Protein AF-A0A1F7FHC2-F1 (afdb_monomer_lite)

pLDDT: mean 83.27, std 11.7, range [35.44, 98.12]

Radius of gyration: 33.48 Å; chains: 1; bounding box: 94×42×98 Å

Structure (mmCIF, N/CA/C/O backbone):
data_AF-A0A1F7FHC2-F1
#
_entry.id   AF-A0A1F7FHC2-F1
#
loop_
_atom_site.group_PDB
_atom_site.id
_atom_site.type_symbol
_atom_site.label_atom_id
_atom_site.label_alt_id
_atom_site.label_comp_id
_atom_site.label_asym_id
_atom_site.label_entity_id
_atom_site.label_seq_id
_atom_site.pdbx_PDB_ins_code
_atom_site.Cartn_x
_atom_site.Cartn_y
_atom_site.Cartn_z
_atom_site.occupancy
_atom_site.B_iso_or_equiv
_atom_site.auth_seq_id
_atom_site.auth_comp_id
_atom_site.auth_asym_id
_atom_site.auth_atom_id
_atom_site.pdbx_PDB_model_num
ATOM 1 N N . MET A 1 1 ? -55.179 -23.093 53.928 1.00 61.97 1 MET A N 1
ATOM 2 C CA . MET A 1 1 ? -54.625 -23.044 52.553 1.00 61.97 1 MET A CA 1
ATOM 3 C C . MET A 1 1 ? -54.627 -21.635 51.959 1.00 61.97 1 MET A C 1
ATOM 5 O O . MET A 1 1 ? -53.609 -21.246 51.411 1.00 61.97 1 MET A O 1
ATOM 9 N N . THR A 1 2 ? -55.689 -20.838 52.112 1.00 72.19 2 THR A N 1
ATOM 10 C CA . THR A 1 2 ? -55.777 -19.454 51.590 1.00 72.19 2 THR A CA 1
ATOM 11 C C . THR A 1 2 ? -54.721 -18.488 52.144 1.00 72.19 2 THR A C 1
ATOM 13 O O . THR A 1 2 ? -54.108 -17.763 51.371 1.00 72.19 2 THR A O 1
ATOM 16 N N . ALA A 1 3 ? -54.436 -18.517 53.451 1.00 72.62 3 ALA A N 1
ATOM 17 C CA . ALA A 1 3 ? -53.400 -17.662 54.050 1.00 72.62 3 ALA A CA 1
ATOM 18 C C . ALA A 1 3 ? -51.980 -17.984 53.539 1.00 72.62 3 ALA A C 1
ATOM 20 O O . ALA A 1 3 ? -51.199 -17.079 53.272 1.00 72.62 3 ALA A O 1
ATOM 21 N N . PHE A 1 4 ? -51.668 -19.269 53.337 1.00 76.50 4 PHE A N 1
ATOM 22 C CA . PHE A 1 4 ? -50.384 -19.707 52.782 1.00 76.50 4 PHE A CA 1
ATOM 23 C C . PHE A 1 4 ? -50.202 -19.230 51.334 1.00 76.50 4 PHE A C 1
ATOM 25 O O . PHE A 1 4 ? -49.156 -18.693 50.989 1.00 76.50 4 PHE A O 1
ATOM 32 N N . PHE A 1 5 ? -51.247 -19.339 50.509 1.00 80.00 5 PHE A N 1
ATOM 33 C CA . PHE A 1 5 ? -51.228 -18.836 49.133 1.00 80.00 5 PHE A CA 1
ATOM 34 C C . PHE A 1 5 ? -51.028 -17.316 49.053 1.00 80.00 5 PHE A C 1
ATOM 36 O O . PHE A 1 5 ? -50.287 -16.851 48.193 1.00 80.00 5 PHE A O 1
ATOM 43 N N . GLY A 1 6 ? -51.638 -16.547 49.962 1.00 78.19 6 GLY A N 1
ATOM 44 C CA . GLY A 1 6 ? -51.433 -15.096 50.034 1.00 78.19 6 GLY A CA 1
ATOM 45 C C . GLY A 1 6 ? -49.984 -14.713 50.353 1.00 78.19 6 GLY A C 1
ATOM 46 O O . GLY A 1 6 ? -49.439 -13.811 49.726 1.00 78.19 6 GLY A O 1
ATOM 47 N N . VAL A 1 7 ? -49.335 -15.441 51.269 1.00 80.56 7 VAL A N 1
ATOM 48 C CA . VAL A 1 7 ? -47.917 -15.230 51.614 1.00 80.56 7 VAL A CA 1
ATOM 49 C C . VAL A 1 7 ? -46.999 -15.578 50.442 1.00 80.56 7 VAL A C 1
ATOM 51 O O . VAL A 1 7 ? -46.079 -14.822 50.145 1.00 80.56 7 VAL A O 1
ATOM 54 N N . VAL A 1 8 ? -47.271 -16.681 49.737 1.00 82.38 8 VAL A N 1
ATOM 55 C CA . VAL A 1 8 ? -46.500 -17.067 48.543 1.00 82.38 8 VAL A CA 1
ATOM 56 C C . VAL A 1 8 ? -46.648 -16.024 47.434 1.00 82.38 8 VAL A C 1
ATOM 58 O O . VAL A 1 8 ? -45.647 -15.621 46.848 1.00 82.38 8 VAL A O 1
ATOM 61 N N . LEU A 1 9 ? -47.866 -15.537 47.176 1.00 83.31 9 LEU A N 1
ATOM 62 C CA . LEU A 1 9 ? -48.108 -14.513 46.158 1.00 83.31 9 LEU A CA 1
ATOM 63 C C . LEU A 1 9 ? -47.365 -13.208 46.485 1.00 83.31 9 LEU A C 1
ATOM 65 O O . LEU A 1 9 ? -46.704 -12.654 45.612 1.00 83.31 9 LEU A O 1
ATOM 69 N N . LEU A 1 10 ? -47.415 -12.764 47.748 1.00 81.38 10 LEU A N 1
ATOM 70 C CA . LEU A 1 10 ? -46.686 -11.582 48.215 1.00 81.38 10 LEU A CA 1
ATOM 71 C C . LEU A 1 10 ? -45.166 -11.752 48.081 1.00 81.38 10 LEU A C 1
ATOM 73 O O . LEU A 1 10 ? -44.489 -10.832 47.623 1.00 81.38 10 LEU A O 1
ATOM 77 N N . GLY A 1 11 ? -44.638 -12.935 48.410 1.00 81.44 11 GLY A N 1
ATOM 78 C CA . GLY A 1 11 ? -43.221 -13.263 48.235 1.00 81.44 11 GLY A CA 1
ATOM 79 C C . GLY A 1 11 ? -42.772 -13.219 46.771 1.00 81.44 11 GLY A C 1
ATOM 80 O O . GLY A 1 11 ? -41.716 -12.669 46.467 1.00 81.44 11 GLY A O 1
ATOM 81 N N . VAL A 1 12 ? -43.596 -13.720 45.844 1.00 84.31 12 VAL A N 1
ATOM 82 C CA . VAL A 1 12 ? -43.305 -13.644 44.403 1.00 84.31 12 VAL A CA 1
ATOM 83 C C . VAL A 1 12 ? -43.370 -12.200 43.904 1.00 84.31 12 VAL A C 1
ATOM 85 O O . VAL A 1 12 ? -42.477 -11.777 43.178 1.00 84.31 12 VAL A O 1
ATOM 88 N N . THR A 1 13 ? -44.367 -11.407 44.314 1.00 85.06 13 THR A N 1
ATOM 89 C CA . THR A 1 13 ? -44.448 -9.989 43.912 1.00 85.06 13 THR A CA 1
ATOM 90 C C . THR A 1 13 ? -43.282 -9.161 44.441 1.00 85.06 13 THR A C 1
ATOM 92 O O . THR A 1 13 ? -42.767 -8.304 43.728 1.00 85.06 13 THR A O 1
ATOM 95 N N . ALA A 1 14 ? -42.832 -9.450 45.662 1.00 83.19 14 ALA A N 1
ATOM 96 C CA . ALA A 1 14 ? -41.652 -8.848 46.267 1.00 83.19 14 ALA A CA 1
ATOM 97 C C . ALA A 1 14 ? -40.389 -9.140 45.443 1.00 83.19 14 ALA A C 1
ATOM 99 O O . ALA A 1 14 ? -39.682 -8.214 45.053 1.00 83.19 14 ALA A O 1
ATOM 100 N N . LEU A 1 15 ? -40.165 -10.412 45.094 1.00 82.44 15 LEU A N 1
ATOM 101 C CA . LEU A 1 15 ? -39.036 -10.832 44.263 1.00 82.44 15 LEU A CA 1
ATOM 102 C C . LEU A 1 15 ? -39.071 -10.180 42.873 1.00 82.44 15 LEU A C 1
ATOM 104 O O . LEU A 1 15 ? -38.061 -9.669 42.399 1.00 82.44 15 LEU A O 1
ATOM 108 N N . VAL A 1 16 ? -40.240 -10.169 42.226 1.00 89.12 16 VAL A N 1
ATOM 109 C CA . VAL A 1 16 ? -40.423 -9.535 40.911 1.00 89.12 16 VAL A CA 1
ATOM 110 C C . VAL A 1 16 ? -40.150 -8.032 40.982 1.00 89.12 16 VAL A C 1
ATOM 112 O O . VAL A 1 16 ? -39.562 -7.483 40.055 1.00 89.12 16 VAL A O 1
ATOM 115 N N . THR A 1 17 ? -40.529 -7.372 42.079 1.00 88.19 17 THR A N 1
ATOM 116 C CA . THR A 1 17 ? -40.272 -5.938 42.277 1.00 88.19 17 THR A CA 1
ATOM 117 C C . THR A 1 17 ? -38.780 -5.658 42.427 1.00 88.19 17 THR A C 1
ATOM 119 O O . THR A 1 17 ? -38.264 -4.777 41.747 1.00 88.19 17 THR A O 1
ATOM 122 N N . ASP A 1 18 ? -38.074 -6.435 43.251 1.00 87.56 18 ASP A N 1
ATOM 123 C CA . ASP A 1 18 ? -36.632 -6.274 43.463 1.00 87.56 18 ASP A CA 1
ATOM 124 C C . ASP A 1 18 ? -35.823 -6.567 42.190 1.00 87.56 18 ASP A C 1
ATOM 126 O O . ASP A 1 18 ? -34.968 -5.771 41.805 1.00 87.56 18 ASP A O 1
ATOM 130 N N . ILE A 1 19 ? -36.129 -7.662 41.482 1.00 85.56 19 ILE A N 1
ATOM 131 C CA . ILE A 1 19 ? -35.471 -7.998 40.206 1.00 85.56 19 ILE A CA 1
ATOM 132 C C . ILE A 1 19 ? -35.803 -6.955 39.134 1.00 85.56 19 ILE A C 1
ATOM 134 O O . ILE A 1 19 ? -34.920 -6.531 38.390 1.00 85.56 19 ILE A O 1
ATOM 138 N N . GLY A 1 20 ? -37.062 -6.517 39.054 1.00 85.69 20 GLY A N 1
ATOM 139 C CA . GLY A 1 20 ? -37.485 -5.483 38.114 1.00 85.69 20 GLY A CA 1
ATOM 140 C C . GLY A 1 20 ? -36.784 -4.149 38.368 1.00 85.69 20 GLY A C 1
ATOM 141 O O . GLY A 1 20 ? -36.360 -3.489 37.421 1.00 85.69 20 GLY A O 1
ATOM 142 N N . TYR A 1 21 ? -36.601 -3.779 39.636 1.00 89.06 21 TYR A N 1
ATOM 143 C CA . TYR A 1 21 ? -35.860 -2.583 40.021 1.00 89.06 21 TYR A CA 1
ATOM 144 C C . TYR A 1 21 ? -34.366 -2.695 39.696 1.00 89.06 21 TYR A C 1
ATOM 146 O O . TYR A 1 21 ? -33.813 -1.767 39.110 1.00 89.06 21 TYR A O 1
ATOM 154 N N . LEU A 1 22 ? -33.729 -3.841 39.974 1.00 86.50 22 LEU A N 1
ATOM 155 C CA . LEU A 1 22 ? -32.344 -4.094 39.556 1.00 86.50 22 LEU A CA 1
ATOM 156 C C . LEU A 1 22 ? -32.176 -3.975 38.040 1.00 86.50 22 LEU A C 1
ATOM 158 O O . LEU A 1 22 ? -31.230 -3.346 37.577 1.00 86.50 22 LEU A O 1
ATOM 162 N N . TYR A 1 23 ? -33.101 -4.539 37.260 1.00 86.75 23 TYR A N 1
ATOM 163 C CA . TYR A 1 23 ? -33.053 -4.455 35.801 1.00 86.75 23 TYR A CA 1
ATOM 164 C C . TYR A 1 23 ? -33.224 -3.014 35.299 1.00 86.75 23 TYR A C 1
ATOM 166 O O . TYR A 1 23 ? -32.537 -2.590 34.369 1.00 86.75 23 TYR A O 1
ATOM 174 N N . LEU A 1 24 ? -34.106 -2.235 35.934 1.00 88.88 24 LEU A N 1
ATOM 175 C CA . LEU A 1 24 ? -34.278 -0.817 35.628 1.00 88.88 24 LEU A CA 1
ATOM 176 C C . LEU A 1 24 ? -33.002 -0.015 35.925 1.00 88.88 24 LEU A C 1
ATOM 178 O O . LEU A 1 24 ? -32.575 0.772 35.080 1.00 88.88 24 LEU A O 1
ATOM 182 N N . GLU A 1 25 ? -32.381 -0.221 37.088 1.00 88.81 25 GLU A N 1
ATOM 183 C CA . GLU A 1 25 ? -31.130 0.453 37.459 1.00 88.81 25 GLU A CA 1
ATOM 184 C C . GLU A 1 25 ? -29.961 0.020 36.564 1.00 88.81 25 GLU A C 1
ATOM 186 O O . GLU A 1 25 ? -29.187 0.869 36.128 1.00 88.81 25 GLU A O 1
ATOM 191 N N . GLN A 1 26 ? -29.886 -1.258 36.183 1.00 86.94 26 GLN A N 1
ATOM 192 C CA . GLN A 1 26 ? -28.936 -1.755 35.183 1.00 86.94 26 GLN A CA 1
ATOM 193 C C . GLN A 1 26 ? -29.124 -1.044 33.835 1.00 86.94 26 GLN A C 1
ATOM 195 O O . GLN A 1 26 ? -28.153 -0.589 33.232 1.00 86.94 26 GLN A O 1
ATOM 200 N N . SER A 1 27 ? -30.368 -0.915 33.357 1.00 88.12 27 SER A N 1
ATOM 201 C CA . SER A 1 27 ? -30.659 -0.220 32.100 1.00 88.12 27 SER A CA 1
ATOM 202 C C . SER A 1 27 ? -30.284 1.260 32.169 1.00 88.12 27 SER A C 1
ATOM 204 O O . SER A 1 27 ? -29.708 1.778 31.215 1.00 88.12 27 SER A O 1
ATOM 206 N N . ARG A 1 28 ? -30.590 1.943 33.279 1.00 90.06 28 ARG A N 1
ATOM 207 C CA . ARG A 1 28 ? -30.226 3.354 33.489 1.00 90.06 28 ARG A CA 1
ATOM 208 C C . ARG A 1 28 ? -28.715 3.549 33.516 1.00 90.06 28 ARG A C 1
ATOM 210 O O . ARG A 1 28 ? -28.213 4.431 32.822 1.00 90.06 28 ARG A O 1
ATOM 217 N N . LEU A 1 29 ? -28.001 2.683 34.237 1.00 89.56 29 LEU A N 1
ATOM 218 C CA . LEU A 1 29 ? -26.543 2.715 34.318 1.00 89.56 29 LEU A CA 1
ATOM 219 C C . LEU A 1 29 ? -25.905 2.481 32.952 1.00 89.56 29 LEU A C 1
ATOM 221 O O . LEU A 1 29 ? -25.013 3.229 32.558 1.00 89.56 29 LEU A O 1
ATOM 225 N N . GLN A 1 30 ? -26.413 1.516 32.184 1.00 88.31 30 GLN A N 1
ATOM 226 C CA . GLN A 1 30 ? -25.943 1.279 30.823 1.00 88.31 30 GLN A CA 1
ATOM 227 C C . GLN A 1 30 ? -26.181 2.494 29.918 1.00 88.31 30 GLN A C 1
ATOM 229 O O . GLN A 1 30 ? -25.293 2.861 29.150 1.00 88.31 30 GLN A O 1
ATOM 234 N N . THR A 1 31 ? -27.347 3.143 29.999 1.00 89.44 31 THR A N 1
ATOM 235 C CA . THR A 1 31 ? -27.636 4.361 29.225 1.00 89.44 31 THR A CA 1
ATOM 236 C C . THR A 1 31 ? -26.693 5.505 29.598 1.00 89.44 31 THR A C 1
ATOM 238 O O . THR A 1 31 ? -26.145 6.141 28.698 1.00 89.44 31 THR A O 1
ATOM 241 N N . ALA A 1 32 ? -26.447 5.730 30.890 1.00 91.75 32 ALA A N 1
ATOM 242 C CA . ALA A 1 32 ? -25.545 6.777 31.360 1.00 91.75 32 ALA A CA 1
ATOM 243 C C . ALA A 1 32 ? -24.088 6.519 30.948 1.00 91.75 32 ALA A C 1
ATOM 245 O O . ALA A 1 32 ? -23.445 7.416 30.406 1.00 91.75 32 ALA A O 1
ATOM 246 N N . VAL A 1 33 ? -23.591 5.286 31.109 1.00 90.50 33 VAL A N 1
ATOM 247 C CA . VAL A 1 33 ? -22.249 4.887 30.652 1.00 90.50 33 VAL A CA 1
ATOM 248 C C . VAL A 1 33 ? -22.124 5.021 29.135 1.00 90.50 33 VAL A C 1
ATOM 250 O O . VAL A 1 33 ? -21.132 5.553 28.652 1.00 90.50 33 VAL A O 1
ATOM 253 N N . ASN A 1 34 ? -23.143 4.619 28.370 1.00 85.00 34 ASN A N 1
ATOM 254 C CA . ASN A 1 34 ? -23.164 4.771 26.915 1.00 85.00 34 ASN A CA 1
ATOM 255 C C . ASN A 1 34 ? -23.094 6.239 26.472 1.00 85.00 34 ASN A C 1
ATOM 257 O O . ASN A 1 34 ? -22.371 6.557 25.528 1.00 85.00 34 ASN A O 1
ATOM 261 N N . ALA A 1 35 ? -23.853 7.116 27.131 1.00 88.62 35 ALA A N 1
ATOM 262 C CA . ALA A 1 35 ? -23.870 8.544 26.840 1.00 88.62 35 ALA A CA 1
ATOM 263 C C . ALA A 1 35 ? -22.547 9.215 27.235 1.00 88.62 35 ALA A C 1
ATOM 265 O O . ALA A 1 35 ? -21.970 9.938 26.425 1.00 88.62 35 ALA A O 1
ATOM 266 N N . GLY A 1 36 ? -22.045 8.930 28.441 1.00 92.19 36 GLY A N 1
ATOM 267 C CA . GLY A 1 36 ? -20.770 9.446 28.933 1.00 92.19 36 GLY A CA 1
ATOM 268 C C . GLY A 1 36 ? -19.608 9.010 28.050 1.00 92.19 36 GLY A C 1
ATOM 269 O O . GLY A 1 36 ? -18.839 9.849 27.592 1.00 92.19 36 GLY A O 1
ATOM 270 N N . TRP A 1 37 ? -19.534 7.718 27.725 1.00 92.75 37 TRP A N 1
ATOM 271 C CA . TRP A 1 37 ? -18.543 7.186 26.795 1.00 92.75 37 TRP A CA 1
ATOM 272 C C . TRP A 1 37 ? -18.621 7.864 25.428 1.00 92.75 37 TRP A C 1
ATOM 274 O O . TRP A 1 37 ? -17.592 8.279 24.914 1.00 92.75 37 TRP A O 1
ATOM 284 N N . LYS A 1 38 ? -19.822 8.045 24.856 1.00 84.38 38 LYS A N 1
ATOM 285 C CA . LYS A 1 38 ? -19.966 8.694 23.543 1.00 84.38 38 LYS A CA 1
ATOM 286 C C . LYS A 1 38 ? -19.453 10.132 23.575 1.00 84.38 38 LYS A C 1
ATOM 288 O O . LYS A 1 38 ? -18.706 10.527 22.693 1.00 84.38 38 LYS A O 1
ATOM 293 N N . ALA A 1 39 ? -19.811 10.892 24.604 1.00 90.25 39 ALA A N 1
ATOM 294 C CA . ALA A 1 39 ? -19.345 12.264 24.753 1.00 90.25 39 ALA A CA 1
ATOM 295 C C . ALA A 1 39 ? -17.819 12.340 24.918 1.00 90.25 39 ALA A C 1
ATOM 297 O O . ALA A 1 39 ? -17.156 13.148 24.267 1.00 90.25 39 ALA A O 1
ATOM 298 N N . GLY A 1 40 ? -17.245 11.466 25.751 1.00 90.62 40 GLY A N 1
ATOM 299 C CA . GLY A 1 40 ? -15.796 11.363 25.907 1.00 90.62 40 GLY A CA 1
ATOM 300 C C . GLY A 1 40 ? -15.091 10.965 24.610 1.00 90.62 40 GLY A C 1
ATOM 301 O O . GLY A 1 40 ? -14.061 11.544 24.270 1.00 90.62 40 GLY A O 1
ATOM 302 N N . PHE A 1 41 ? -15.668 10.024 23.863 1.00 86.75 41 PHE A N 1
ATOM 303 C CA . PHE A 1 41 ? -15.168 9.571 22.570 1.00 86.75 41 PHE A CA 1
ATOM 304 C C . PHE A 1 41 ? -15.187 10.693 21.529 1.00 86.75 41 PHE A C 1
ATOM 306 O O . PHE A 1 41 ? -14.172 10.946 20.885 1.00 86.75 41 PHE A O 1
ATOM 313 N N . ASP A 1 42 ? -16.298 11.422 21.412 1.00 84.75 42 ASP A N 1
ATOM 314 C CA . ASP A 1 42 ? -16.430 12.550 20.486 1.00 84.75 42 ASP A CA 1
ATOM 315 C C . ASP A 1 42 ? -15.360 13.619 20.780 1.00 84.75 42 ASP A C 1
ATOM 317 O O . ASP A 1 42 ? -14.714 14.141 19.868 1.00 84.75 42 ASP A O 1
ATOM 321 N N . ARG A 1 43 ? -15.106 13.903 22.066 1.00 87.94 43 ARG A N 1
ATOM 322 C CA . ARG A 1 43 ? -14.047 14.827 22.495 1.00 87.94 43 ARG A CA 1
ATOM 323 C C . ARG A 1 43 ? -12.649 14.297 22.172 1.00 87.94 43 ARG A C 1
ATOM 325 O O . ARG A 1 43 ? -11.814 15.050 21.680 1.00 87.94 43 ARG A O 1
ATOM 332 N N . MET A 1 44 ? -12.405 13.014 22.422 1.00 87.75 44 MET A N 1
ATOM 333 C CA . MET A 1 44 ? -11.150 12.345 22.083 1.00 87.75 44 MET A CA 1
ATOM 334 C C . MET A 1 44 ? -10.861 12.426 20.580 1.00 87.75 44 MET A C 1
ATOM 336 O O . MET A 1 44 ? -9.746 12.765 20.187 1.00 87.75 44 MET A O 1
ATOM 340 N N . MET A 1 45 ? -11.862 12.166 19.737 1.00 82.06 45 MET A N 1
ATOM 341 C CA . MET A 1 45 ? -11.727 12.248 18.283 1.00 82.06 45 MET A CA 1
ATOM 342 C C . MET A 1 45 ? -11.449 13.674 17.808 1.00 82.06 45 MET A C 1
ATOM 344 O O . MET A 1 45 ? -10.627 13.861 16.917 1.00 82.06 45 MET A O 1
ATOM 348 N N . GLN A 1 46 ? -12.054 14.693 18.428 1.00 84.25 46 GLN A N 1
ATOM 349 C CA . GLN A 1 46 ? -11.721 16.093 18.131 1.00 84.25 46 GLN A CA 1
ATOM 350 C C . GLN A 1 46 ? -10.240 16.399 18.386 1.00 84.25 46 GLN A C 1
ATOM 352 O O . GLN A 1 46 ? -9.600 17.023 17.543 1.00 84.25 46 GLN A O 1
ATOM 357 N N . THR A 1 47 ? -9.692 15.947 19.517 1.00 85.44 47 THR A N 1
ATOM 358 C CA . THR A 1 47 ? -8.271 16.133 19.849 1.00 85.44 47 THR A CA 1
ATOM 359 C C . THR A 1 47 ? -7.362 15.412 18.854 1.00 85.44 47 THR A C 1
ATOM 361 O O . THR A 1 47 ? -6.417 16.009 18.338 1.00 85.44 47 THR A O 1
ATOM 364 N N . LYS A 1 48 ? -7.674 14.153 18.524 1.00 82.75 48 LYS A N 1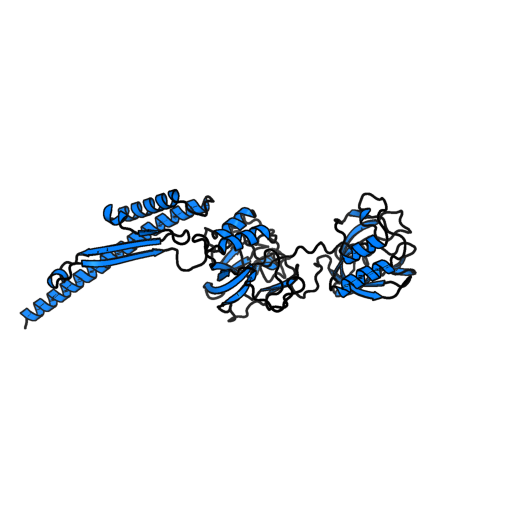
ATOM 365 C CA . LYS A 1 48 ? -6.877 13.363 17.575 1.00 82.75 48 LYS A CA 1
ATOM 366 C C . LYS A 1 48 ? -6.901 13.949 16.166 1.00 82.75 48 LYS A C 1
ATOM 368 O O . LYS A 1 48 ? -5.853 14.083 15.543 1.00 82.75 48 LYS A O 1
ATOM 373 N N . ASN A 1 49 ? -8.067 14.394 15.703 1.00 74.69 49 ASN A N 1
ATOM 374 C CA . ASN A 1 49 ? -8.219 15.035 14.396 1.00 74.69 49 ASN A CA 1
ATOM 375 C C . ASN A 1 49 ? -7.530 16.408 14.314 1.00 74.69 49 ASN A C 1
ATOM 377 O O . ASN A 1 49 ? -7.275 16.892 13.216 1.00 74.69 49 ASN A O 1
ATOM 381 N N . ALA A 1 50 ? -7.193 17.029 15.450 1.00 79.62 50 ALA A N 1
ATOM 382 C CA . ALA A 1 50 ? -6.381 18.245 15.501 1.00 79.62 50 ALA A CA 1
ATOM 383 C C . ALA A 1 50 ? -4.862 17.975 15.392 1.00 79.62 50 ALA A C 1
ATOM 385 O O . ALA A 1 50 ? -4.069 18.896 15.578 1.00 79.62 50 ALA A O 1
ATOM 386 N N . GLY A 1 51 ? -4.453 16.731 15.104 1.00 72.62 51 GLY A N 1
ATOM 387 C CA . GLY A 1 51 ? -3.053 16.320 14.933 1.00 72.62 51 GLY A CA 1
ATOM 388 C C . GLY A 1 51 ? -2.388 15.803 16.209 1.00 72.62 51 GLY A C 1
ATOM 389 O O . GLY A 1 51 ? -1.203 15.478 16.205 1.00 72.62 51 GLY A O 1
ATOM 390 N N . LYS A 1 52 ? -3.126 15.710 17.322 1.00 81.62 52 LYS A N 1
ATOM 391 C CA . LYS A 1 52 ? -2.596 15.179 18.581 1.00 81.62 52 LYS A CA 1
ATOM 392 C C . LYS A 1 52 ? -2.982 13.717 18.752 1.00 81.62 52 LYS A C 1
ATOM 394 O O . LYS A 1 52 ? -3.965 13.369 19.403 1.00 81.62 52 LYS A O 1
ATOM 399 N N . HIS A 1 53 ? -2.198 12.862 18.105 1.00 78.38 53 HIS A N 1
ATOM 400 C CA . HIS A 1 53 ? -2.480 11.434 17.983 1.00 78.38 53 HIS A CA 1
ATOM 401 C C . HIS A 1 53 ? -2.388 10.675 19.314 1.00 78.38 53 HIS A C 1
ATOM 403 O O . HIS A 1 53 ? -3.184 9.763 19.543 1.00 78.38 53 HIS A O 1
ATOM 409 N N . VAL A 1 54 ? -1.482 11.077 20.211 1.00 83.56 54 VAL A N 1
ATOM 410 C CA . VAL A 1 54 ? -1.322 10.517 21.564 1.00 83.56 54 VAL A CA 1
ATOM 411 C C . VAL A 1 54 ? -1.868 11.503 22.593 1.00 83.56 54 VAL A C 1
ATOM 413 O O . VAL A 1 54 ? -1.447 12.659 22.619 1.00 83.56 54 VAL A O 1
ATOM 416 N N . LEU A 1 55 ? -2.793 11.042 23.441 1.00 84.25 55 LEU A N 1
ATOM 417 C CA . LEU A 1 55 ? -3.380 11.862 24.500 1.00 84.25 55 LEU A CA 1
ATOM 418 C C . LEU A 1 55 ? -2.414 11.994 25.681 1.00 84.25 55 LEU A C 1
ATOM 420 O O . LEU A 1 55 ? -2.026 10.989 26.296 1.00 84.25 55 LEU A O 1
ATOM 424 N N . ASP A 1 56 ? -2.087 13.227 26.051 1.00 88.12 56 ASP A N 1
ATOM 425 C CA . ASP A 1 56 ? -1.393 13.493 27.305 1.00 88.12 56 ASP A CA 1
ATOM 426 C C . ASP A 1 56 ? -2.358 13.458 28.505 1.00 88.12 56 ASP A C 1
ATOM 428 O O . ASP A 1 56 ? -3.566 13.236 28.374 1.00 88.12 56 ASP A O 1
ATOM 432 N N . GLU A 1 57 ? -1.823 13.608 29.720 1.00 88.94 57 GLU A N 1
ATOM 433 C CA . GLU A 1 57 ? -2.659 13.578 30.925 1.00 88.94 57 GLU A CA 1
ATOM 434 C C . GLU A 1 57 ? -3.604 14.781 31.048 1.00 88.94 57 GLU A C 1
ATOM 436 O O . GLU A 1 57 ? -4.643 14.647 31.694 1.00 88.94 57 GLU A O 1
ATOM 441 N N . GLU A 1 58 ? -3.305 15.920 30.416 1.00 90.06 58 GLU A N 1
ATOM 442 C CA . GLU A 1 58 ? -4.200 17.080 30.411 1.00 90.06 58 GLU A CA 1
ATOM 443 C C . GLU A 1 58 ? -5.451 16.777 29.576 1.00 90.06 58 GLU A C 1
ATOM 445 O O . GLU A 1 58 ? -6.579 16.970 30.036 1.00 90.06 58 GLU A O 1
ATOM 450 N N . GLU A 1 59 ? -5.283 16.202 28.385 1.00 89.75 59 GLU A N 1
ATOM 451 C CA . GLU A 1 59 ? -6.410 15.806 27.538 1.00 89.75 59 GLU A CA 1
ATOM 452 C C . GLU A 1 59 ? -7.212 14.656 28.108 1.00 89.75 59 GLU A C 1
ATOM 454 O O . GLU A 1 59 ? -8.446 14.687 28.064 1.00 89.75 59 GLU A O 1
ATOM 459 N N . LYS A 1 60 ? -6.529 13.650 28.661 1.00 91.44 60 LYS A N 1
ATOM 460 C CA . LYS A 1 60 ? -7.204 12.562 29.366 1.00 91.44 60 LYS A CA 1
ATOM 461 C C . LYS A 1 60 ? -8.069 13.125 30.482 1.00 91.44 60 LYS A C 1
ATOM 463 O O . LYS A 1 60 ? -9.210 12.695 30.617 1.00 91.44 60 LYS A O 1
ATOM 468 N N . GLU A 1 61 ? -7.585 14.111 31.236 1.00 93.06 61 GLU A N 1
ATOM 469 C CA . GLU A 1 61 ? -8.375 14.733 32.295 1.00 93.06 61 GLU A CA 1
ATOM 470 C C . GLU A 1 61 ? -9.572 15.524 31.754 1.00 93.06 61 GLU A C 1
ATOM 472 O O . GLU A 1 61 ? -10.677 15.375 32.275 1.00 93.06 61 GLU A O 1
ATOM 477 N N . LEU A 1 62 ? -9.412 16.275 30.662 1.00 92.19 62 LEU A N 1
ATOM 478 C CA . LEU A 1 62 ? -10.535 16.950 29.999 1.00 92.19 62 LEU A CA 1
ATOM 479 C C . LEU A 1 62 ? -11.602 15.958 29.509 1.00 92.19 62 LEU A C 1
ATOM 481 O O . LEU A 1 62 ? -12.799 16.219 29.635 1.00 92.19 62 LEU A O 1
ATOM 485 N N . ILE A 1 63 ? -11.188 14.806 28.974 1.00 92.62 63 ILE A N 1
ATOM 486 C CA . ILE A 1 63 ? -12.106 13.742 28.554 1.00 92.62 63 ILE A CA 1
ATOM 487 C C . ILE A 1 63 ? -12.787 13.113 29.778 1.00 92.62 63 ILE A C 1
ATOM 489 O O . ILE A 1 63 ? -14.007 12.955 29.766 1.00 92.62 63 ILE A O 1
ATOM 493 N N . ARG A 1 64 ? -12.046 12.810 30.858 1.00 94.75 64 ARG A N 1
ATOM 494 C CA . ARG A 1 64 ? -12.619 12.293 32.118 1.00 94.75 64 ARG A CA 1
ATOM 495 C C . ARG A 1 64 ? -13.676 13.243 32.675 1.00 94.75 64 ARG A C 1
ATOM 497 O O . ARG A 1 64 ? -14.761 12.794 33.038 1.00 94.75 64 ARG A O 1
ATOM 504 N N . GLN A 1 65 ? -13.385 14.542 32.705 1.00 93.44 65 GLN A N 1
ATOM 505 C CA . GLN A 1 65 ? -14.329 15.567 33.151 1.00 93.44 65 GLN A CA 1
ATOM 506 C C . GLN A 1 65 ? -15.586 15.580 32.283 1.00 93.44 65 GLN A C 1
ATOM 508 O O . GLN A 1 65 ? -16.692 15.495 32.811 1.00 93.44 65 GLN A O 1
ATOM 513 N N . HIS A 1 66 ? -15.434 15.568 30.957 1.00 93.88 66 HIS A N 1
ATOM 514 C CA . HIS A 1 66 ? -16.582 15.586 30.054 1.00 93.88 66 HIS A CA 1
ATOM 515 C C . HIS A 1 66 ? -17.470 14.334 30.182 1.00 93.88 66 HIS A C 1
ATOM 517 O O . HIS A 1 66 ? -18.697 14.439 30.189 1.00 93.88 66 HIS A O 1
ATOM 523 N N . VAL A 1 67 ? -16.867 13.150 30.355 1.00 94.38 67 VAL A N 1
ATOM 524 C CA . VAL A 1 67 ? -17.597 11.902 30.645 1.00 94.38 67 VAL A CA 1
ATOM 525 C C . VAL A 1 67 ? -18.386 12.037 31.953 1.00 94.38 67 VAL A C 1
ATOM 527 O O . VAL A 1 67 ? -19.576 11.713 31.983 1.00 94.38 67 VAL A O 1
ATOM 530 N N . ARG A 1 68 ? -17.756 12.544 33.024 1.00 94.31 68 ARG A N 1
ATOM 531 C CA . ARG A 1 68 ? -18.406 12.741 34.331 1.00 94.31 68 ARG A CA 1
ATOM 532 C C . ARG A 1 68 ? -19.575 13.722 34.247 1.00 94.31 68 ARG A C 1
ATOM 534 O O . ARG A 1 68 ? -20.640 13.422 34.780 1.00 94.31 68 ARG A O 1
ATOM 541 N N . ASP A 1 69 ? -19.427 14.838 33.540 1.00 93.44 69 ASP A N 1
ATOM 542 C CA . ASP A 1 69 ? -20.489 15.842 33.377 1.00 93.44 69 ASP A CA 1
ATOM 543 C C . ASP A 1 69 ? -21.732 15.271 32.680 1.00 93.44 69 ASP A C 1
ATOM 545 O O . ASP A 1 69 ? -22.876 15.541 33.069 1.00 93.44 69 ASP A O 1
ATOM 549 N N . VAL A 1 70 ? -21.526 14.426 31.667 1.00 93.38 70 VAL A N 1
ATOM 550 C CA . VAL A 1 70 ? -22.628 13.753 30.971 1.00 93.38 70 VAL A CA 1
ATOM 551 C C . VAL A 1 70 ? -23.276 12.688 31.852 1.00 93.38 70 VAL A C 1
ATOM 553 O O . VAL A 1 70 ? -24.502 12.575 31.857 1.00 93.38 70 VAL A O 1
ATOM 556 N N . ILE A 1 71 ? -22.503 11.948 32.649 1.00 92.00 71 ILE A N 1
ATOM 557 C CA . ILE A 1 71 ? -23.056 10.989 33.619 1.00 92.00 71 ILE A CA 1
ATOM 558 C C . ILE A 1 71 ? -23.912 11.712 34.672 1.00 92.00 71 ILE A C 1
ATOM 560 O O . ILE A 1 71 ? -25.043 11.291 34.920 1.00 92.00 71 ILE A O 1
ATOM 564 N N . LYS A 1 72 ? -23.458 12.857 35.200 1.00 93.25 72 LYS A N 1
ATOM 565 C CA . LYS A 1 72 ? -24.251 13.709 36.111 1.00 93.25 72 LYS A CA 1
ATOM 566 C C . LYS A 1 72 ? -25.543 14.198 35.460 1.00 93.25 72 LYS A C 1
ATOM 568 O O . LYS A 1 72 ? -26.615 14.137 36.059 1.00 93.25 72 LYS A O 1
ATOM 573 N N . SER A 1 73 ? -25.473 14.596 34.190 1.00 91.81 73 SER A N 1
ATOM 574 C CA . SER A 1 73 ? -26.646 15.011 33.405 1.00 91.81 73 SER A CA 1
ATOM 575 C C . SER A 1 73 ? -27.667 13.881 33.193 1.00 91.81 73 SER A C 1
ATOM 577 O O . SER A 1 73 ? -28.836 14.155 32.927 1.00 91.81 73 SER A O 1
ATOM 579 N N . ASN A 1 74 ? -27.258 12.617 33.355 1.00 89.56 74 ASN A N 1
ATOM 580 C CA . ASN A 1 74 ? -28.137 11.443 33.346 1.00 89.56 74 ASN A CA 1
ATOM 581 C C . ASN A 1 74 ? -28.724 11.104 34.735 1.00 89.56 74 ASN A C 1
ATOM 583 O O . ASN A 1 74 ? -29.356 10.060 34.890 1.00 89.56 74 ASN A O 1
ATOM 587 N N . GLY A 1 75 ? -28.572 11.989 35.728 1.00 88.50 75 GLY A N 1
ATOM 588 C CA . GLY A 1 75 ? -29.228 11.883 37.036 1.00 88.50 75 GLY A CA 1
ATOM 589 C C . GLY A 1 75 ? -28.403 11.211 38.136 1.00 88.50 75 GLY A C 1
ATOM 590 O O . GLY A 1 75 ? -28.983 10.809 39.142 1.00 88.50 75 GLY A O 1
ATOM 591 N N . TYR A 1 76 ? -27.086 11.090 37.953 1.00 90.62 76 TYR A N 1
ATOM 592 C CA . TYR A 1 76 ? -26.151 10.556 38.951 1.00 90.62 76 TYR A CA 1
ATOM 593 C C . TYR A 1 76 ? -25.573 11.675 39.827 1.00 90.62 76 TYR A C 1
ATOM 595 O O . TYR A 1 76 ? -25.399 12.803 39.356 1.00 90.62 76 TYR A O 1
ATOM 603 N N . SER A 1 77 ? -25.279 11.376 41.097 1.00 89.38 77 SER A N 1
ATOM 604 C CA . SER A 1 77 ? -24.641 12.336 42.011 1.00 89.38 77 SER A CA 1
ATOM 605 C C . SER A 1 77 ? -23.167 12.581 41.663 1.00 89.38 77 SER A C 1
ATOM 607 O O . SER A 1 77 ? -22.567 11.853 40.871 1.00 89.38 77 SER A O 1
ATOM 609 N N . ASP A 1 78 ? -22.560 13.599 42.283 1.00 87.44 78 ASP A N 1
ATOM 610 C CA . ASP A 1 78 ? -21.121 13.853 42.147 1.00 87.44 78 ASP A CA 1
ATOM 611 C C . ASP A 1 78 ? -20.285 12.646 42.604 1.00 87.44 78 ASP A C 1
ATOM 613 O O . ASP A 1 78 ? -19.377 12.223 41.897 1.00 87.44 78 ASP A O 1
ATOM 617 N N . GLU A 1 79 ? -20.654 12.032 43.731 1.00 87.69 79 GLU A N 1
ATOM 618 C CA . GLU A 1 79 ? -19.963 10.861 44.287 1.00 87.69 79 GLU A CA 1
ATOM 619 C C . GLU A 1 79 ? -20.079 9.637 43.368 1.00 87.69 79 GLU A C 1
ATOM 621 O O . GLU A 1 79 ? -19.118 8.889 43.194 1.00 87.69 79 GLU A O 1
ATOM 626 N N . GLU A 1 80 ? -21.253 9.431 42.761 1.00 87.44 80 GLU A N 1
ATOM 627 C CA . GLU A 1 80 ? -21.478 8.334 41.819 1.00 87.44 80 GLU A CA 1
ATOM 628 C C . GLU A 1 80 ? -20.709 8.543 40.509 1.00 87.44 80 GLU A C 1
ATOM 630 O O . GLU A 1 80 ? -20.187 7.579 39.953 1.00 87.44 80 GLU A O 1
ATOM 635 N N . ALA A 1 81 ? -20.615 9.785 40.023 1.00 87.38 81 ALA A N 1
ATOM 636 C CA . ALA A 1 81 ? -19.841 10.121 38.831 1.00 87.38 81 ALA A CA 1
ATOM 637 C C . ALA A 1 81 ? -18.325 9.992 39.069 1.00 87.38 81 ALA A C 1
ATOM 639 O O . ALA A 1 81 ? -17.596 9.545 38.181 1.00 87.38 81 ALA A O 1
ATOM 640 N N . ASP A 1 82 ? -17.846 10.337 40.265 1.00 88.12 82 ASP A N 1
ATOM 641 C CA . ASP A 1 82 ? -16.435 10.203 40.645 1.00 88.12 82 ASP A CA 1
ATOM 642 C C . ASP A 1 82 ? -16.010 8.738 40.825 1.00 88.12 82 ASP A C 1
ATOM 644 O O . ASP A 1 82 ? -14.851 8.402 40.578 1.00 88.12 82 ASP A O 1
ATOM 648 N N . ALA A 1 83 ? -16.949 7.855 41.182 1.00 88.12 83 ALA A N 1
ATOM 649 C CA . ALA A 1 83 ? -16.734 6.411 41.283 1.00 88.12 83 ALA A CA 1
ATOM 650 C C . ALA A 1 83 ? -16.643 5.691 39.921 1.00 88.12 83 ALA A C 1
ATOM 652 O O . ALA A 1 83 ? -16.349 4.495 39.877 1.00 88.12 83 ALA A O 1
ATOM 653 N N . VAL A 1 84 ? -16.905 6.382 38.806 1.00 91.12 84 VAL A N 1
ATOM 654 C CA . VAL A 1 84 ? -16.782 5.814 37.456 1.00 91.12 84 VAL A CA 1
ATOM 655 C C . VAL A 1 84 ? -15.302 5.630 37.107 1.00 91.12 84 VAL A C 1
ATOM 657 O O . VAL A 1 84 ? -14.517 6.579 37.107 1.00 91.12 84 VAL A O 1
ATOM 660 N N . GLU A 1 85 ? -14.926 4.404 36.751 1.00 92.81 85 GLU A N 1
ATOM 661 C CA . GLU A 1 85 ? -13.602 4.054 36.242 1.00 92.81 85 GLU A CA 1
ATOM 662 C C . GLU A 1 85 ? -13.490 4.515 34.779 1.00 92.81 85 GLU A C 1
ATOM 664 O O . GLU A 1 85 ? -14.135 3.957 33.888 1.00 92.81 85 GLU A O 1
ATOM 669 N N . ILE A 1 86 ? -12.673 5.543 34.525 1.00 92.31 86 ILE A N 1
ATOM 670 C CA . ILE A 1 86 ? -12.421 6.086 33.183 1.00 92.31 86 ILE A CA 1
ATOM 671 C C . ILE A 1 86 ? -10.935 5.936 32.865 1.00 92.31 86 ILE A C 1
ATOM 673 O O . ILE A 1 86 ? -10.090 6.649 33.412 1.00 92.31 86 ILE A O 1
ATOM 677 N N . ASN A 1 87 ? -10.632 5.013 31.958 1.00 89.00 87 ASN A N 1
ATOM 678 C CA . ASN A 1 87 ? -9.276 4.626 31.595 1.00 89.00 87 ASN A CA 1
ATOM 679 C C . ASN A 1 87 ? -9.041 4.796 30.093 1.00 89.00 87 ASN A C 1
ATOM 681 O O . ASN A 1 87 ? -9.987 4.848 29.307 1.00 89.00 87 ASN A O 1
ATOM 685 N N . PHE A 1 88 ? -7.763 4.838 29.711 1.00 85.88 88 PHE A N 1
ATOM 686 C CA . PHE A 1 88 ? -7.341 5.022 28.323 1.00 85.88 88 PHE A CA 1
ATOM 687 C C . PHE A 1 88 ? -6.433 3.886 27.816 1.00 85.88 88 PHE A C 1
ATOM 689 O O . PHE A 1 88 ? -5.301 4.163 27.406 1.00 85.88 88 PHE A O 1
ATOM 696 N N . PRO A 1 89 ? -6.846 2.604 27.908 1.00 75.50 89 PRO A N 1
ATOM 697 C CA . PRO A 1 89 ? -6.039 1.506 27.383 1.00 75.50 89 PRO A CA 1
ATOM 698 C C . PRO A 1 89 ? -5.840 1.689 25.879 1.00 75.50 89 PRO A C 1
ATOM 700 O O . PRO A 1 89 ? -6.767 2.065 25.170 1.00 75.50 89 PRO A O 1
ATOM 703 N N . ASN A 1 90 ? -4.624 1.465 25.399 1.00 70.94 90 ASN A N 1
ATOM 704 C CA . ASN A 1 90 ? -4.242 1.635 24.000 1.00 70.94 90 ASN A CA 1
ATOM 705 C C . ASN A 1 90 ? -4.649 2.966 23.364 1.00 70.94 90 ASN A C 1
ATOM 707 O O . ASN A 1 90 ? -5.033 3.024 22.196 1.00 70.94 90 ASN A O 1
ATOM 711 N N . ASN A 1 91 ? -4.594 4.049 24.151 1.00 77.62 91 ASN A N 1
ATOM 712 C CA . ASN A 1 91 ? -5.000 5.382 23.708 1.00 77.62 91 ASN A CA 1
ATOM 713 C C . ASN A 1 91 ? -6.468 5.415 23.208 1.00 77.62 91 ASN A C 1
ATOM 715 O O . ASN A 1 91 ? -6.828 6.214 22.341 1.00 77.62 91 ASN A O 1
ATOM 719 N N . GLN A 1 92 ? -7.317 4.540 23.755 1.00 78.44 92 GLN A N 1
ATOM 720 C CA . GLN A 1 92 ? -8.750 4.405 23.485 1.00 78.44 92 GLN A CA 1
ATOM 721 C C . GLN A 1 92 ? -9.564 4.549 24.769 1.00 78.44 92 GLN A C 1
ATOM 723 O O . GLN A 1 92 ? -9.073 4.244 25.848 1.00 78.44 92 GLN A O 1
ATOM 728 N N . LEU A 1 93 ? -10.822 4.983 24.674 1.00 85.94 93 LEU A N 1
ATOM 729 C CA . LEU A 1 93 ? -11.635 5.272 25.853 1.00 85.94 93 LEU A CA 1
ATOM 730 C C . LEU A 1 93 ? -12.329 4.010 26.394 1.00 85.94 93 LEU A C 1
ATOM 732 O O . LEU A 1 93 ? -13.106 3.351 25.696 1.00 85.94 93 LEU A O 1
ATOM 736 N N . LEU A 1 94 ? -12.108 3.725 27.678 1.00 87.31 94 LEU A N 1
ATOM 737 C CA . LEU A 1 94 ? -12.825 2.722 28.466 1.00 87.31 94 LEU A CA 1
ATOM 738 C C . LEU A 1 94 ? -13.562 3.416 29.615 1.00 87.31 94 LEU A C 1
ATOM 740 O O . LEU A 1 94 ? -12.941 4.068 30.453 1.00 87.31 94 LEU A O 1
ATOM 744 N N . VAL A 1 95 ? -14.880 3.228 29.679 1.00 89.75 95 VAL A N 1
ATOM 745 C CA . VAL A 1 95 ? -15.729 3.712 30.773 1.00 89.75 95 VAL A CA 1
ATOM 746 C C . VAL A 1 95 ? -16.409 2.522 31.432 1.00 89.75 95 VAL A C 1
ATOM 748 O O . VAL A 1 95 ? -17.115 1.749 30.778 1.00 89.75 95 VAL A O 1
ATOM 751 N N . LYS A 1 96 ? -16.214 2.381 32.740 1.00 91.00 96 LYS A N 1
ATOM 752 C CA . LYS A 1 96 ? -16.792 1.315 33.551 1.00 91.00 96 LYS A CA 1
ATOM 753 C C . LYS A 1 96 ? -17.366 1.882 34.841 1.00 91.00 96 LYS A C 1
ATOM 755 O O . LYS A 1 96 ? -16.785 2.757 35.470 1.00 91.00 96 LYS A O 1
ATOM 760 N N . SER A 1 97 ? -18.523 1.379 35.245 1.00 91.44 97 SER A N 1
ATOM 761 C CA . SER A 1 97 ? -19.157 1.763 36.502 1.00 91.44 97 SER A CA 1
ATOM 762 C C . SER A 1 97 ? -19.839 0.559 37.128 1.00 91.44 97 SER A C 1
ATOM 764 O O . SER A 1 97 ? -20.537 -0.185 36.436 1.00 91.44 97 SER A O 1
ATOM 766 N N . ASN A 1 98 ? -19.645 0.399 38.435 1.00 88.94 98 ASN A N 1
ATOM 767 C CA . ASN A 1 98 ? -20.314 -0.597 39.261 1.00 88.94 98 ASN A CA 1
ATOM 768 C C . ASN A 1 98 ? -21.065 0.128 40.381 1.00 88.94 98 ASN A C 1
ATOM 770 O O . ASN A 1 98 ? -20.509 1.009 41.038 1.00 88.94 98 ASN A O 1
ATOM 774 N N . LYS A 1 99 ? -22.322 -0.250 40.615 1.00 85.88 99 LYS A N 1
ATOM 775 C CA . LYS A 1 99 ? -23.191 0.362 41.625 1.00 85.88 99 LYS A CA 1
ATOM 776 C C . LYS A 1 99 ? -23.865 -0.712 42.472 1.00 85.88 99 LYS A C 1
ATOM 778 O O . LYS A 1 99 ? -24.425 -1.674 41.952 1.00 85.88 99 LYS A O 1
ATOM 783 N N . GLN A 1 100 ? -23.857 -0.516 43.789 1.00 86.19 100 GLN A N 1
ATOM 784 C CA . GLN A 1 100 ? -24.657 -1.307 44.724 1.00 86.19 100 GLN A CA 1
ATOM 785 C C . GLN A 1 100 ? -26.055 -0.698 44.841 1.00 86.19 100 GLN A C 1
ATOM 787 O O . GLN A 1 100 ? -26.220 0.442 45.274 1.00 86.19 100 GLN A O 1
ATOM 792 N N . VAL A 1 101 ? -27.071 -1.461 44.455 1.00 86.38 101 VAL A N 1
ATOM 793 C CA . VAL A 1 101 ? -28.475 -1.053 44.472 1.00 86.38 101 VAL A CA 1
ATOM 794 C C . VAL A 1 101 ? -29.163 -1.733 45.644 1.00 86.38 101 VAL A C 1
ATOM 796 O O . VAL A 1 101 ? -29.227 -2.959 45.709 1.00 86.38 101 VAL A O 1
ATOM 799 N N . GLY A 1 102 ? -29.678 -0.941 46.582 1.00 86.38 102 GLY A N 1
ATOM 800 C CA . GLY A 1 102 ? -30.457 -1.459 47.704 1.00 86.38 102 GLY A CA 1
ATOM 801 C C . GLY A 1 102 ? -31.722 -2.174 47.223 1.00 86.38 102 GLY A C 1
ATOM 802 O O . GLY A 1 102 ? -32.453 -1.645 46.387 1.00 86.38 102 GLY A O 1
ATOM 803 N N . LEU A 1 103 ? -31.979 -3.366 47.760 1.00 85.44 103 LEU A N 1
ATOM 804 C CA . LEU A 1 103 ? -33.193 -4.141 47.487 1.00 85.44 103 LEU A CA 1
ATOM 805 C C . LEU A 1 103 ? -34.251 -3.834 48.540 1.00 85.44 103 LEU A C 1
ATOM 807 O O . LEU A 1 103 ? -33.906 -3.541 49.681 1.00 85.44 103 LEU A O 1
ATOM 811 N N . PHE A 1 104 ? -35.532 -3.903 48.191 1.00 85.88 104 PHE A N 1
ATOM 812 C CA . PHE A 1 104 ? -36.612 -3.552 49.110 1.00 85.88 104 PHE A CA 1
ATOM 813 C C . PHE A 1 104 ? -37.019 -4.745 49.970 1.00 85.88 104 PHE A C 1
ATOM 815 O O . PHE A 1 104 ? -37.025 -4.658 51.197 1.00 85.88 104 PHE A O 1
ATOM 822 N N . PHE A 1 105 ? -37.354 -5.871 49.339 1.00 83.38 105 PHE A N 1
ATOM 823 C CA . PHE A 1 105 ? -37.964 -7.010 50.025 1.00 83.38 105 PHE A CA 1
ATOM 824 C C . PHE A 1 105 ? -36.978 -8.142 50.306 1.00 83.38 105 PHE A C 1
ATOM 826 O O . PHE A 1 105 ? -37.119 -8.841 51.309 1.00 83.38 105 PHE A O 1
ATOM 833 N N . ALA A 1 106 ? -35.943 -8.295 49.482 1.00 78.62 106 ALA A N 1
ATOM 834 C CA . ALA A 1 106 ? -34.871 -9.267 49.668 1.00 78.62 106 ALA A CA 1
ATOM 835 C C . ALA A 1 106 ? -34.101 -9.046 50.988 1.00 78.62 106 ALA A C 1
ATOM 837 O O . ALA A 1 106 ? -33.519 -9.984 51.534 1.00 78.62 106 ALA A O 1
ATOM 838 N N . GLN A 1 107 ? -34.201 -7.850 51.582 1.00 78.75 107 GLN A N 1
ATOM 839 C CA . GLN A 1 107 ? -33.697 -7.554 52.927 1.00 78.75 107 GLN A CA 1
ATOM 840 C C . GLN A 1 107 ? -34.293 -8.468 54.006 1.00 78.75 107 GLN A C 1
ATOM 842 O O . GLN A 1 107 ? -33.627 -8.763 54.996 1.00 78.75 107 GLN A O 1
ATOM 847 N N . VAL A 1 108 ? -35.525 -8.953 53.818 1.00 79.69 108 VAL A N 1
ATOM 848 C CA . VAL A 1 108 ? -36.209 -9.861 54.758 1.00 79.69 108 VAL A CA 1
ATOM 849 C C . VAL A 1 108 ? -35.507 -11.223 54.844 1.00 79.69 108 VAL A C 1
ATOM 851 O O . VAL A 1 108 ? -35.606 -11.901 55.865 1.00 79.69 108 VAL A O 1
ATOM 854 N N . ILE A 1 109 ? -34.762 -11.601 53.802 1.00 76.19 109 ILE A N 1
ATOM 855 C CA . ILE A 1 109 ? -33.905 -12.795 53.759 1.00 76.19 109 ILE A CA 1
ATOM 856 C C . ILE A 1 109 ? -32.407 -12.435 53.823 1.00 76.19 109 ILE A C 1
ATOM 858 O O . ILE A 1 109 ? -31.569 -13.204 53.365 1.00 76.19 109 ILE A O 1
ATOM 862 N N . ASP A 1 110 ? -32.085 -11.272 54.403 1.00 79.19 110 ASP A N 1
ATOM 863 C CA . ASP A 1 110 ? -30.733 -10.724 54.615 1.00 79.19 110 ASP A CA 1
ATOM 864 C C . ASP A 1 110 ? -29.930 -10.416 53.333 1.00 79.19 110 ASP A C 1
ATOM 866 O O . ASP A 1 110 ? -28.708 -10.281 53.362 1.00 79.19 110 ASP A O 1
ATOM 870 N N . ILE A 1 111 ? -30.610 -10.218 52.198 1.00 82.69 111 ILE A N 1
ATOM 871 C CA . ILE A 1 111 ? -29.993 -9.721 50.960 1.00 82.69 111 ILE A CA 1
ATOM 872 C C . ILE A 1 111 ? -30.287 -8.224 50.839 1.00 82.69 111 ILE A C 1
ATOM 874 O O . ILE A 1 111 ? -31.383 -7.810 50.464 1.00 82.69 111 ILE A O 1
ATOM 878 N N . LYS A 1 112 ? -29.306 -7.393 51.194 1.00 84.56 112 LYS A N 1
ATOM 879 C CA . LYS A 1 112 ? -29.509 -5.940 51.338 1.00 84.56 112 LYS A CA 1
ATOM 880 C C . LYS A 1 112 ? -29.352 -5.151 50.046 1.00 84.56 112 LYS A C 1
ATOM 882 O O . LYS A 1 112 ? -29.997 -4.114 49.890 1.00 84.56 112 LYS A O 1
ATOM 887 N N . SER A 1 113 ? -28.536 -5.641 49.124 1.00 86.56 113 SER A N 1
ATOM 888 C CA . SER A 1 113 ? -28.266 -4.989 47.849 1.00 86.56 113 SER A CA 1
ATOM 889 C C . SER A 1 113 ? -27.936 -6.004 46.760 1.00 86.56 113 SER A C 1
ATOM 891 O O . SER A 1 113 ? -27.567 -7.144 47.047 1.00 86.56 113 SER A O 1
ATOM 893 N N . GLY A 1 114 ? -28.091 -5.580 45.510 1.00 83.44 114 GLY A N 1
ATOM 894 C CA . GLY A 1 114 ? -27.553 -6.250 44.332 1.00 83.44 114 GLY A CA 1
ATOM 895 C C . GLY A 1 114 ? -26.558 -5.339 43.622 1.00 83.44 114 GLY A C 1
ATOM 896 O O . GLY A 1 114 ? -26.705 -4.118 43.643 1.00 83.44 114 GLY A O 1
ATOM 897 N N . GLU A 1 115 ? -25.546 -5.926 42.997 1.00 86.75 115 GLU A N 1
ATOM 898 C CA . GLU A 1 115 ? -24.587 -5.186 42.179 1.00 86.75 115 GLU A CA 1
ATOM 899 C C . GLU A 1 115 ? -25.088 -5.104 40.735 1.00 86.75 115 GLU A C 1
ATOM 901 O O . GLU A 1 115 ? -25.487 -6.111 40.149 1.00 86.75 115 GLU A O 1
ATOM 906 N N . VAL A 1 116 ? -25.064 -3.899 40.172 1.00 88.44 116 VAL A N 1
ATOM 907 C CA . VAL A 1 116 ? -25.287 -3.638 38.746 1.00 88.44 116 VAL A CA 1
ATOM 908 C C . VAL A 1 116 ? -24.020 -3.018 38.172 1.00 88.44 116 VAL A C 1
ATOM 910 O O . VAL A 1 116 ? -23.359 -2.218 38.836 1.00 88.44 116 VAL A O 1
ATOM 913 N N . GLY A 1 117 ? -23.664 -3.398 36.950 1.00 86.81 117 GLY A N 1
ATOM 914 C CA . GLY A 1 117 ? -22.401 -3.005 36.334 1.00 86.81 117 GLY A CA 1
ATOM 915 C C . GLY A 1 117 ? -22.580 -2.716 34.857 1.00 86.81 117 GLY A C 1
ATOM 916 O O . GLY A 1 117 ? -23.232 -3.477 34.145 1.00 86.81 117 GLY A O 1
ATOM 917 N N . ALA A 1 118 ? -21.998 -1.621 34.388 1.00 87.88 118 ALA A N 1
ATOM 918 C CA . ALA A 1 118 ? -21.975 -1.269 32.978 1.00 87.88 118 ALA A CA 1
ATOM 919 C C . ALA A 1 118 ? -20.540 -0.991 32.541 1.00 87.88 118 ALA A C 1
ATOM 921 O O . ALA A 1 118 ? -19.734 -0.412 33.269 1.00 87.88 118 ALA A O 1
ATOM 922 N N . THR A 1 119 ? -20.204 -1.423 31.333 1.00 85.75 119 THR A N 1
ATOM 923 C CA . THR A 1 119 ? -18.897 -1.187 30.722 1.00 85.75 119 THR A CA 1
ATOM 924 C C . THR A 1 119 ? -19.100 -0.848 29.259 1.00 85.75 119 THR A C 1
ATOM 926 O O . THR A 1 119 ? -19.961 -1.427 28.593 1.00 85.75 119 THR A O 1
ATOM 929 N N . ARG A 1 120 ? -18.308 0.099 28.764 1.00 82.06 120 ARG A N 1
ATOM 930 C CA . ARG A 1 120 ? -18.194 0.400 27.345 1.00 82.06 120 ARG A CA 1
ATOM 931 C C . ARG A 1 120 ? -16.758 0.771 27.006 1.00 82.06 120 ARG A C 1
ATOM 933 O O . ARG A 1 120 ? -16.152 1.589 27.695 1.00 82.06 120 ARG A O 1
ATOM 940 N N . SER A 1 121 ? -16.236 0.168 25.949 1.00 77.56 121 SER A N 1
ATOM 941 C CA . SER A 1 121 ? -14.904 0.426 25.413 1.00 77.56 121 SER A CA 1
ATOM 942 C C . SER A 1 121 ? -14.951 0.531 23.895 1.00 77.56 121 SER A C 1
ATOM 944 O O . SER A 1 121 ? -15.812 -0.079 23.261 1.00 77.56 121 SER A O 1
ATOM 946 N N . ASP A 1 122 ? -14.003 1.277 23.326 1.00 66.00 122 ASP A N 1
ATOM 947 C CA . ASP A 1 122 ? -13.562 1.055 21.937 1.00 66.00 122 ASP A CA 1
ATOM 948 C C . ASP A 1 122 ? -12.631 -0.160 21.839 1.00 66.00 122 ASP A C 1
ATOM 950 O O . ASP A 1 122 ? -12.529 -0.800 20.794 1.00 66.00 122 ASP A O 1
ATOM 954 N N . ALA A 1 123 ? -11.975 -0.488 22.956 1.00 50.44 123 ALA A N 1
ATOM 955 C CA . ALA A 1 123 ? -11.071 -1.612 23.095 1.00 50.44 123 ALA A CA 1
ATOM 956 C C . ALA A 1 123 ? -11.863 -2.925 23.111 1.00 50.44 123 ALA A C 1
ATOM 958 O O . ALA A 1 123 ? -12.225 -3.444 24.170 1.00 50.44 123 ALA A O 1
ATOM 959 N N . GLY A 1 124 ? -12.163 -3.458 21.930 1.00 50.72 124 GLY A N 1
ATOM 960 C CA . GLY A 1 124 ? -11.866 -4.873 21.720 1.00 50.72 124 GLY A CA 1
ATOM 961 C C . GLY A 1 124 ? -10.348 -5.034 21.606 1.00 50.72 124 GLY A C 1
ATOM 962 O O . GLY A 1 124 ? -9.657 -4.047 21.368 1.00 50.72 124 GLY A O 1
ATOM 963 N N . ASP A 1 125 ? -9.816 -6.250 21.729 1.00 53.84 125 ASP A N 1
ATOM 964 C CA . ASP A 1 125 ? -8.454 -6.601 21.271 1.00 53.84 125 ASP A CA 1
ATOM 965 C C . ASP A 1 125 ? -8.344 -6.444 19.737 1.00 53.84 125 ASP A C 1
ATOM 967 O O . ASP A 1 125 ? -8.080 -7.399 19.014 1.00 53.84 125 ASP A O 1
ATOM 971 N N . LEU A 1 126 ? -8.708 -5.282 19.210 1.00 57.44 126 LEU A N 1
ATOM 972 C CA . LEU A 1 126 ? -8.770 -4.947 17.803 1.00 57.44 126 LEU A CA 1
ATOM 973 C C . LEU A 1 126 ? -7.593 -4.025 17.524 1.00 57.44 126 LEU A C 1
ATOM 975 O O . LEU A 1 126 ? -7.418 -3.009 18.202 1.00 57.44 126 LEU A O 1
ATOM 979 N N . GLY A 1 127 ? -6.795 -4.374 16.519 1.00 65.50 127 GLY A N 1
ATOM 980 C CA . GLY A 1 127 ? -5.809 -3.458 15.962 1.00 65.50 127 GLY A CA 1
ATOM 981 C C . GLY A 1 127 ? -6.416 -2.121 15.518 1.00 65.50 127 GLY A C 1
ATOM 982 O O . GLY A 1 127 ? -7.631 -1.963 15.400 1.00 65.50 127 GLY A O 1
ATOM 983 N N . THR A 1 128 ? -5.571 -1.134 15.237 1.00 83.06 128 THR A N 1
ATOM 984 C CA . THR A 1 128 ? -6.018 0.142 14.651 1.00 83.06 128 THR A CA 1
ATOM 985 C C . THR A 1 128 ? -5.855 0.131 13.134 1.00 83.06 128 THR A C 1
ATOM 987 O O . THR A 1 128 ? -4.970 -0.550 12.616 1.00 83.06 128 THR A O 1
ATOM 990 N N . ILE A 1 129 ? -6.715 0.859 12.411 1.00 88.31 129 ILE A N 1
ATOM 991 C CA . ILE A 1 129 ? -6.619 0.958 10.948 1.00 88.31 129 ILE A CA 1
ATOM 992 C C . ILE A 1 129 ? -5.326 1.685 10.584 1.00 88.31 129 ILE A C 1
ATOM 994 O O . ILE A 1 129 ? -5.083 2.778 11.087 1.00 88.31 129 ILE A O 1
ATOM 998 N N . ILE A 1 130 ? -4.515 1.097 9.712 1.00 94.38 130 ILE A N 1
ATOM 999 C CA . ILE A 1 130 ? -3.306 1.729 9.166 1.00 94.38 130 ILE A CA 1
ATOM 1000 C C . ILE A 1 130 ? -3.529 2.144 7.703 1.00 94.38 130 ILE A C 1
ATOM 1002 O O . ILE A 1 130 ? -4.404 1.575 7.045 1.00 94.38 130 ILE A O 1
ATOM 1006 N N . PRO A 1 131 ? -2.758 3.109 7.162 1.00 95.19 131 PRO A N 1
ATOM 1007 C CA . PRO A 1 131 ? -2.909 3.597 5.789 1.00 95.19 131 PRO A CA 1
ATOM 1008 C C . PRO A 1 131 ? -2.292 2.631 4.758 1.00 95.19 131 PRO A C 1
ATOM 1010 O O . PRO A 1 131 ? -1.478 3.016 3.919 1.00 95.19 131 PRO A O 1
ATOM 1013 N N . ILE A 1 132 ? -2.673 1.352 4.826 1.00 97.44 132 ILE A N 1
ATOM 1014 C CA . ILE A 1 132 ? -2.289 0.306 3.872 1.00 97.44 132 ILE A CA 1
ATOM 1015 C C . ILE A 1 132 ? -3.544 -0.413 3.374 1.00 97.44 132 ILE A C 1
ATOM 1017 O O . ILE A 1 132 ? -4.320 -0.916 4.176 1.00 97.44 132 ILE A O 1
ATOM 1021 N N . GLY A 1 133 ? -3.716 -0.509 2.059 1.00 96.81 133 GLY A N 1
ATOM 1022 C CA . GLY A 1 133 ? -4.707 -1.355 1.403 1.00 96.81 133 GLY A CA 1
ATOM 1023 C C . GLY A 1 133 ? -4.064 -2.601 0.795 1.00 96.81 133 GLY A C 1
ATOM 1024 O O . GLY A 1 133 ? -2.989 -2.520 0.198 1.00 96.81 133 GLY A O 1
ATOM 1025 N N . ILE A 1 134 ? -4.737 -3.748 0.911 1.00 98.12 134 ILE A N 1
ATOM 1026 C CA . ILE A 1 134 ? -4.292 -5.019 0.318 1.00 98.12 134 ILE A CA 1
ATOM 1027 C C . ILE A 1 134 ? -5.360 -5.623 -0.595 1.00 98.12 134 ILE A C 1
ATOM 1029 O O . ILE A 1 134 ? -6.547 -5.509 -0.295 1.00 98.12 134 ILE A O 1
ATOM 1033 N N . PRO A 1 135 ? -4.977 -6.339 -1.662 1.00 97.31 135 PRO A N 1
ATOM 1034 C CA . PRO A 1 135 ? -5.919 -7.177 -2.392 1.00 97.31 135 PRO A CA 1
ATOM 1035 C C . PRO A 1 135 ? -6.385 -8.373 -1.545 1.00 97.31 135 PRO A C 1
ATOM 1037 O O . PRO A 1 135 ? -5.726 -8.791 -0.588 1.00 97.31 135 PRO A O 1
ATOM 1040 N N . HIS A 1 136 ? -7.513 -8.980 -1.923 1.00 96.12 136 HIS A N 1
ATOM 1041 C CA . HIS A 1 136 ? -7.995 -10.220 -1.303 1.00 96.12 136 HIS A CA 1
ATOM 1042 C C . HIS A 1 136 ? -7.282 -11.446 -1.895 1.00 96.12 136 HIS A C 1
ATOM 1044 O O . HIS A 1 136 ? -7.868 -12.229 -2.633 1.00 96.12 136 HIS A O 1
ATOM 1050 N N . GLY A 1 137 ? -5.994 -11.599 -1.592 1.00 92.31 137 GLY A N 1
ATOM 1051 C CA . GLY A 1 137 ? -5.178 -12.725 -2.050 1.00 92.31 137 GLY A CA 1
ATOM 1052 C C . GLY A 1 137 ? -3.740 -12.651 -1.533 1.00 92.31 137 GLY A C 1
ATOM 1053 O O . GLY A 1 137 ? -3.300 -11.582 -1.102 1.00 92.31 137 GLY A O 1
ATOM 1054 N N . PRO A 1 138 ? -2.987 -13.765 -1.516 1.00 90.38 138 PRO A N 1
ATOM 1055 C CA . PRO A 1 138 ? -1.559 -13.743 -1.231 1.00 90.38 138 PRO A CA 1
ATOM 1056 C C . PRO A 1 138 ? -0.796 -12.900 -2.256 1.00 90.38 138 PRO A C 1
ATOM 1058 O O . PRO A 1 138 ? -0.877 -13.117 -3.465 1.00 90.38 138 PRO A O 1
ATOM 1061 N N . THR A 1 139 ? 0.003 -11.977 -1.731 1.00 92.75 139 THR A N 1
ATOM 1062 C CA . THR A 1 139 ? 0.889 -11.106 -2.502 1.00 92.75 139 THR A CA 1
ATOM 1063 C C . THR A 1 139 ? 2.343 -11.490 -2.256 1.00 92.75 139 THR A C 1
ATOM 1065 O O . THR A 1 139 ? 2.740 -11.769 -1.123 1.00 92.75 139 THR A O 1
ATOM 1068 N N . LYS A 1 140 ? 3.140 -11.484 -3.324 1.00 87.25 140 LYS A N 1
ATOM 1069 C CA . LYS A 1 140 ? 4.555 -11.846 -3.340 1.00 87.25 140 LYS A CA 1
ATOM 1070 C C . LYS A 1 140 ? 5.392 -10.738 -3.969 1.00 87.25 140 LYS A C 1
ATOM 1072 O O . LYS A 1 140 ? 5.099 -10.311 -5.085 1.00 87.25 140 LYS A O 1
ATOM 1077 N N . ASP A 1 141 ? 6.487 -10.365 -3.314 1.00 83.88 141 ASP A N 1
ATOM 1078 C CA . ASP A 1 141 ? 7.536 -9.546 -3.919 1.00 83.88 141 ASP A CA 1
ATOM 1079 C C . ASP A 1 141 ? 8.457 -10.457 -4.730 1.00 83.88 141 ASP A C 1
ATOM 1081 O O . ASP A 1 141 ? 9.195 -11.252 -4.167 1.00 83.88 141 ASP A O 1
ATOM 1085 N N . VAL A 1 142 ? 8.409 -10.411 -6.062 1.00 75.25 142 VAL A N 1
ATOM 1086 C CA . VAL A 1 142 ? 9.218 -11.333 -6.886 1.00 75.25 142 VAL A CA 1
ATOM 1087 C C . VAL A 1 142 ? 10.560 -10.738 -7.303 1.00 75.25 142 VAL A C 1
ATOM 1089 O O . VAL A 1 142 ? 11.500 -11.481 -7.583 1.00 75.25 142 VAL A O 1
ATOM 1092 N N . SER A 1 143 ? 10.657 -9.411 -7.331 1.00 71.19 143 SER A N 1
ATOM 1093 C CA . SER A 1 143 ? 11.858 -8.654 -7.685 1.00 71.19 143 SER A CA 1
ATOM 1094 C C . SER A 1 143 ? 11.710 -7.188 -7.270 1.00 71.19 143 SER A C 1
ATOM 1096 O O . SER A 1 143 ? 10.619 -6.767 -6.870 1.00 71.19 143 SER A O 1
ATOM 1098 N N . PRO A 1 144 ? 12.784 -6.380 -7.351 1.00 74.50 144 PRO A N 1
ATOM 1099 C CA . PRO A 1 144 ? 12.717 -4.984 -6.942 1.00 74.50 144 PRO A CA 1
ATOM 1100 C C . PRO A 1 144 ? 11.582 -4.192 -7.600 1.00 74.50 144 PRO A C 1
ATOM 1102 O O . PRO A 1 144 ? 10.943 -3.408 -6.907 1.00 74.50 144 PRO A O 1
ATOM 1105 N N . THR A 1 145 ? 11.258 -4.459 -8.874 1.00 68.31 145 THR A N 1
ATOM 1106 C CA . THR A 1 145 ? 10.206 -3.726 -9.603 1.00 68.31 145 THR A CA 1
ATOM 1107 C C . THR A 1 145 ? 8.949 -4.536 -9.891 1.00 68.31 145 THR A C 1
ATOM 1109 O O . THR A 1 145 ? 7.996 -3.968 -10.414 1.00 68.31 145 THR A O 1
ATOM 1112 N N . LYS A 1 146 ? 8.879 -5.830 -9.542 1.00 75.00 146 LYS A N 1
ATOM 1113 C CA . LYS A 1 146 ? 7.684 -6.644 -9.815 1.00 75.00 146 LYS A CA 1
ATOM 1114 C C . LYS A 1 146 ? 7.156 -7.407 -8.620 1.00 75.00 146 LYS A C 1
ATOM 1116 O O . LYS A 1 146 ? 7.893 -7.840 -7.732 1.00 75.00 146 LYS A O 1
ATOM 1121 N N . TYR A 1 147 ? 5.852 -7.628 -8.658 1.00 87.19 147 TYR A N 1
ATOM 1122 C CA . TYR A 1 147 ? 5.110 -8.401 -7.680 1.00 87.19 147 TYR A CA 1
ATOM 1123 C C . TYR A 1 147 ? 4.258 -9.477 -8.372 1.00 87.19 147 TYR A C 1
ATOM 1125 O O . TYR A 1 147 ? 4.119 -9.508 -9.597 1.00 87.19 147 TYR A O 1
ATOM 1133 N N . ARG A 1 148 ? 3.697 -10.395 -7.590 1.00 85.56 148 ARG A N 1
ATOM 1134 C CA . ARG A 1 148 ? 2.582 -11.252 -8.009 1.00 85.56 148 ARG A CA 1
ATOM 1135 C C . ARG A 1 148 ? 1.505 -11.214 -6.948 1.00 85.56 148 ARG A C 1
ATOM 1137 O O . ARG A 1 148 ? 1.822 -11.145 -5.764 1.00 85.56 148 ARG A O 1
ATOM 1144 N N . CYS A 1 149 ? 0.258 -11.311 -7.371 1.00 91.12 149 CYS A N 1
ATOM 1145 C CA . CYS A 1 149 ? -0.859 -11.520 -6.474 1.00 91.12 149 CYS A CA 1
ATOM 1146 C C . CYS A 1 149 ? -1.746 -12.611 -7.063 1.00 91.12 149 CYS A C 1
ATOM 1148 O O . CYS A 1 149 ? -2.207 -12.480 -8.197 1.00 91.12 149 CYS A O 1
ATOM 1150 N N . ASP A 1 150 ? -1.961 -13.676 -6.298 1.00 89.12 150 ASP A N 1
ATOM 1151 C CA . ASP A 1 150 ? -2.928 -14.710 -6.651 1.00 89.12 150 ASP A CA 1
ATOM 1152 C C . ASP A 1 150 ? -4.228 -14.373 -5.914 1.00 89.12 150 ASP A C 1
ATOM 1154 O O . ASP A 1 150 ? -4.395 -14.717 -4.745 1.00 89.12 150 ASP A O 1
ATOM 1158 N N . LEU A 1 151 ? -5.123 -13.622 -6.565 1.00 92.81 151 LEU A N 1
ATOM 1159 C CA . LEU A 1 151 ? -6.416 -13.257 -5.978 1.00 92.81 151 LEU A CA 1
ATOM 1160 C C . LEU A 1 151 ? -7.211 -14.511 -5.603 1.00 92.81 151 LEU A C 1
ATOM 1162 O O . LEU A 1 151 ? -7.227 -15.496 -6.343 1.00 92.81 151 LEU A O 1
ATOM 1166 N N . PHE A 1 152 ? -7.878 -14.465 -4.454 1.00 93.00 152 PHE A N 1
ATOM 1167 C CA . PHE A 1 152 ? -8.683 -15.577 -3.979 1.00 93.00 152 PHE A CA 1
ATOM 1168 C C . PHE A 1 152 ? -9.923 -15.788 -4.848 1.00 93.00 152 PHE A C 1
ATOM 1170 O O . PHE A 1 152 ? -10.710 -14.871 -5.085 1.00 93.00 152 PHE A O 1
ATOM 1177 N N . ASP A 1 153 ? -10.141 -17.039 -5.248 1.00 90.31 153 ASP A N 1
ATOM 1178 C CA . ASP A 1 153 ? -11.418 -17.475 -5.806 1.00 90.31 153 ASP A CA 1
ATOM 1179 C C . ASP A 1 153 ? -12.530 -17.429 -4.737 1.00 90.31 153 ASP A C 1
ATOM 1181 O O . ASP A 1 153 ? -12.248 -17.494 -3.532 1.00 90.31 153 ASP A O 1
ATOM 1185 N N . PRO A 1 154 ? -13.820 -17.403 -5.131 1.00 85.94 154 PRO A N 1
ATOM 1186 C CA . PRO A 1 154 ? -14.928 -17.480 -4.186 1.00 85.94 154 PRO A CA 1
ATOM 1187 C C . PRO A 1 154 ? -14.783 -18.652 -3.200 1.00 85.94 154 PRO A C 1
ATOM 1189 O O . PRO A 1 154 ? -14.753 -19.820 -3.587 1.00 85.94 154 PRO A O 1
ATOM 1192 N N . GLY A 1 155 ? -14.718 -18.334 -1.905 1.00 82.69 155 GLY A N 1
ATOM 1193 C CA . GLY A 1 155 ? -14.567 -19.311 -0.822 1.00 82.69 155 GLY A CA 1
ATOM 1194 C C . GLY A 1 155 ? -13.126 -19.559 -0.362 1.00 82.69 155 GLY A C 1
ATOM 1195 O O . GLY A 1 155 ? -12.949 -20.174 0.688 1.00 82.69 155 GLY A O 1
ATOM 1196 N N . GLN A 1 156 ? -12.116 -19.057 -1.075 1.00 89.25 156 GLN A N 1
ATOM 1197 C CA . GLN A 1 156 ? -10.746 -18.988 -0.566 1.00 89.25 156 GLN A CA 1
ATOM 1198 C C . GLN A 1 156 ? -10.581 -17.793 0.383 1.00 89.25 156 GLN A C 1
ATOM 1200 O O . GLN A 1 156 ? -11.316 -16.804 0.321 1.00 89.25 156 GLN A O 1
ATOM 1205 N N . GLU A 1 157 ? -9.648 -17.914 1.324 1.00 93.44 157 GLU A N 1
ATOM 1206 C CA . GLU A 1 157 ? -9.474 -16.931 2.386 1.00 93.44 157 GLU A CA 1
ATOM 1207 C C . GLU A 1 157 ? -8.066 -16.944 2.983 1.00 93.44 157 GLU A C 1
ATOM 1209 O O . GLU A 1 157 ? -7.308 -17.910 2.850 1.00 93.44 157 GLU A O 1
ATOM 1214 N N . PHE A 1 158 ? -7.728 -15.862 3.686 1.00 92.81 158 PHE A N 1
ATOM 1215 C CA . PHE A 1 158 ? -6.510 -15.798 4.474 1.00 92.81 158 PHE A CA 1
ATOM 1216 C C . PHE A 1 158 ? -6.552 -16.859 5.579 1.00 92.81 158 PHE A C 1
ATOM 1218 O O . PHE A 1 158 ? -7.521 -17.001 6.321 1.00 92.81 158 PHE A O 1
ATOM 1225 N N . THR A 1 159 ? -5.465 -17.611 5.697 1.00 93.38 159 THR A N 1
ATOM 1226 C CA . THR A 1 159 ? -5.272 -18.620 6.744 1.00 93.38 159 THR A CA 1
ATOM 1227 C C . THR A 1 159 ? -4.749 -17.991 8.036 1.00 93.38 159 THR A C 1
ATOM 1229 O O . THR A 1 159 ? -3.727 -17.306 8.013 1.00 93.38 159 THR A O 1
ATOM 1232 N N . VAL A 1 160 ? -5.418 -18.250 9.165 1.00 92.00 160 VAL A N 1
ATOM 1233 C CA . VAL A 1 160 ? -5.012 -17.759 10.498 1.00 92.00 160 VAL A CA 1
ATOM 1234 C C . VAL A 1 160 ? -3.591 -18.212 10.839 1.00 92.00 160 VAL A C 1
ATOM 1236 O O . VAL A 1 160 ? -3.237 -19.376 10.660 1.00 92.00 160 VAL A O 1
ATOM 1239 N N . GLY A 1 161 ? -2.773 -17.279 11.322 1.00 88.81 161 GLY A N 1
ATOM 1240 C CA . GLY A 1 161 ? -1.372 -17.483 11.681 1.00 88.81 161 GLY A CA 1
ATOM 1241 C C . GLY A 1 161 ? -0.403 -17.539 10.495 1.00 88.81 161 GLY A C 1
ATOM 1242 O O . GLY A 1 161 ? 0.806 -17.542 10.728 1.00 88.81 161 GLY A O 1
ATOM 1243 N N . LYS A 1 162 ? -0.891 -17.564 9.243 1.00 91.50 162 LYS A N 1
ATOM 1244 C CA . LYS A 1 162 ? -0.032 -17.498 8.052 1.00 91.50 162 LYS A CA 1
ATOM 1245 C C . LYS A 1 162 ? 0.476 -16.065 7.850 1.00 91.50 162 LYS A C 1
ATOM 1247 O O . LYS A 1 162 ? -0.257 -15.100 8.064 1.00 91.50 162 LYS A O 1
ATOM 1252 N N . GLU A 1 163 ? 1.741 -15.955 7.459 1.00 93.50 163 GLU A N 1
ATOM 1253 C CA . GLU A 1 163 ? 2.409 -14.704 7.092 1.00 93.50 163 GLU A CA 1
ATOM 1254 C C . GLU A 1 163 ? 1.977 -14.244 5.693 1.00 93.50 163 GLU A C 1
ATOM 1256 O O . GLU A 1 163 ? 1.868 -15.060 4.775 1.00 93.50 163 GLU A O 1
ATOM 1261 N N . TYR A 1 164 ? 1.761 -12.938 5.537 1.00 94.62 164 TYR A N 1
ATOM 1262 C CA . TYR A 1 164 ? 1.463 -12.285 4.264 1.00 94.62 164 TYR A CA 1
ATOM 1263 C C . TYR A 1 164 ? 2.232 -10.972 4.146 1.00 94.62 164 TYR A C 1
ATOM 1265 O O . TYR A 1 164 ? 2.495 -10.307 5.151 1.00 94.62 164 TYR A O 1
ATOM 1273 N N 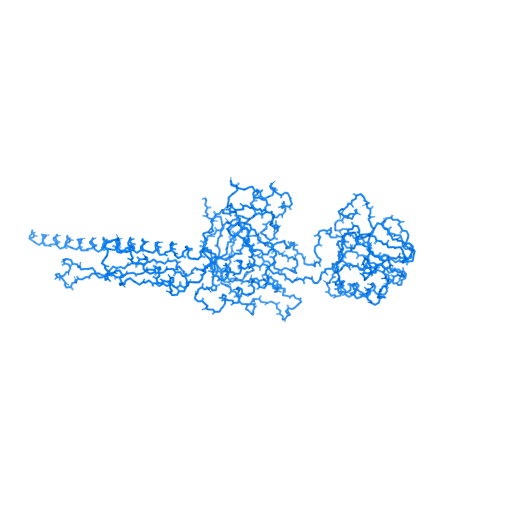. ILE A 1 165 ? 2.540 -10.573 2.911 1.00 94.88 165 ILE A N 1
ATOM 1274 C CA . ILE A 1 165 ? 2.946 -9.199 2.615 1.00 94.88 165 ILE A CA 1
ATOM 1275 C C . ILE A 1 165 ? 1.694 -8.327 2.641 1.00 94.88 165 ILE A C 1
ATOM 1277 O O . ILE A 1 165 ? 0.756 -8.575 1.884 1.00 94.88 165 ILE A O 1
ATOM 1281 N N . ILE A 1 166 ? 1.696 -7.310 3.502 1.00 96.69 166 ILE A N 1
ATOM 1282 C CA . ILE A 1 166 ? 0.635 -6.297 3.546 1.00 96.69 166 ILE A CA 1
ATOM 1283 C C . ILE A 1 166 ? 1.055 -5.003 2.844 1.00 96.69 166 ILE A C 1
ATOM 1285 O O . ILE A 1 166 ? 0.206 -4.271 2.358 1.00 96.69 166 ILE A O 1
ATOM 1289 N N . LYS A 1 167 ? 2.359 -4.748 2.698 1.00 97.31 167 LYS A N 1
ATOM 1290 C CA . LYS A 1 167 ? 2.886 -3.644 1.889 1.00 97.31 167 LYS A CA 1
ATOM 1291 C C . LYS A 1 167 ? 4.090 -4.120 1.091 1.00 97.31 167 LYS A C 1
ATOM 1293 O O . LYS A 1 167 ? 5.019 -4.675 1.681 1.00 97.31 167 LYS A O 1
ATOM 1298 N N . LEU A 1 168 ? 4.078 -3.892 -0.221 1.00 94.19 168 LEU A N 1
ATOM 1299 C CA . LEU A 1 168 ? 5.228 -4.195 -1.073 1.00 94.19 168 LEU A CA 1
ATOM 1300 C C . LEU A 1 168 ? 6.406 -3.296 -0.685 1.00 94.19 168 LEU A C 1
ATOM 1302 O O . LEU A 1 168 ? 6.214 -2.149 -0.262 1.00 94.19 168 LEU A O 1
ATOM 1306 N N . GLY A 1 169 ? 7.617 -3.818 -0.842 1.00 90.62 169 GLY A N 1
ATOM 1307 C CA . GLY A 1 169 ? 8.830 -3.012 -0.768 1.00 90.62 169 GLY A CA 1
ATOM 1308 C C . GLY A 1 169 ? 9.423 -2.739 -2.143 1.00 90.62 169 GLY A C 1
ATOM 1309 O O . GLY A 1 169 ? 8.963 -3.246 -3.169 1.00 90.62 169 GLY A O 1
ATOM 1310 N N . GLU A 1 170 ? 10.498 -1.966 -2.154 1.00 79.69 170 GLU A N 1
ATOM 1311 C CA . GLU A 1 170 ? 11.326 -1.766 -3.334 1.00 79.69 170 GLU A CA 1
ATOM 1312 C C . GLU A 1 170 ? 12.782 -1.695 -2.898 1.00 79.69 170 GLU A C 1
ATOM 1314 O O . GLU A 1 170 ? 13.125 -1.012 -1.935 1.00 79.69 170 GLU A O 1
ATOM 1319 N N . ASN A 1 171 ? 13.647 -2.401 -3.617 1.00 68.19 171 ASN A N 1
ATOM 1320 C CA . ASN A 1 171 ? 15.035 -1.984 -3.681 1.00 68.19 171 ASN A CA 1
ATOM 1321 C C . ASN A 1 171 ? 15.099 -0.990 -4.832 1.00 68.19 171 ASN A C 1
ATOM 1323 O O . ASN A 1 171 ? 14.748 -1.380 -5.949 1.00 68.19 171 ASN A O 1
ATOM 1327 N N . PRO A 1 172 ? 15.535 0.259 -4.614 1.00 53.75 172 PRO A N 1
ATOM 1328 C CA . PRO A 1 172 ? 15.906 1.107 -5.728 1.00 53.75 172 PRO A CA 1
ATOM 1329 C C . PRO A 1 172 ? 16.924 0.315 -6.544 1.00 53.75 172 PRO A C 1
ATOM 1331 O O . PRO A 1 172 ? 18.027 0.040 -6.068 1.00 53.75 172 PRO A O 1
ATOM 1334 N N . ILE A 1 173 ? 16.537 -0.144 -7.735 1.00 49.00 173 ILE A N 1
ATOM 1335 C CA . ILE A 1 173 ? 17.525 -0.707 -8.644 1.00 49.00 173 ILE A CA 1
ATOM 1336 C C . ILE A 1 173 ? 18.434 0.491 -8.936 1.00 49.00 173 ILE A C 1
ATOM 1338 O O . ILE A 1 173 ? 17.897 1.523 -9.361 1.00 49.00 173 ILE A O 1
ATOM 1342 N N . PRO A 1 174 ? 19.759 0.431 -8.678 1.00 43.28 174 PRO A N 1
ATOM 1343 C CA . PRO A 1 174 ? 20.654 1.414 -9.277 1.00 43.28 174 PRO A CA 1
ATOM 1344 C C . PRO A 1 174 ? 20.286 1.394 -10.750 1.00 43.28 174 PRO A C 1
ATOM 1346 O O . PRO A 1 174 ? 20.269 0.298 -11.310 1.00 43.28 174 PRO A O 1
ATOM 1349 N N . GLN A 1 175 ? 19.797 2.532 -11.265 1.00 48.72 175 GLN A N 1
ATOM 1350 C CA . GLN A 1 175 ? 18.968 2.595 -12.473 1.00 48.72 175 GLN A CA 1
ATOM 1351 C C . GLN A 1 175 ? 19.435 1.582 -13.500 1.00 48.72 175 GLN A C 1
ATOM 1353 O O . GLN A 1 175 ? 20.650 1.422 -13.606 1.00 48.72 175 GLN A O 1
ATOM 1358 N N . PRO A 1 176 ? 18.545 0.914 -14.254 1.00 49.34 176 PRO A N 1
ATOM 1359 C CA . PRO A 1 176 ? 18.993 0.072 -15.347 1.00 49.34 176 PRO A CA 1
ATOM 1360 C C . PRO A 1 176 ? 19.891 0.897 -16.241 1.00 49.34 176 PRO A C 1
ATOM 1362 O O . PRO A 1 176 ? 19.393 1.711 -17.012 1.00 49.34 176 PRO A O 1
ATOM 1365 N N . GLY A 1 177 ? 21.200 0.789 -16.016 1.00 61.66 177 GLY A N 1
ATOM 1366 C CA . GLY A 1 177 ? 22.014 1.931 -16.371 1.00 61.66 177 GLY A CA 1
ATOM 1367 C C . GLY A 1 177 ? 21.989 2.022 -17.866 1.00 61.66 177 GLY A C 1
ATOM 1368 O O . GLY A 1 177 ? 22.008 0.982 -18.539 1.00 61.66 177 GLY A O 1
ATOM 1369 N N . ASP A 1 178 ? 21.845 3.250 -18.341 1.00 73.62 178 ASP A N 1
ATOM 1370 C CA . ASP A 1 178 ? 21.747 3.500 -19.758 1.00 73.62 178 ASP A CA 1
ATOM 1371 C C . ASP A 1 178 ? 22.897 2.779 -20.439 1.00 73.62 178 ASP A C 1
ATOM 1373 O O . ASP A 1 178 ? 24.065 2.924 -20.060 1.00 73.62 178 ASP A O 1
ATOM 1377 N N . ALA A 1 179 ? 22.548 1.912 -21.387 1.00 85.50 179 ALA A N 1
ATOM 1378 C CA . ALA A 1 179 ? 23.550 1.228 -22.162 1.00 85.50 179 ALA A CA 1
ATOM 1379 C C . ALA A 1 179 ? 24.453 2.304 -22.771 1.00 85.50 179 ALA A C 1
ATOM 1381 O O . ALA A 1 179 ? 23.942 3.265 -23.356 1.00 85.50 179 ALA A O 1
ATOM 1382 N N . PRO A 1 180 ? 25.782 2.144 -22.721 1.00 88.81 180 PRO A N 1
ATOM 1383 C CA . PRO A 1 180 ? 26.695 3.067 -23.379 1.00 88.81 180 PRO A CA 1
ATOM 1384 C C . PRO A 1 180 ? 26.680 2.861 -24.899 1.00 88.81 180 PRO A C 1
ATOM 1386 O O . PRO A 1 180 ? 27.679 3.030 -25.581 1.00 88.81 180 PRO A O 1
ATOM 1389 N N . TRP A 1 181 ? 25.565 2.417 -25.471 1.00 90.06 181 TRP A N 1
ATOM 1390 C CA . TRP A 1 181 ? 25.378 2.279 -26.901 1.00 90.06 181 TRP A CA 1
ATOM 1391 C C . TRP A 1 181 ? 23.940 2.615 -27.276 1.00 90.06 181 TRP A C 1
ATOM 1393 O O . TRP A 1 181 ? 23.033 2.446 -26.471 1.00 90.06 181 TRP A O 1
ATOM 1403 N N . GLY A 1 182 ? 23.734 3.062 -28.511 1.00 90.62 182 GLY A N 1
ATOM 1404 C CA . GLY A 1 182 ? 22.413 3.356 -29.050 1.00 90.62 182 GLY A CA 1
ATOM 1405 C C . GLY A 1 182 ? 21.846 2.241 -29.927 1.00 90.62 182 GLY A C 1
ATOM 1406 O O . GLY A 1 182 ? 22.575 1.385 -30.438 1.00 90.62 182 GLY A O 1
ATOM 1407 N N . VAL A 1 183 ? 20.541 2.312 -30.176 1.00 91.44 183 VAL A N 1
ATOM 1408 C CA . VAL A 1 183 ? 19.852 1.625 -31.282 1.00 91.44 183 VAL A CA 1
ATOM 1409 C C . VAL A 1 183 ? 19.207 2.648 -32.217 1.00 91.44 183 VAL A C 1
ATOM 1411 O O . VAL A 1 183 ? 18.949 3.781 -31.822 1.00 91.44 183 VAL A O 1
ATOM 1414 N N . ILE A 1 184 ? 18.961 2.257 -33.467 1.00 90.44 184 ILE A N 1
ATOM 1415 C CA . ILE A 1 184 ? 18.330 3.114 -34.481 1.00 90.44 184 ILE A CA 1
ATOM 1416 C C . ILE A 1 184 ? 16.879 2.667 -34.696 1.00 90.44 184 ILE A C 1
ATOM 1418 O O . ILE A 1 184 ? 16.638 1.454 -34.709 1.00 90.44 184 ILE A O 1
ATOM 1422 N N . PRO A 1 185 ? 15.931 3.600 -34.913 1.00 90.25 185 PRO A N 1
ATOM 1423 C CA . PRO A 1 185 ? 14.556 3.270 -35.270 1.00 90.25 185 PRO A CA 1
ATOM 1424 C C . PRO A 1 185 ? 14.450 2.372 -36.507 1.00 90.25 185 PRO A C 1
ATOM 1426 O O . PRO A 1 185 ? 15.120 2.589 -37.518 1.00 90.25 185 PRO A O 1
ATOM 1429 N N . LYS A 1 186 ? 13.553 1.387 -36.450 1.00 88.75 186 LYS A N 1
ATOM 1430 C CA . LYS A 1 186 ? 13.132 0.585 -37.610 1.00 88.75 186 LYS A CA 1
ATOM 1431 C C . LYS A 1 186 ? 12.004 1.275 -38.378 1.00 88.75 186 LYS A C 1
ATOM 1433 O O . LYS A 1 186 ? 11.937 1.149 -39.598 1.00 88.75 186 LYS A O 1
ATOM 1438 N N . ASP A 1 187 ? 11.163 2.020 -37.666 1.00 87.19 187 ASP A N 1
ATOM 1439 C CA . ASP A 1 187 ? 10.201 2.966 -38.226 1.00 87.19 187 ASP A CA 1
ATOM 1440 C C . ASP A 1 187 ? 10.372 4.312 -37.520 1.00 87.19 187 ASP A C 1
ATOM 1442 O O . ASP A 1 187 ? 10.167 4.423 -36.316 1.00 87.19 187 ASP A O 1
ATOM 1446 N N . ILE A 1 188 ? 10.776 5.336 -38.271 1.00 83.69 188 ILE A N 1
ATOM 1447 C CA . ILE A 1 188 ? 11.002 6.684 -37.733 1.00 83.69 188 ILE A CA 1
ATOM 1448 C C . ILE A 1 188 ? 9.695 7.409 -37.379 1.00 83.69 188 ILE A C 1
ATOM 1450 O O . ILE A 1 188 ? 9.726 8.418 -36.681 1.00 83.69 188 ILE A O 1
ATOM 1454 N N . ASN A 1 189 ? 8.551 6.930 -37.877 1.00 87.19 189 ASN A N 1
ATOM 1455 C CA . ASN A 1 189 ? 7.249 7.526 -37.576 1.00 87.19 189 ASN A CA 1
ATOM 1456 C C . ASN A 1 189 ? 6.641 6.972 -36.284 1.00 87.19 189 ASN A C 1
ATOM 1458 O O . ASN A 1 189 ? 5.688 7.552 -35.766 1.00 87.19 189 ASN A O 1
ATOM 1462 N N . ASP A 1 190 ? 7.175 5.862 -35.778 1.00 84.12 190 ASP A N 1
ATOM 1463 C CA . ASP A 1 190 ? 6.820 5.319 -34.478 1.00 84.12 190 ASP A CA 1
ATOM 1464 C C . ASP A 1 190 ? 7.691 5.984 -33.408 1.00 84.12 190 ASP A C 1
ATOM 1466 O O . ASP A 1 190 ? 8.894 5.753 -33.323 1.00 84.12 190 ASP A O 1
ATOM 1470 N N . THR A 1 191 ? 7.082 6.857 -32.611 1.00 80.75 191 THR A N 1
ATOM 1471 C CA . THR A 1 191 ? 7.775 7.629 -31.571 1.00 80.75 191 THR A CA 1
ATOM 1472 C C . THR A 1 191 ? 7.737 6.962 -30.199 1.00 80.75 191 THR A C 1
ATOM 1474 O O . THR A 1 191 ? 8.227 7.553 -29.240 1.00 80.75 191 THR A O 1
ATOM 1477 N N . ILE A 1 192 ? 7.098 5.794 -30.082 1.00 72.44 192 ILE A N 1
ATOM 1478 C CA . ILE A 1 192 ? 6.957 5.060 -28.820 1.00 72.44 192 ILE A CA 1
ATOM 1479 C C . ILE A 1 192 ? 7.881 3.846 -28.860 1.00 72.44 192 ILE A C 1
ATOM 1481 O O . ILE A 1 192 ? 8.860 3.787 -28.116 1.00 72.44 192 ILE A O 1
ATOM 1485 N N . ASP A 1 193 ? 7.628 2.927 -29.792 1.00 81.94 193 ASP A N 1
ATOM 1486 C CA . ASP A 1 193 ? 8.352 1.660 -29.883 1.00 81.94 193 ASP A CA 1
ATOM 1487 C C . ASP A 1 193 ? 9.391 1.658 -31.016 1.00 81.94 193 ASP A C 1
ATOM 1489 O O . ASP A 1 193 ? 10.149 0.701 -31.161 1.00 81.94 193 ASP A O 1
ATOM 1493 N N . PHE A 1 194 ? 9.473 2.729 -31.817 1.00 88.50 194 PHE A N 1
ATOM 1494 C CA . PHE A 1 194 ? 10.433 2.909 -32.917 1.00 88.50 194 PHE A CA 1
ATOM 1495 C C . PHE A 1 194 ? 10.468 1.749 -33.929 1.00 88.50 194 PHE A C 1
ATOM 1497 O O . PHE A 1 194 ? 11.506 1.453 -34.535 1.00 88.50 194 PHE A O 1
ATOM 1504 N N . GLY A 1 195 ? 9.335 1.069 -34.123 1.00 85.94 195 GLY A N 1
ATOM 1505 C CA . GLY A 1 195 ? 9.185 -0.080 -35.013 1.00 85.94 195 GLY A CA 1
ATOM 1506 C C . GLY A 1 195 ? 9.715 -1.402 -34.443 1.00 85.94 195 GLY A C 1
ATOM 1507 O O . GLY A 1 195 ? 9.879 -2.371 -35.196 1.00 85.94 195 GLY A O 1
ATOM 1508 N N . PHE A 1 196 ? 10.012 -1.464 -33.143 1.00 86.31 196 PHE A N 1
ATOM 1509 C CA . PHE A 1 196 ? 10.334 -2.701 -32.434 1.00 86.31 196 PHE A CA 1
ATOM 1510 C C . PHE A 1 196 ? 9.051 -3.358 -31.903 1.00 86.31 196 PHE A C 1
ATOM 1512 O O . PHE A 1 196 ? 8.139 -2.699 -31.426 1.00 86.31 196 PHE A O 1
ATOM 1519 N N . ALA A 1 197 ? 8.964 -4.684 -31.994 1.00 81.44 197 ALA A N 1
ATOM 1520 C CA . ALA A 1 197 ? 7.798 -5.451 -31.569 1.00 81.44 197 ALA A CA 1
ATOM 1521 C C . ALA A 1 197 ? 8.114 -6.223 -30.287 1.00 81.44 197 ALA A C 1
ATOM 1523 O O . ALA A 1 197 ? 9.050 -7.032 -30.258 1.00 81.44 197 ALA A O 1
ATOM 1524 N N . THR A 1 198 ? 7.355 -5.967 -29.221 1.00 75.12 198 THR A N 1
ATOM 1525 C CA . THR A 1 198 ? 7.556 -6.581 -27.900 1.00 75.12 198 THR A CA 1
ATOM 1526 C C . THR A 1 198 ? 7.638 -8.106 -27.994 1.00 75.12 198 THR A C 1
ATOM 1528 O O . THR A 1 198 ? 6.885 -8.745 -28.729 1.00 75.12 198 THR A O 1
ATOM 1531 N N . GLY A 1 199 ? 8.588 -8.705 -27.275 1.00 63.94 199 GLY A N 1
ATOM 1532 C CA . GLY A 1 199 ? 8.866 -10.143 -27.292 1.00 63.94 199 GLY A CA 1
ATOM 1533 C C . GLY A 1 199 ? 9.712 -10.627 -28.477 1.00 63.94 199 GLY A C 1
ATOM 1534 O O . GLY A 1 199 ? 10.101 -11.795 -28.498 1.00 63.94 199 GLY A O 1
ATOM 1535 N N . SER A 1 200 ? 10.036 -9.765 -29.445 1.00 76.25 200 SER A N 1
ATOM 1536 C CA . SER A 1 200 ? 10.906 -10.120 -30.574 1.00 76.25 200 SER A CA 1
ATOM 1537 C C . SER A 1 200 ? 12.385 -9.939 -30.228 1.00 76.25 200 SER A C 1
ATOM 1539 O O . SER A 1 200 ? 12.756 -9.057 -29.455 1.00 76.25 200 SER A O 1
ATOM 1541 N N . ILE A 1 201 ? 13.244 -10.775 -30.814 1.00 82.81 201 ILE A N 1
ATOM 1542 C CA . ILE A 1 201 ? 14.699 -10.714 -30.625 1.00 82.81 201 ILE A CA 1
ATOM 1543 C C . ILE A 1 201 ? 15.314 -9.810 -31.695 1.00 82.81 201 ILE A C 1
ATOM 1545 O O . ILE A 1 201 ? 15.056 -9.994 -32.884 1.00 82.81 201 ILE A O 1
ATOM 1549 N N . TYR A 1 202 ? 16.177 -8.891 -31.269 1.00 87.81 202 TYR A N 1
ATOM 1550 C CA . TYR A 1 202 ? 16.888 -7.951 -32.131 1.00 87.81 202 TYR A CA 1
ATOM 1551 C C . TYR A 1 202 ? 18.388 -7.962 -31.865 1.00 87.81 202 TYR A C 1
ATOM 1553 O O . TYR A 1 202 ? 18.835 -8.247 -30.750 1.00 87.81 202 TYR A O 1
ATOM 1561 N N . ILE A 1 203 ? 19.171 -7.603 -32.886 1.00 87.44 203 ILE A N 1
ATOM 1562 C CA . ILE A 1 203 ? 20.571 -7.218 -32.702 1.00 87.44 203 ILE A CA 1
ATOM 1563 C C . ILE A 1 203 ? 20.576 -5.782 -32.180 1.00 87.44 203 ILE A C 1
ATOM 1565 O O . ILE A 1 203 ? 20.152 -4.854 -32.865 1.00 87.44 203 ILE A O 1
ATOM 1569 N N . ILE A 1 204 ? 21.056 -5.613 -30.954 1.00 88.81 204 ILE A N 1
ATOM 1570 C CA . ILE A 1 204 ? 21.059 -4.330 -30.238 1.00 88.81 204 ILE A CA 1
ATOM 1571 C C . ILE A 1 204 ? 22.450 -3.704 -30.161 1.00 88.81 204 ILE A C 1
ATOM 1573 O O . ILE A 1 204 ? 22.577 -2.524 -29.863 1.00 88.81 204 ILE A O 1
ATOM 1577 N N . LYS A 1 205 ? 23.493 -4.475 -30.481 1.00 86.50 205 LYS A N 1
ATOM 1578 C CA . LYS A 1 205 ? 24.851 -3.977 -30.708 1.00 86.50 205 LYS A CA 1
ATOM 1579 C C . LYS A 1 205 ? 25.489 -4.766 -31.840 1.00 86.50 205 LYS A C 1
ATOM 1581 O O . LYS A 1 205 ? 25.474 -5.998 -31.839 1.00 86.50 205 LYS A O 1
ATOM 1586 N N . TYR A 1 206 ? 26.069 -4.046 -32.788 1.00 79.62 206 TYR A N 1
ATOM 1587 C CA . TYR A 1 206 ? 26.593 -4.607 -34.028 1.00 79.62 206 TYR A CA 1
ATOM 1588 C C . TYR A 1 206 ? 28.123 -4.689 -34.018 1.00 79.62 206 TYR A C 1
ATOM 1590 O O . TYR A 1 206 ? 28.794 -3.904 -33.337 1.00 79.62 206 TYR A O 1
ATOM 1598 N N . GLY A 1 207 ? 28.642 -5.628 -34.812 1.00 74.56 207 GLY A N 1
ATOM 1599 C CA . GLY A 1 207 ? 30.061 -5.760 -35.133 1.00 74.56 207 GLY A CA 1
ATOM 1600 C C . GLY A 1 207 ? 30.455 -4.965 -36.380 1.00 74.56 207 GLY A C 1
ATOM 1601 O O . GLY A 1 207 ? 29.636 -4.307 -37.024 1.00 74.56 207 GLY A O 1
ATOM 1602 N N . SER A 1 208 ? 31.728 -5.053 -36.752 1.00 71.88 208 SER A N 1
ATOM 1603 C CA . SER A 1 208 ? 32.286 -4.337 -37.894 1.00 71.88 208 SER A CA 1
ATOM 1604 C C . SER A 1 208 ? 31.826 -4.896 -39.240 1.00 71.88 208 SER A C 1
ATOM 1606 O O . SER A 1 208 ? 31.865 -6.103 -39.462 1.00 71.88 208 SER A O 1
ATOM 1608 N N . GLY A 1 209 ? 31.404 -4.008 -40.150 1.00 67.56 209 GLY A N 1
ATOM 1609 C CA . GLY A 1 209 ? 30.927 -4.374 -41.490 1.00 67.56 209 GLY A CA 1
ATOM 1610 C C . GLY A 1 209 ? 29.491 -4.909 -41.532 1.00 67.56 209 GLY A C 1
ATOM 1611 O O . GLY A 1 209 ? 29.017 -5.275 -42.607 1.00 67.56 209 GLY A O 1
ATOM 1612 N N . ALA A 1 210 ? 28.794 -4.943 -40.392 1.00 68.44 210 ALA A N 1
ATOM 1613 C CA . ALA A 1 210 ? 27.378 -5.274 -40.334 1.00 68.44 210 ALA A CA 1
ATOM 1614 C C . ALA A 1 210 ? 26.513 -4.106 -40.842 1.00 68.44 210 ALA A C 1
ATOM 1616 O O . ALA A 1 210 ? 26.856 -2.930 -40.677 1.00 68.44 210 ALA A O 1
ATOM 1617 N N . GLN A 1 211 ? 25.374 -4.448 -41.444 1.00 71.25 211 GLN A N 1
ATOM 1618 C CA . GLN A 1 211 ? 24.280 -3.507 -41.652 1.00 71.25 211 GLN A CA 1
ATOM 1619 C C . GLN A 1 211 ? 23.335 -3.578 -40.457 1.00 71.25 211 GLN A C 1
ATOM 1621 O O . GLN A 1 211 ? 23.062 -4.667 -39.950 1.00 71.25 211 GLN A O 1
ATOM 1626 N N . THR A 1 212 ? 22.846 -2.424 -40.013 1.00 70.69 212 THR A N 1
ATOM 1627 C CA . THR A 1 212 ? 21.744 -2.377 -39.059 1.00 70.69 212 THR A CA 1
ATOM 1628 C C . THR A 1 212 ? 20.478 -2.923 -39.698 1.00 70.69 212 THR A C 1
ATOM 1630 O O . THR A 1 212 ? 20.338 -2.959 -40.922 1.00 70.69 212 THR A O 1
ATOM 1633 N N . ASP A 1 213 ? 19.513 -3.279 -38.864 1.00 66.56 213 ASP A N 1
ATOM 1634 C CA . ASP A 1 213 ? 18.169 -3.641 -39.304 1.00 66.56 213 ASP A CA 1
ATOM 1635 C C . ASP A 1 213 ? 17.474 -2.550 -40.144 1.00 66.56 213 ASP A C 1
ATOM 1637 O O . ASP A 1 213 ? 16.568 -2.853 -40.919 1.00 66.56 213 ASP A O 1
ATOM 1641 N N . ALA A 1 214 ? 17.903 -1.291 -40.004 1.00 66.88 214 ALA A N 1
ATOM 1642 C CA . ALA A 1 214 ? 17.459 -0.148 -40.803 1.00 66.88 214 ALA A CA 1
ATOM 1643 C C . ALA A 1 214 ? 18.269 0.033 -42.110 1.00 66.88 214 ALA A C 1
ATOM 1645 O O . ALA A 1 214 ? 18.105 1.020 -42.823 1.00 66.88 214 ALA A O 1
ATOM 1646 N N . GLY A 1 215 ? 19.172 -0.899 -42.435 1.00 68.19 215 GLY A N 1
ATOM 1647 C CA . GLY A 1 215 ? 19.995 -0.888 -43.647 1.00 68.19 215 GLY A CA 1
ATOM 1648 C C . GLY A 1 215 ? 21.233 0.014 -43.590 1.00 68.19 215 GLY A C 1
ATOM 1649 O O . GLY A 1 215 ? 21.944 0.128 -44.593 1.00 68.19 215 GLY A O 1
ATOM 1650 N N . GLN A 1 216 ? 21.538 0.640 -42.446 1.00 72.25 216 GLN A N 1
ATOM 1651 C CA . GLN A 1 216 ? 22.724 1.488 -42.299 1.00 72.25 216 GLN A CA 1
ATOM 1652 C C . GLN A 1 216 ? 23.988 0.624 -42.169 1.00 72.25 216 GLN A C 1
ATOM 1654 O O . GLN A 1 216 ? 24.088 -0.208 -41.274 1.00 72.25 216 GLN A O 1
ATOM 1659 N N . GLY A 1 217 ? 24.986 0.843 -43.029 1.00 68.19 217 GLY A N 1
ATOM 1660 C CA . GLY A 1 217 ? 26.314 0.244 -42.861 1.00 68.19 217 GLY A CA 1
ATOM 1661 C C . GLY A 1 217 ? 27.122 0.965 -41.780 1.00 68.19 217 GLY A C 1
ATOM 1662 O O . GLY A 1 217 ? 27.255 2.187 -41.830 1.00 68.19 217 GLY A O 1
ATOM 1663 N N . LEU A 1 218 ? 27.682 0.218 -40.828 1.00 69.38 218 LEU A N 1
ATOM 1664 C CA . LEU A 1 218 ? 28.459 0.779 -39.719 1.00 69.38 218 LEU A CA 1
ATOM 1665 C C . LEU A 1 218 ? 29.959 0.773 -40.045 1.00 69.38 218 LEU A C 1
ATOM 1667 O O . LEU A 1 218 ? 30.595 -0.283 -40.079 1.00 69.38 218 LEU A O 1
ATOM 1671 N N . ASN A 1 219 ? 30.530 1.957 -40.292 1.00 67.69 219 ASN A N 1
ATOM 1672 C CA . ASN A 1 219 ? 31.956 2.147 -40.572 1.00 67.69 219 ASN A CA 1
ATOM 1673 C C . ASN A 1 219 ? 32.580 3.092 -39.533 1.00 67.69 219 ASN A C 1
ATOM 1675 O O . ASN A 1 219 ? 32.336 4.294 -39.544 1.00 67.69 219 ASN A O 1
ATOM 1679 N N . GLY A 1 220 ? 33.405 2.550 -38.633 1.00 69.56 220 GLY A N 1
ATOM 1680 C CA . GLY A 1 220 ? 34.153 3.320 -37.625 1.00 69.56 220 GLY A CA 1
ATOM 1681 C C . GLY A 1 220 ? 33.388 3.600 -36.325 1.00 69.56 220 GLY A C 1
ATOM 1682 O O . GLY A 1 220 ? 33.997 3.518 -35.260 1.00 69.56 220 GLY A O 1
ATOM 1683 N N . ASN A 1 221 ? 32.077 3.837 -36.412 1.00 75.25 221 ASN A N 1
ATOM 1684 C CA . ASN A 1 221 ? 31.145 3.942 -35.287 1.00 75.25 221 ASN A CA 1
ATOM 1685 C C . ASN A 1 221 ? 30.185 2.742 -35.308 1.00 75.25 221 ASN A C 1
ATOM 1687 O O . ASN A 1 221 ? 29.512 2.495 -36.309 1.00 75.25 221 ASN A O 1
ATOM 1691 N N . PHE A 1 222 ? 30.147 1.985 -34.212 1.00 79.44 222 PHE A N 1
ATOM 1692 C CA . PHE A 1 222 ? 29.357 0.751 -34.085 1.00 79.44 222 PHE A CA 1
ATOM 1693 C C . PHE A 1 222 ? 28.238 0.886 -33.053 1.00 79.44 222 PHE A C 1
ATOM 1695 O O . PHE A 1 222 ? 27.845 -0.101 -32.425 1.00 79.44 222 PHE A O 1
ATOM 1702 N N . GLY A 1 223 ? 27.783 2.120 -32.858 1.00 83.69 223 GLY A N 1
ATOM 1703 C CA . GLY A 1 223 ? 26.718 2.500 -31.951 1.00 83.69 223 GLY A CA 1
ATOM 1704 C C . GLY A 1 223 ? 27.149 2.753 -30.518 1.00 83.69 223 GLY A C 1
ATOM 1705 O O . GLY A 1 223 ? 26.283 2.968 -29.687 1.00 83.69 223 GLY A O 1
ATOM 1706 N N . ALA A 1 224 ? 28.447 2.728 -30.215 1.00 88.88 224 ALA A N 1
ATOM 1707 C CA . ALA A 1 224 ? 28.951 3.095 -28.897 1.00 88.88 224 ALA A CA 1
ATOM 1708 C C . ALA A 1 224 ? 28.793 4.609 -28.667 1.00 88.88 224 ALA A C 1
ATOM 1710 O O . ALA A 1 224 ? 29.019 5.400 -29.583 1.00 88.88 224 ALA A O 1
ATOM 1711 N N . LEU A 1 225 ? 28.392 4.988 -27.457 1.00 89.31 225 LEU A N 1
ATOM 1712 C CA . LEU A 1 225 ? 28.140 6.358 -27.027 1.00 89.31 225 LEU A CA 1
ATOM 1713 C C . LEU A 1 225 ? 29.023 6.673 -25.822 1.00 89.31 225 LEU A C 1
ATOM 1715 O O . LEU A 1 225 ? 29.161 5.847 -24.917 1.00 89.31 225 LEU A O 1
ATOM 1719 N N . ASP A 1 226 ? 29.589 7.871 -25.817 1.00 89.75 226 ASP A N 1
ATOM 1720 C CA . ASP A 1 226 ? 30.356 8.400 -24.702 1.00 89.75 226 ASP A CA 1
ATOM 1721 C C . ASP A 1 226 ? 29.403 9.050 -23.693 1.00 89.75 226 ASP A C 1
ATOM 1723 O O . ASP A 1 226 ? 28.988 10.201 -23.854 1.00 89.75 226 ASP A O 1
ATOM 1727 N N . LEU A 1 227 ? 29.022 8.297 -22.661 1.00 86.56 227 LEU A N 1
ATOM 1728 C CA . LEU A 1 227 ? 28.041 8.743 -21.674 1.00 86.56 227 LEU A CA 1
ATOM 1729 C C . LEU A 1 227 ? 28.545 9.877 -20.777 1.00 86.56 227 LEU A C 1
ATOM 1731 O O . LEU A 1 227 ? 27.729 10.593 -20.207 1.00 86.56 227 LEU A O 1
ATOM 1735 N N . ASP A 1 228 ? 29.855 10.094 -20.653 1.00 86.44 228 ASP A N 1
ATOM 1736 C CA . ASP A 1 228 ? 30.363 11.220 -19.862 1.00 86.44 228 ASP A CA 1
ATOM 1737 C C . ASP A 1 228 ? 30.415 12.540 -20.662 1.00 86.44 228 ASP A C 1
ATOM 1739 O O . ASP A 1 228 ? 30.553 13.622 -20.084 1.00 86.44 228 ASP A O 1
ATOM 1743 N N . SER A 1 229 ? 30.174 12.467 -21.977 1.00 85.31 229 SER A N 1
ATOM 1744 C CA . SER A 1 229 ? 30.112 13.621 -22.878 1.00 85.31 229 SER A CA 1
ATOM 1745 C C . SER A 1 229 ? 28.764 14.354 -22.897 1.00 85.31 229 SER A C 1
ATOM 1747 O O . SER A 1 229 ? 28.653 15.384 -23.574 1.00 85.31 229 SER A O 1
ATOM 1749 N N . VAL A 1 230 ? 27.751 13.858 -22.169 1.00 85.38 230 VAL A N 1
ATOM 1750 C CA . VAL A 1 230 ? 26.367 14.376 -22.176 1.00 85.38 230 VAL A CA 1
ATOM 1751 C C . VAL A 1 230 ? 26.344 15.891 -22.041 1.00 85.38 230 VAL A C 1
ATOM 1753 O O . VAL A 1 230 ? 26.691 16.446 -21.000 1.00 85.38 230 VAL A O 1
ATOM 1756 N N . ASN A 1 231 ? 25.920 16.567 -23.109 1.00 84.69 231 ASN A N 1
ATOM 1757 C CA . ASN A 1 231 ? 25.784 18.024 -23.213 1.00 84.69 231 ASN A CA 1
ATOM 1758 C C . ASN A 1 231 ? 27.069 18.847 -22.967 1.00 84.69 231 ASN A C 1
ATOM 1760 O O . ASN A 1 231 ? 27.028 20.077 -23.032 1.00 84.69 231 ASN A O 1
ATOM 1764 N N . ILE A 1 232 ? 28.212 18.202 -22.723 1.00 85.38 232 ILE A N 1
ATOM 1765 C CA . ILE A 1 232 ? 29.528 18.839 -22.565 1.00 85.38 232 ILE A CA 1
ATOM 1766 C C . ILE A 1 232 ? 30.338 18.697 -23.862 1.00 85.38 232 ILE A C 1
ATOM 1768 O O . ILE A 1 232 ? 31.142 19.570 -24.186 1.00 85.38 232 ILE A O 1
ATOM 1772 N N . LEU A 1 233 ? 30.070 17.648 -24.651 1.00 83.81 233 LEU A N 1
ATOM 1773 C CA . LEU A 1 233 ? 30.635 17.402 -25.983 1.00 83.81 233 LEU A CA 1
ATOM 1774 C C . LEU A 1 233 ? 32.172 17.401 -26.017 1.00 83.81 233 LEU A C 1
ATOM 1776 O O . LEU A 1 233 ? 32.805 17.748 -27.017 1.00 83.81 233 LEU A O 1
ATOM 1780 N N . THR A 1 234 ? 32.775 16.955 -24.921 1.00 84.56 234 THR A N 1
ATOM 1781 C CA . THR A 1 234 ? 34.196 16.633 -24.820 1.00 84.56 234 THR A CA 1
ATOM 1782 C C . THR A 1 234 ? 34.328 15.146 -24.572 1.00 84.56 234 THR A C 1
ATOM 1784 O O . THR A 1 234 ? 33.673 14.653 -23.663 1.00 84.56 234 THR A O 1
ATOM 1787 N N . HIS A 1 235 ? 35.174 14.462 -25.344 1.00 80.88 235 HIS A N 1
ATOM 1788 C CA . HIS A 1 235 ? 35.410 13.039 -25.110 1.00 80.88 235 HIS A CA 1
ATOM 1789 C C . HIS A 1 235 ? 36.124 12.867 -23.772 1.00 80.88 235 HIS A C 1
ATOM 1791 O O . HIS A 1 235 ? 37.183 13.481 -23.566 1.00 80.88 235 HIS A O 1
ATOM 1797 N N . ALA A 1 236 ? 35.585 12.030 -22.900 1.00 70.56 236 ALA A N 1
ATOM 1798 C CA . ALA A 1 236 ? 36.282 11.565 -21.720 1.00 70.56 236 ALA A CA 1
ATOM 1799 C C . ALA A 1 236 ? 36.076 10.051 -21.547 1.00 70.56 236 ALA A C 1
ATOM 1801 O O . ALA A 1 236 ? 35.386 9.378 -22.298 1.00 70.56 236 ALA A O 1
ATOM 1802 N N . GLY A 1 237 ? 36.881 9.463 -20.665 1.00 69.81 237 GLY A N 1
ATOM 1803 C CA . GLY A 1 237 ? 36.880 8.020 -20.466 1.00 69.81 237 GLY A CA 1
ATOM 1804 C C . GLY A 1 237 ? 37.580 7.195 -21.555 1.00 69.81 237 GLY A C 1
ATOM 1805 O O . GLY A 1 237 ? 38.587 7.600 -22.143 1.00 69.81 237 GLY A O 1
ATOM 1806 N N . GLY A 1 238 ? 37.153 5.938 -21.697 1.00 75.88 238 GLY A N 1
ATOM 1807 C CA . GLY A 1 238 ? 37.767 4.963 -22.599 1.00 75.88 238 GLY A CA 1
ATOM 1808 C C . GLY A 1 238 ? 37.214 3.547 -22.426 1.00 75.88 238 GLY A C 1
ATOM 1809 O O . GLY A 1 238 ? 36.350 3.290 -21.589 1.00 75.88 238 GLY A O 1
ATOM 1810 N N . ALA A 1 239 ? 37.749 2.590 -23.190 1.00 79.56 239 ALA A N 1
ATOM 1811 C CA . ALA A 1 239 ? 37.167 1.249 -23.341 1.00 79.56 239 ALA A CA 1
ATOM 1812 C C . ALA A 1 239 ? 36.893 0.480 -22.034 1.00 79.56 239 ALA A C 1
ATOM 1814 O O . ALA A 1 239 ? 35.874 -0.201 -21.915 1.00 79.56 239 ALA A O 1
ATOM 1815 N N . ASN A 1 240 ? 37.739 0.653 -21.015 1.00 80.75 240 ASN A N 1
ATOM 1816 C CA . ASN A 1 240 ? 37.497 0.049 -19.706 1.00 80.75 240 ASN A CA 1
ATOM 1817 C C . ASN A 1 240 ? 36.247 0.618 -19.018 1.00 80.75 240 ASN A C 1
ATOM 1819 O O . ASN A 1 240 ? 35.452 -0.165 -18.498 1.00 80.75 240 ASN A O 1
ATOM 1823 N N . MET A 1 241 ? 36.073 1.944 -19.052 1.00 83.69 241 MET A N 1
ATOM 1824 C CA . MET A 1 241 ? 34.945 2.653 -18.432 1.00 83.69 241 MET A CA 1
ATOM 1825 C C . MET A 1 241 ? 33.644 2.311 -19.153 1.00 83.69 241 MET A C 1
ATOM 1827 O O . MET A 1 241 ? 32.672 1.947 -18.503 1.00 83.69 241 MET A O 1
ATOM 1831 N N . TYR A 1 242 ? 33.678 2.261 -20.488 1.00 86.31 242 TYR A N 1
ATOM 1832 C CA . TYR A 1 242 ? 32.583 1.743 -21.307 1.00 86.31 242 TYR A CA 1
ATOM 1833 C C . TYR A 1 242 ? 32.119 0.356 -20.847 1.00 86.31 242 TYR A C 1
ATOM 1835 O O . TYR A 1 242 ? 30.937 0.133 -20.604 1.00 86.31 242 TYR A O 1
ATOM 1843 N N . GLY A 1 243 ? 33.048 -0.593 -20.690 1.00 85.75 243 GLY A N 1
ATOM 1844 C CA . GLY A 1 243 ? 32.698 -1.938 -20.238 1.00 85.75 243 GLY A CA 1
ATOM 1845 C C . GLY A 1 243 ? 32.144 -1.970 -18.813 1.00 85.75 243 GLY A C 1
ATOM 1846 O O . GLY A 1 243 ? 31.282 -2.795 -18.522 1.00 85.75 243 GLY A O 1
ATOM 1847 N N . ASP A 1 244 ? 32.596 -1.077 -17.936 1.00 82.38 244 ASP A N 1
ATOM 1848 C CA . ASP A 1 244 ? 32.098 -0.988 -16.564 1.00 82.38 244 ASP A CA 1
ATOM 1849 C C . ASP A 1 244 ? 30.692 -0.362 -16.508 1.00 82.38 244 ASP A C 1
ATOM 1851 O O . ASP A 1 244 ? 29.849 -0.865 -15.767 1.00 82.38 244 ASP A O 1
ATOM 1855 N N . TRP A 1 245 ? 30.377 0.612 -17.373 1.00 84.81 245 TRP A N 1
ATOM 1856 C CA . TRP A 1 245 ? 29.008 1.121 -17.552 1.00 84.81 245 TRP A CA 1
ATOM 1857 C C . TRP A 1 245 ? 28.048 0.041 -18.048 1.00 84.81 245 TRP A C 1
ATOM 1859 O O . TRP A 1 245 ? 26.896 -0.005 -17.631 1.00 84.81 245 TRP A O 1
ATOM 1869 N N . ILE A 1 246 ? 28.515 -0.899 -18.875 1.00 86.56 246 ILE A N 1
ATOM 1870 C CA . ILE A 1 246 ? 27.693 -2.062 -19.231 1.00 86.56 246 ILE A CA 1
ATOM 1871 C C . ILE A 1 246 ? 27.437 -2.928 -17.996 1.00 86.56 246 ILE A C 1
ATOM 1873 O O . ILE A 1 246 ? 26.304 -3.342 -17.779 1.00 86.56 246 ILE A O 1
ATOM 1877 N N . LYS A 1 247 ? 28.458 -3.215 -17.184 1.00 80.12 247 LYS A N 1
ATOM 1878 C CA . LYS A 1 247 ? 28.333 -4.117 -16.024 1.00 80.12 247 LYS A CA 1
ATOM 1879 C C . LYS A 1 247 ? 27.419 -3.580 -14.939 1.00 80.12 247 LYS A C 1
ATOM 1881 O O . LYS A 1 247 ? 26.586 -4.320 -14.427 1.00 80.12 247 LYS A O 1
ATOM 1886 N N . TYR A 1 248 ? 27.644 -2.328 -14.569 1.00 71.00 248 TYR A N 1
ATOM 1887 C CA . TYR A 1 248 ? 27.102 -1.733 -13.352 1.00 71.00 248 TYR A CA 1
ATOM 1888 C C . TYR A 1 248 ? 26.051 -0.668 -13.642 1.00 71.00 248 TYR A C 1
ATOM 1890 O O . TYR A 1 248 ? 25.397 -0.190 -12.722 1.00 71.00 248 TYR A O 1
ATOM 1898 N N . GLY A 1 249 ? 25.876 -0.329 -14.918 1.00 73.19 249 GLY A N 1
ATOM 1899 C CA . GLY A 1 249 ? 25.122 0.837 -15.322 1.00 73.19 249 GLY A CA 1
ATOM 1900 C C . GLY A 1 249 ? 25.957 2.114 -15.266 1.00 73.19 249 GLY A C 1
ATOM 1901 O O . GLY A 1 249 ? 26.969 2.193 -14.568 1.00 73.19 249 GLY A O 1
ATOM 1902 N N . TRP A 1 250 ? 25.534 3.116 -16.029 1.00 73.25 250 TRP A N 1
ATOM 1903 C CA . TRP A 1 250 ? 25.997 4.485 -15.850 1.00 73.25 250 TRP A CA 1
ATOM 1904 C C . TRP A 1 250 ? 25.219 5.150 -14.711 1.00 73.25 250 TRP A C 1
ATOM 1906 O O . TRP A 1 250 ? 24.006 4.976 -14.605 1.00 73.25 250 TRP A O 1
ATOM 1916 N N . ASP A 1 251 ? 25.923 5.875 -13.846 1.00 63.88 251 ASP A N 1
ATOM 1917 C CA . ASP A 1 251 ? 25.389 6.525 -12.644 1.00 63.88 251 ASP A CA 1
ATOM 1918 C C . ASP A 1 251 ? 24.866 7.950 -12.898 1.00 63.88 251 ASP A C 1
ATOM 1920 O O . ASP A 1 251 ? 24.240 8.551 -12.022 1.00 63.88 251 ASP A O 1
ATOM 1924 N N . GLY A 1 252 ? 25.092 8.486 -14.101 1.00 69.25 252 GLY A N 1
ATOM 1925 C CA . GLY A 1 252 ? 24.460 9.711 -14.577 1.00 69.25 252 GLY A CA 1
ATOM 1926 C C . GLY A 1 252 ? 23.007 9.511 -15.022 1.00 69.25 252 GLY A C 1
ATOM 1927 O O . GLY A 1 252 ? 22.389 8.471 -14.817 1.00 69.25 252 GLY A O 1
ATOM 1928 N N . THR A 1 253 ? 22.416 10.550 -15.611 1.00 72.94 253 THR A N 1
ATOM 1929 C CA . THR A 1 253 ? 21.030 10.521 -16.104 1.00 72.94 253 THR A CA 1
ATOM 1930 C C . THR A 1 253 ? 20.998 10.928 -17.567 1.00 72.94 253 THR A C 1
ATOM 1932 O O . THR A 1 253 ? 21.373 12.061 -17.867 1.00 72.94 253 THR A O 1
ATOM 1935 N N . LEU A 1 254 ? 20.522 10.042 -18.451 1.00 76.81 254 LEU A N 1
ATOM 1936 C CA . LEU A 1 254 ? 20.191 10.401 -19.829 1.00 76.81 254 LEU A CA 1
ATOM 1937 C C . LEU A 1 254 ? 18.720 10.792 -19.938 1.00 76.81 254 LEU A C 1
ATOM 1939 O O . LEU A 1 254 ? 17.849 10.271 -19.237 1.00 76.81 254 LEU A O 1
ATOM 1943 N N . LYS A 1 255 ? 18.443 11.700 -20.864 1.00 79.12 255 LYS A N 1
ATOM 1944 C CA . LYS A 1 255 ? 17.118 12.227 -21.179 1.00 79.12 255 LYS A CA 1
ATOM 1945 C C . LYS A 1 255 ? 16.959 12.313 -22.689 1.00 79.12 255 LYS A C 1
ATOM 1947 O O . LYS A 1 255 ? 17.931 12.430 -23.432 1.00 79.12 255 LYS A O 1
ATOM 1952 N N . VAL A 1 256 ? 15.712 12.320 -23.144 1.00 80.56 256 VAL A N 1
ATOM 1953 C CA . VAL A 1 256 ? 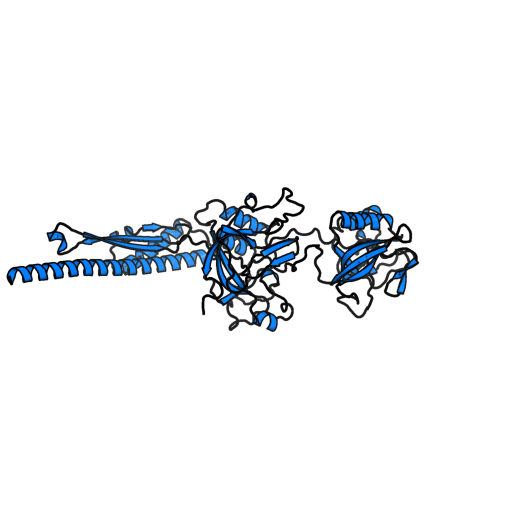15.412 12.689 -24.531 1.00 80.56 256 VAL A CA 1
ATOM 1954 C C . VAL A 1 256 ? 15.857 14.136 -24.763 1.00 80.56 256 VAL A C 1
ATOM 1956 O O . VAL A 1 256 ? 15.593 15.007 -23.932 1.00 80.56 256 VAL A O 1
ATOM 1959 N N . GLY A 1 257 ? 16.539 14.372 -25.881 1.00 83.44 257 GLY A N 1
ATOM 1960 C CA . GLY A 1 257 ? 17.151 15.648 -26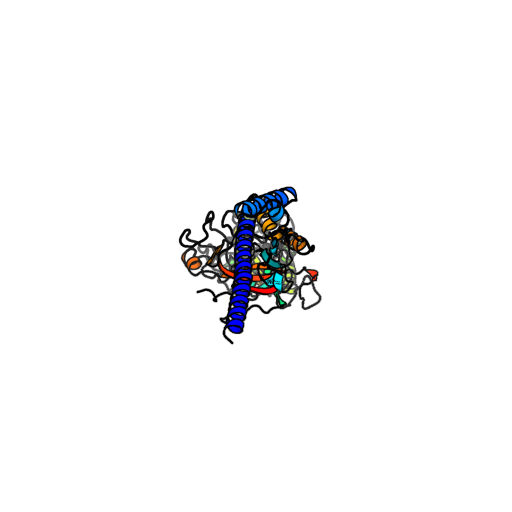.248 1.00 83.44 257 GLY A CA 1
ATOM 1961 C C . GLY A 1 257 ? 18.603 15.815 -25.793 1.00 83.44 257 GLY A C 1
ATOM 1962 O O . GLY A 1 257 ? 19.238 16.794 -26.182 1.00 83.44 257 GLY A O 1
ATOM 1963 N N . ASP A 1 258 ? 19.153 14.887 -25.000 1.00 89.56 258 ASP A N 1
ATOM 1964 C CA . ASP A 1 258 ? 20.571 14.938 -24.642 1.00 89.56 258 ASP A CA 1
ATOM 1965 C C . ASP A 1 258 ? 21.454 14.687 -25.868 1.00 89.56 258 ASP A C 1
ATOM 1967 O O . ASP A 1 258 ? 21.185 13.803 -26.689 1.00 89.56 258 ASP A O 1
ATOM 1971 N N . LEU A 1 259 ? 22.534 15.464 -25.969 1.00 92.94 259 LEU A N 1
ATOM 1972 C CA . LEU A 1 259 ? 23.551 15.308 -27.001 1.00 92.94 259 LEU A CA 1
ATOM 1973 C C . LEU A 1 259 ? 24.734 14.508 -26.460 1.00 92.94 259 LEU A C 1
ATOM 1975 O O . LEU A 1 259 ? 25.342 14.879 -25.453 1.00 92.94 259 LEU A O 1
ATOM 1979 N N . LEU A 1 260 ? 25.080 13.445 -27.176 1.00 91.50 260 LEU A N 1
ATOM 1980 C CA . LEU A 1 260 ? 26.162 12.518 -26.862 1.00 91.50 260 LEU A CA 1
ATOM 1981 C C . LEU A 1 260 ? 27.164 12.467 -28.007 1.00 91.50 260 LEU A C 1
ATOM 1983 O O . LEU A 1 260 ? 26.784 12.490 -29.178 1.00 91.50 260 LEU A O 1
ATOM 1987 N N . LEU A 1 261 ? 28.447 12.337 -27.691 1.00 90.56 261 LEU A N 1
ATOM 1988 C CA . LEU A 1 261 ? 29.446 11.988 -28.690 1.00 90.56 261 LEU A CA 1
ATOM 1989 C C . LEU A 1 261 ? 29.455 10.470 -28.911 1.00 90.56 261 LEU A C 1
ATOM 1991 O O . LEU A 1 261 ? 29.360 9.703 -27.953 1.00 90.56 261 LEU A O 1
ATOM 1995 N N . PRO A 1 262 ? 29.559 10.001 -30.159 1.00 88.81 262 PRO A N 1
ATOM 1996 C CA . PRO A 1 262 ? 29.807 8.597 -30.420 1.00 88.81 262 PRO A CA 1
ATOM 1997 C C . PRO A 1 262 ? 31.252 8.215 -30.113 1.00 88.81 262 PRO A C 1
ATOM 1999 O O . PRO A 1 262 ? 32.167 8.996 -30.343 1.00 88.81 262 PRO A O 1
ATOM 2002 N N . GLU A 1 263 ? 31.465 6.968 -29.709 1.00 85.81 263 GLU A N 1
ATOM 2003 C CA . GLU A 1 263 ? 32.799 6.401 -29.509 1.00 85.81 263 GLU A CA 1
ATOM 2004 C C . GLU A 1 263 ? 33.273 5.654 -30.757 1.00 85.81 263 GLU A C 1
ATOM 2006 O O . GLU A 1 263 ? 32.522 4.884 -31.373 1.00 85.81 263 GLU A O 1
ATOM 2011 N N . THR A 1 264 ? 34.540 5.847 -31.139 1.00 77.75 264 THR A N 1
ATOM 2012 C CA . THR A 1 264 ? 35.121 5.062 -32.236 1.00 77.75 264 THR A CA 1
ATOM 2013 C C . THR A 1 264 ? 35.673 3.723 -31.772 1.00 77.75 264 THR A C 1
ATOM 2015 O O . THR A 1 264 ? 36.107 3.521 -30.641 1.00 77.75 264 THR A O 1
ATOM 2018 N N . GLY A 1 265 ? 35.711 2.786 -32.717 1.00 74.50 265 GLY A N 1
ATOM 2019 C CA . GLY A 1 265 ? 36.215 1.443 -32.474 1.00 74.50 265 GLY A CA 1
ATOM 2020 C C . GLY A 1 265 ? 35.101 0.475 -32.098 1.00 74.50 265 GLY A C 1
ATOM 2021 O O . GLY A 1 265 ? 34.020 0.837 -31.650 1.00 74.50 265 GLY A O 1
ATOM 2022 N N . ASN A 1 266 ? 35.343 -0.810 -32.350 1.00 71.06 266 ASN A N 1
ATOM 2023 C CA . ASN A 1 266 ? 34.291 -1.822 -32.249 1.00 71.06 266 ASN A CA 1
ATOM 2024 C C . ASN A 1 266 ? 33.860 -2.114 -30.798 1.00 71.06 266 ASN A C 1
ATOM 2026 O O . ASN A 1 266 ? 32.788 -2.671 -30.577 1.00 71.06 266 ASN A O 1
ATOM 2030 N N . MET A 1 267 ? 34.698 -1.767 -29.810 1.00 80.62 267 MET A N 1
ATOM 2031 C CA . MET A 1 267 ? 34.464 -1.998 -28.371 1.00 80.62 267 MET A CA 1
ATOM 2032 C C . MET A 1 267 ? 34.097 -3.452 -28.030 1.00 80.62 267 MET A C 1
ATOM 2034 O O . MET A 1 267 ? 33.496 -3.738 -26.999 1.00 80.62 267 MET A O 1
ATOM 2038 N N . ALA A 1 268 ? 34.460 -4.396 -28.903 1.00 83.88 268 ALA A N 1
ATOM 2039 C CA . ALA A 1 268 ? 33.991 -5.777 -28.869 1.00 83.88 268 ALA A CA 1
ATOM 2040 C C . ALA A 1 268 ? 34.382 -6.518 -27.584 1.00 83.88 268 ALA A C 1
ATOM 2042 O O . ALA A 1 268 ? 33.575 -7.261 -27.030 1.00 83.88 268 ALA A O 1
ATOM 2043 N N . GLY A 1 269 ? 35.620 -6.318 -27.118 1.00 85.88 269 GLY A N 1
ATOM 2044 C CA . GLY A 1 269 ? 36.133 -6.956 -25.905 1.00 85.88 269 GLY A CA 1
ATOM 2045 C C . GLY A 1 269 ? 35.382 -6.498 -24.657 1.00 85.88 269 GLY A C 1
ATOM 2046 O O . GLY A 1 269 ? 34.890 -7.331 -23.901 1.00 85.88 269 GLY A O 1
ATOM 2047 N N . ASP A 1 270 ? 35.236 -5.186 -24.484 1.00 87.75 270 ASP A N 1
ATOM 2048 C CA . ASP A 1 270 ? 34.548 -4.593 -23.336 1.00 87.75 270 ASP A CA 1
ATOM 2049 C C . ASP A 1 270 ? 33.037 -4.796 -23.373 1.00 87.75 270 ASP A C 1
ATOM 2051 O O . ASP A 1 270 ? 32.445 -5.098 -22.340 1.00 87.75 270 ASP A O 1
ATOM 2055 N N . THR A 1 271 ? 32.431 -4.755 -24.564 1.00 88.88 271 THR A N 1
ATOM 2056 C CA . THR A 1 271 ? 31.024 -5.131 -24.762 1.00 88.88 271 THR A CA 1
ATOM 2057 C C . THR A 1 271 ? 30.785 -6.560 -24.292 1.00 88.88 271 THR A C 1
ATOM 2059 O O . THR A 1 271 ? 29.902 -6.807 -23.476 1.00 88.88 271 THR A O 1
ATOM 2062 N N . ARG A 1 272 ? 31.603 -7.510 -24.765 1.00 87.50 272 ARG A N 1
ATOM 2063 C CA . ARG A 1 272 ? 31.493 -8.918 -24.376 1.00 87.50 272 ARG A CA 1
ATOM 2064 C C . ARG A 1 272 ? 31.711 -9.091 -22.878 1.00 87.50 272 ARG A C 1
ATOM 2066 O O . ARG A 1 272 ? 30.870 -9.689 -22.226 1.00 87.50 272 ARG A O 1
ATOM 2073 N N . ARG A 1 273 ? 32.776 -8.505 -22.324 1.00 86.88 273 ARG A N 1
ATOM 2074 C CA . ARG A 1 273 ? 33.085 -8.539 -20.885 1.00 86.88 273 ARG A CA 1
ATOM 2075 C C . ARG A 1 273 ? 31.925 -8.009 -20.036 1.00 86.88 273 ARG A C 1
ATOM 2077 O O . ARG A 1 273 ? 31.634 -8.584 -18.993 1.00 86.88 273 ARG A O 1
ATOM 2084 N N . GLY A 1 274 ? 31.295 -6.912 -20.451 1.00 86.69 274 GLY A N 1
ATOM 2085 C CA . GLY A 1 274 ? 30.188 -6.302 -19.722 1.00 86.69 274 GLY A CA 1
ATOM 2086 C C . GLY A 1 274 ? 28.887 -7.091 -19.827 1.00 86.69 274 GLY A C 1
ATOM 2087 O O . GLY A 1 274 ? 28.240 -7.348 -18.815 1.00 86.69 274 GLY A O 1
ATOM 2088 N N . VAL A 1 275 ? 28.525 -7.527 -21.035 1.00 88.00 275 VAL A N 1
ATOM 2089 C CA . VAL A 1 275 ? 27.300 -8.303 -21.262 1.00 88.00 275 VAL A CA 1
ATOM 2090 C C . VAL A 1 275 ? 27.409 -9.703 -20.660 1.00 88.00 275 VAL A C 1
ATOM 2092 O O . VAL A 1 275 ? 26.460 -10.150 -20.031 1.00 88.00 275 VAL A O 1
ATOM 2095 N N . GLU A 1 276 ? 28.550 -10.387 -20.789 1.00 85.62 276 GLU A N 1
ATOM 2096 C CA . GLU A 1 276 ? 28.769 -11.691 -20.146 1.00 85.62 276 GLU A CA 1
ATOM 2097 C C . GLU A 1 276 ? 28.696 -11.572 -18.628 1.00 85.62 276 GLU A C 1
ATOM 2099 O O . GLU A 1 276 ? 28.006 -12.369 -18.007 1.00 85.62 276 GLU A O 1
ATOM 2104 N N . TYR A 1 277 ? 29.290 -10.529 -18.040 1.00 83.94 277 TYR A N 1
ATOM 2105 C CA . TYR A 1 277 ? 29.140 -10.258 -16.611 1.00 83.94 277 TYR A CA 1
ATOM 2106 C C . TYR A 1 277 ? 27.665 -10.103 -16.220 1.00 83.94 277 TYR A C 1
ATOM 2108 O O . TYR A 1 277 ? 27.207 -10.775 -15.300 1.00 83.94 277 TYR A O 1
ATOM 2116 N N . ARG A 1 278 ? 26.896 -9.277 -16.942 1.00 80.62 278 ARG A N 1
ATOM 2117 C CA . ARG A 1 278 ? 25.454 -9.136 -16.696 1.00 80.62 278 ARG A CA 1
ATOM 2118 C C . ARG A 1 278 ? 24.718 -10.472 -16.829 1.00 80.62 278 ARG A C 1
ATOM 2120 O O . ARG A 1 278 ? 23.871 -10.770 -15.995 1.00 80.62 278 ARG A O 1
ATOM 2127 N N . ILE A 1 279 ? 25.058 -11.290 -17.827 1.00 78.56 279 ILE A N 1
ATOM 2128 C CA . ILE A 1 279 ? 24.463 -12.619 -18.028 1.00 78.56 279 ILE A CA 1
ATOM 2129 C C . ILE A 1 279 ? 24.779 -13.562 -16.863 1.00 78.56 279 ILE A C 1
ATOM 2131 O O . ILE A 1 279 ? 23.871 -14.167 -16.298 1.00 78.56 279 ILE A O 1
ATOM 2135 N N . GLU A 1 280 ? 26.047 -13.648 -16.468 1.00 76.00 280 GLU A N 1
ATOM 2136 C CA . GLU A 1 280 ? 26.530 -14.488 -15.367 1.00 76.00 280 GLU A CA 1
ATOM 2137 C C . GLU A 1 280 ? 25.922 -14.097 -14.012 1.00 76.00 280 GLU A C 1
ATOM 2139 O O . GLU A 1 280 ? 25.736 -14.958 -13.155 1.00 76.00 280 GLU A O 1
ATOM 2144 N N . HIS A 1 281 ? 25.573 -12.820 -13.833 1.00 61.72 281 HIS A N 1
ATOM 2145 C CA . HIS A 1 281 ? 24.992 -12.277 -12.600 1.00 61.72 281 HIS A CA 1
ATOM 2146 C C . HIS A 1 281 ? 23.470 -12.070 -12.686 1.00 61.72 281 HIS A C 1
ATOM 2148 O O . HIS A 1 281 ? 22.883 -11.470 -11.789 1.00 61.72 281 HIS A O 1
ATOM 2154 N N . ASN A 1 282 ? 22.818 -12.577 -13.741 1.00 61.59 282 ASN A N 1
ATOM 2155 C CA . ASN A 1 282 ? 21.368 -12.480 -13.950 1.00 61.59 282 ASN A CA 1
ATOM 2156 C C . ASN A 1 282 ? 20.819 -11.030 -13.993 1.00 61.59 282 ASN A C 1
ATOM 2158 O O . ASN A 1 282 ? 19.688 -10.763 -13.589 1.00 61.59 282 ASN A O 1
ATOM 2162 N N . LEU A 1 283 ? 21.619 -10.097 -14.514 1.00 70.31 283 LEU A N 1
ATOM 2163 C CA . LEU A 1 283 ? 21.309 -8.681 -14.753 1.00 70.31 283 LEU A CA 1
ATOM 2164 C C . LEU A 1 283 ? 20.999 -8.435 -16.242 1.00 70.31 283 LEU A C 1
ATOM 2166 O O . LEU A 1 283 ? 21.596 -7.562 -16.876 1.00 70.31 283 LEU A O 1
ATOM 2170 N N . LEU A 1 284 ? 20.154 -9.268 -16.852 1.00 76.50 284 LEU A N 1
ATOM 2171 C CA . LEU A 1 284 ? 20.042 -9.330 -18.316 1.00 76.50 284 LEU A CA 1
ATOM 2172 C C . LEU A 1 284 ? 19.237 -8.172 -18.903 1.00 76.50 284 LEU A C 1
ATOM 2174 O O . LEU A 1 284 ? 19.418 -7.852 -20.068 1.00 76.50 284 LEU A O 1
ATOM 2178 N N . ASP A 1 285 ? 18.349 -7.536 -18.161 1.00 79.44 285 ASP A N 1
ATOM 2179 C CA . ASP A 1 285 ? 17.590 -6.431 -18.716 1.00 79.44 285 ASP A CA 1
ATOM 2180 C C . ASP A 1 285 ? 18.494 -5.172 -18.778 1.00 79.44 285 ASP A C 1
ATOM 2182 O O . ASP A 1 285 ? 19.344 -4.945 -17.908 1.00 79.44 285 ASP A O 1
ATOM 2186 N N . ILE A 1 286 ? 18.317 -4.332 -19.802 1.00 82.25 286 ILE A N 1
ATOM 2187 C CA . ILE A 1 286 ? 19.027 -3.059 -19.987 1.00 82.25 286 ILE A CA 1
ATOM 2188 C C . ILE A 1 286 ? 18.148 -2.015 -20.703 1.00 82.25 286 ILE A C 1
ATOM 2190 O O . ILE A 1 286 ? 17.377 -2.370 -21.599 1.00 82.25 286 ILE A O 1
ATOM 2194 N N . ARG A 1 287 ? 18.281 -0.731 -20.336 1.00 86.06 287 ARG A N 1
ATOM 2195 C CA . ARG A 1 287 ? 17.681 0.407 -21.054 1.00 86.06 287 ARG A CA 1
ATOM 2196 C C . ARG A 1 287 ? 18.686 0.954 -22.063 1.00 86.06 287 ARG A C 1
ATOM 2198 O O . ARG A 1 287 ? 19.850 1.143 -21.729 1.00 86.06 287 ARG A O 1
ATOM 2205 N N . ILE A 1 288 ? 18.260 1.178 -23.300 1.00 89.69 288 ILE A N 1
ATOM 2206 C CA . ILE A 1 288 ? 19.132 1.553 -24.417 1.00 89.69 288 ILE A CA 1
ATOM 2207 C C . ILE A 1 288 ? 18.602 2.846 -25.052 1.00 89.69 288 ILE A C 1
ATOM 2209 O O . ILE A 1 288 ? 17.424 2.876 -25.422 1.00 89.69 288 ILE A O 1
ATOM 2213 N N . PRO A 1 289 ? 19.422 3.903 -25.201 1.00 91.62 289 PRO A N 1
ATOM 2214 C CA . PRO A 1 289 ? 19.019 5.106 -25.919 1.00 91.62 289 PRO A CA 1
ATOM 2215 C C . PRO A 1 289 ? 18.748 4.812 -27.399 1.00 91.62 289 PRO A C 1
ATOM 2217 O O . PRO A 1 289 ? 19.449 4.041 -28.059 1.00 91.62 289 PRO A O 1
ATOM 2220 N N . VAL A 1 290 ? 17.733 5.472 -27.940 1.00 91.50 290 VAL A N 1
ATOM 2221 C CA . VAL A 1 290 ? 17.426 5.483 -29.368 1.00 91.50 290 VAL A CA 1
ATOM 2222 C C . VAL A 1 290 ? 18.045 6.730 -29.977 1.00 91.50 290 VAL A C 1
ATOM 2224 O O . VAL A 1 290 ? 17.855 7.830 -29.461 1.00 91.50 290 VAL A O 1
ATOM 2227 N N . VAL A 1 291 ? 18.768 6.569 -31.083 1.00 91.81 291 VAL A N 1
ATOM 2228 C CA . VAL A 1 291 ? 19.364 7.672 -31.846 1.00 91.81 291 VAL A CA 1
ATOM 2229 C C . VAL A 1 291 ? 18.940 7.583 -33.313 1.00 91.81 291 VAL A C 1
ATOM 2231 O O . VAL A 1 291 ? 18.787 6.481 -33.842 1.00 91.81 291 VAL A O 1
ATOM 2234 N N . PRO A 1 292 ? 18.757 8.712 -34.017 1.00 88.44 292 PRO A N 1
ATOM 2235 C CA . PRO A 1 292 ? 18.212 8.701 -35.375 1.00 88.44 292 PRO A CA 1
ATOM 2236 C C . PRO A 1 292 ? 19.153 8.042 -36.393 1.00 88.44 292 PRO A C 1
ATOM 2238 O O . PRO A 1 292 ? 18.698 7.443 -37.364 1.00 88.44 292 PRO A O 1
ATOM 2241 N N . SER A 1 293 ? 20.467 8.166 -36.194 1.00 87.31 293 SER A N 1
ATOM 2242 C CA . SER A 1 293 ? 21.499 7.517 -37.008 1.00 87.31 293 SER A CA 1
ATOM 2243 C C . SER A 1 293 ? 22.854 7.584 -36.305 1.00 87.31 293 SER A C 1
ATOM 2245 O O . SER A 1 293 ? 23.050 8.412 -35.415 1.00 87.31 293 SER A O 1
ATOM 2247 N N . PHE A 1 294 ? 23.805 6.752 -36.733 1.00 85.19 294 PHE A N 1
ATOM 2248 C CA . PHE A 1 294 ? 25.198 6.861 -36.288 1.00 85.19 294 PHE A CA 1
ATOM 2249 C C . PHE A 1 294 ? 26.046 7.660 -37.289 1.00 85.19 294 PHE A C 1
ATOM 2251 O O . PHE A 1 294 ? 26.062 7.302 -38.471 1.00 85.19 294 PHE A O 1
ATOM 2258 N N . PRO A 1 295 ? 26.771 8.706 -36.862 1.00 83.94 295 PRO A N 1
ATOM 2259 C CA . PRO A 1 295 ? 27.654 9.465 -37.738 1.00 83.94 295 PRO A CA 1
ATOM 2260 C C . PRO A 1 295 ? 28.929 8.684 -38.074 1.00 83.94 295 PRO A C 1
ATOM 2262 O O . PRO A 1 295 ? 29.302 7.718 -37.401 1.00 83.94 295 PRO A O 1
ATOM 2265 N N . ASN A 1 296 ? 29.625 9.129 -39.122 1.00 80.00 296 ASN A N 1
ATOM 2266 C CA . ASN A 1 296 ? 30.922 8.575 -39.498 1.00 80.00 296 ASN A CA 1
ATOM 2267 C C . ASN A 1 296 ? 32.012 9.119 -38.561 1.00 80.00 296 ASN A C 1
ATOM 2269 O O . ASN A 1 296 ? 32.402 10.279 -38.663 1.00 80.00 296 ASN A O 1
ATOM 2273 N N . GLY A 1 297 ? 32.544 8.264 -37.688 1.00 78.25 297 GLY A N 1
ATOM 2274 C CA . GLY A 1 297 ? 33.540 8.659 -36.689 1.00 78.25 297 GLY A CA 1
ATOM 2275 C C . GLY A 1 297 ? 32.904 9.146 -35.384 1.00 78.25 297 GLY A C 1
ATOM 2276 O O . GLY A 1 297 ? 31.804 8.720 -35.045 1.00 78.25 297 GLY A O 1
ATOM 2277 N N . GLN A 1 298 ? 33.623 10.001 -34.651 1.00 83.56 298 GLN A N 1
ATOM 2278 C CA . GLN A 1 298 ? 33.278 10.427 -33.280 1.00 83.56 298 GLN A CA 1
ATOM 2279 C C . GLN A 1 298 ? 33.088 11.946 -33.111 1.00 83.56 298 GLN A C 1
ATOM 2281 O O . GLN A 1 298 ? 32.866 12.432 -32.010 1.00 83.56 298 GLN A O 1
ATOM 2286 N N . SER A 1 299 ? 33.231 12.736 -34.180 1.00 81.12 299 SER A N 1
ATOM 2287 C CA . SER A 1 299 ? 33.238 14.206 -34.073 1.00 81.12 299 SER A CA 1
ATOM 2288 C C . SER A 1 299 ? 31.850 14.841 -34.089 1.00 81.12 299 SER A C 1
ATOM 2290 O O . SER A 1 299 ? 31.688 15.930 -33.544 1.00 81.12 299 SER A O 1
ATOM 2292 N N . ASP A 1 300 ? 30.874 14.179 -34.708 1.00 88.06 300 ASP A N 1
ATOM 2293 C CA . ASP A 1 300 ? 29.510 14.689 -34.804 1.00 88.06 300 ASP A CA 1
ATOM 2294 C C . ASP A 1 300 ? 28.674 14.109 -33.653 1.00 88.06 300 ASP A C 1
ATOM 2296 O O . ASP A 1 300 ? 28.628 12.884 -33.509 1.00 88.06 300 ASP A O 1
ATOM 2300 N N . PRO A 1 301 ? 28.024 14.941 -32.823 1.00 90.19 301 PRO A N 1
ATOM 2301 C CA . PRO A 1 301 ? 27.172 14.454 -31.748 1.00 90.19 301 PRO A CA 1
ATOM 2302 C C . PRO A 1 301 ? 25.878 13.833 -32.285 1.00 90.19 301 PRO A C 1
ATOM 2304 O O . PRO A 1 301 ? 25.388 14.190 -33.359 1.00 90.19 301 PRO A O 1
ATOM 2307 N N . VAL A 1 302 ? 25.301 12.931 -31.498 1.00 91.69 302 VAL A N 1
ATOM 2308 C CA . VAL A 1 302 ? 23.982 12.336 -31.715 1.00 91.69 302 VAL A CA 1
ATOM 2309 C C . VAL A 1 302 ? 23.022 12.777 -30.620 1.00 91.69 302 VAL A C 1
ATOM 2311 O O . VAL A 1 302 ? 23.394 12.864 -29.453 1.00 91.69 302 VAL A O 1
ATOM 2314 N N . GLU A 1 303 ? 21.782 13.049 -31.009 1.00 93.88 303 GLU A N 1
ATOM 2315 C CA . GLU A 1 303 ? 20.696 13.366 -30.085 1.00 93.88 303 GLU A CA 1
ATOM 2316 C C . GLU A 1 303 ? 19.960 12.086 -29.687 1.00 93.88 303 GLU A C 1
ATOM 2318 O O . GLU A 1 303 ? 19.604 11.269 -30.544 1.00 93.88 303 GLU A O 1
ATOM 2323 N N . VAL A 1 304 ? 19.719 11.918 -28.388 1.00 91.31 304 VAL A N 1
ATOM 2324 C CA . VAL A 1 304 ? 18.855 10.858 -27.866 1.00 91.31 304 VAL A CA 1
ATOM 2325 C C . VAL A 1 304 ? 17.402 11.220 -28.156 1.00 91.31 304 VAL A C 1
ATOM 2327 O O . VAL A 1 304 ? 16.886 12.206 -27.638 1.00 91.31 304 VAL A O 1
ATOM 2330 N N . ILE A 1 305 ? 16.720 10.404 -28.955 1.00 88.88 305 ILE A N 1
ATOM 2331 C CA . ILE A 1 305 ? 15.325 10.639 -29.367 1.00 88.88 305 ILE A CA 1
ATOM 2332 C C . ILE A 1 305 ? 14.314 9.761 -28.620 1.00 88.88 305 ILE A C 1
ATOM 2334 O O . ILE A 1 305 ? 13.112 9.943 -28.776 1.00 88.88 305 ILE A O 1
ATOM 2338 N N . GLY A 1 306 ? 14.785 8.819 -27.802 1.00 84.19 306 GLY A N 1
ATOM 2339 C CA . GLY A 1 306 ? 13.941 7.914 -27.025 1.00 84.19 306 GLY A CA 1
ATOM 2340 C C . GLY A 1 306 ? 14.757 6.893 -26.242 1.00 84.19 306 GLY A C 1
ATOM 2341 O O . GLY A 1 306 ? 15.986 6.892 -26.304 1.00 84.19 306 GLY A O 1
ATOM 2342 N N . PHE A 1 307 ? 14.069 5.999 -25.535 1.00 86.12 307 PHE A N 1
ATOM 2343 C CA . PHE A 1 307 ? 14.674 4.869 -24.833 1.00 86.12 307 PHE A CA 1
ATOM 2344 C C . PHE A 1 307 ? 13.854 3.611 -25.062 1.00 86.12 307 PHE A C 1
ATOM 2346 O O . PHE A 1 307 ? 12.629 3.661 -25.124 1.00 86.12 307 PHE A O 1
ATOM 2353 N N . LEU A 1 308 ? 14.541 2.478 -25.152 1.00 87.50 308 LEU A N 1
ATOM 2354 C CA . LEU A 1 308 ? 13.923 1.168 -25.296 1.00 87.50 308 LEU A CA 1
ATOM 2355 C C . LEU A 1 308 ? 14.546 0.178 -24.321 1.00 87.50 308 LEU A C 1
ATOM 2357 O O . LEU A 1 308 ? 15.750 0.219 -24.069 1.00 87.50 308 LEU A O 1
ATOM 2361 N N . ASN A 1 309 ? 13.739 -0.746 -23.807 1.00 85.19 309 ASN A N 1
ATOM 2362 C CA . ASN A 1 309 ? 14.202 -1.743 -22.848 1.00 85.19 309 ASN A CA 1
ATOM 2363 C C . ASN A 1 309 ? 14.347 -3.108 -23.515 1.00 85.19 309 ASN A C 1
ATOM 2365 O O . ASN A 1 309 ? 13.456 -3.575 -24.231 1.00 85.19 309 ASN A O 1
ATOM 2369 N N . PHE A 1 310 ? 15.470 -3.771 -23.258 1.00 87.12 310 PHE A N 1
ATOM 2370 C CA . PHE A 1 310 ? 15.790 -5.072 -23.829 1.00 87.12 310 PHE A CA 1
ATOM 2371 C C . PHE A 1 310 ? 16.265 -6.048 -22.763 1.00 87.12 310 PHE A C 1
ATOM 2373 O O . PHE A 1 310 ? 16.994 -5.684 -21.852 1.00 87.12 310 PHE A O 1
ATOM 2380 N N . ARG A 1 311 ? 15.923 -7.319 -22.947 1.00 82.31 311 ARG A N 1
ATOM 2381 C CA . ARG A 1 311 ? 16.441 -8.466 -22.203 1.00 82.31 311 ARG A CA 1
ATOM 2382 C C . ARG A 1 311 ? 17.590 -9.112 -22.963 1.00 82.31 311 ARG A C 1
ATOM 2384 O O . ARG A 1 311 ? 17.359 -9.740 -23.997 1.00 82.31 311 ARG A O 1
ATOM 2391 N N . LEU A 1 312 ? 18.815 -8.981 -22.467 1.00 86.56 312 LEU A N 1
ATOM 2392 C CA . LEU A 1 312 ? 20.028 -9.578 -23.029 1.00 86.56 312 LEU A CA 1
ATOM 2393 C C . LEU A 1 312 ? 19.883 -11.102 -23.125 1.00 86.56 312 LEU A C 1
ATOM 2395 O O . LEU A 1 312 ? 19.372 -11.758 -22.219 1.00 86.56 312 LEU A O 1
ATOM 2399 N N . SER A 1 313 ? 20.324 -11.664 -24.251 1.00 77.12 313 SER A N 1
ATOM 2400 C CA . SER A 1 313 ? 20.141 -13.089 -24.564 1.00 77.12 313 SER A CA 1
ATOM 2401 C C . SER A 1 313 ? 21.414 -13.779 -25.049 1.00 77.12 313 SER A C 1
ATOM 2403 O O . SER A 1 313 ? 21.654 -14.929 -24.691 1.00 77.12 313 SER A O 1
ATOM 2405 N N . MET A 1 314 ? 22.245 -13.106 -25.853 1.00 74.06 314 MET A N 1
ATOM 2406 C CA . MET A 1 314 ? 23.474 -13.696 -26.384 1.00 74.06 314 MET A CA 1
ATOM 2407 C C . MET A 1 314 ? 24.505 -12.625 -26.748 1.00 74.06 314 MET A C 1
ATOM 2409 O O . MET A 1 314 ? 24.156 -11.560 -27.261 1.00 74.06 314 MET A O 1
ATOM 2413 N N . VAL A 1 315 ? 25.784 -12.957 -26.549 1.00 71.69 315 VAL A N 1
ATOM 2414 C CA . VAL A 1 315 ? 26.908 -12.301 -27.227 1.00 71.69 315 VAL A CA 1
ATOM 2415 C C . VAL A 1 315 ? 27.436 -13.256 -28.296 1.00 71.69 315 VAL A C 1
ATOM 2417 O O . VAL A 1 315 ? 27.963 -14.321 -27.977 1.00 71.69 315 VAL A O 1
ATOM 2420 N N . GLY A 1 316 ? 27.261 -12.905 -29.568 1.00 68.75 316 GLY A N 1
ATOM 2421 C CA . GLY A 1 316 ? 27.737 -13.688 -30.708 1.00 68.75 316 GLY A CA 1
ATOM 2422 C C . GLY A 1 316 ? 29.078 -13.176 -31.236 1.00 68.75 316 GLY A C 1
ATOM 2423 O O . GLY A 1 316 ? 29.299 -11.970 -31.293 1.00 68.75 316 GLY A O 1
ATOM 2424 N N . GLY A 1 317 ? 29.958 -14.080 -31.679 1.00 67.69 317 GLY A N 1
ATOM 2425 C CA . GLY A 1 317 ? 31.216 -13.736 -32.358 1.00 67.69 317 GLY A CA 1
ATOM 2426 C C . GLY A 1 317 ? 32.312 -13.133 -31.462 1.00 67.69 317 GLY A C 1
ATOM 2427 O O . GLY A 1 317 ? 32.200 -13.065 -30.242 1.00 67.69 317 GLY A O 1
ATOM 2428 N N . SER A 1 318 ? 33.428 -12.732 -32.075 1.00 67.75 318 SER A N 1
ATOM 2429 C CA . SER A 1 318 ? 34.553 -12.057 -31.412 1.00 67.75 318 SER A CA 1
ATOM 2430 C C . SER A 1 318 ? 35.263 -11.109 -32.381 1.00 67.75 318 SER A C 1
ATOM 2432 O O . SER A 1 318 ? 35.081 -11.201 -33.601 1.00 67.75 318 SER A O 1
ATOM 2434 N N . GLY A 1 319 ? 36.054 -10.169 -31.850 1.00 71.75 319 GLY A N 1
ATOM 2435 C CA . GLY A 1 319 ? 36.729 -9.157 -32.665 1.00 71.75 319 GLY A CA 1
ATOM 2436 C C . GLY A 1 319 ? 35.721 -8.397 -33.526 1.00 71.75 319 GLY A C 1
ATOM 2437 O O . GLY A 1 319 ? 34.723 -7.904 -33.012 1.00 71.75 319 GLY A O 1
ATOM 2438 N N . ASN A 1 320 ? 35.937 -8.357 -34.839 1.00 75.25 320 ASN A N 1
ATOM 2439 C CA . ASN A 1 320 ? 35.054 -7.669 -35.786 1.00 75.25 320 ASN A CA 1
ATOM 2440 C C . ASN A 1 320 ? 33.642 -8.270 -35.896 1.00 75.25 320 ASN A C 1
ATOM 2442 O O . ASN A 1 320 ? 32.755 -7.586 -36.381 1.00 75.25 320 ASN A O 1
ATOM 2446 N N . ASN A 1 321 ? 33.402 -9.483 -35.395 1.00 72.12 321 ASN A N 1
ATOM 2447 C CA . ASN A 1 321 ? 32.099 -10.152 -35.484 1.00 72.12 321 ASN A CA 1
ATOM 2448 C C . ASN A 1 321 ? 31.278 -10.076 -34.185 1.00 72.12 321 ASN A C 1
ATOM 2450 O O . ASN A 1 321 ? 30.271 -10.770 -34.074 1.00 72.12 321 ASN A O 1
ATOM 2454 N N . ALA A 1 322 ? 31.721 -9.304 -33.185 1.00 75.56 322 ALA A N 1
ATOM 2455 C CA . ALA A 1 322 ? 31.028 -9.206 -31.902 1.00 75.56 322 ALA A CA 1
ATOM 2456 C C . ALA A 1 322 ? 29.651 -8.543 -32.057 1.00 75.56 322 ALA A C 1
ATOM 2458 O O . ALA A 1 322 ? 29.553 -7.406 -32.509 1.00 75.56 322 ALA A O 1
ATOM 2459 N N . THR A 1 323 ? 28.600 -9.255 -31.666 1.00 85.50 323 THR A N 1
ATOM 2460 C CA . THR A 1 323 ? 27.204 -8.805 -31.710 1.00 85.50 323 THR A CA 1
ATOM 2461 C C . THR A 1 323 ? 26.530 -9.088 -30.376 1.00 85.50 323 THR A C 1
ATOM 2463 O O . THR A 1 323 ? 26.866 -10.066 -29.709 1.00 85.50 323 THR A O 1
ATOM 2466 N N . VAL A 1 324 ? 25.577 -8.244 -29.987 1.00 88.94 324 VAL A N 1
ATOM 2467 C CA . VAL A 1 324 ? 24.725 -8.471 -28.813 1.00 88.94 324 VAL A CA 1
ATOM 2468 C C . VAL A 1 324 ? 23.283 -8.545 -29.276 1.00 88.94 324 VAL A C 1
ATOM 2470 O O . VAL A 1 324 ? 22.827 -7.665 -30.011 1.00 88.94 324 VAL A O 1
ATOM 2473 N N . THR A 1 325 ? 22.567 -9.576 -28.834 1.00 89.56 325 THR A N 1
ATOM 2474 C CA . THR A 1 325 ? 21.131 -9.718 -29.080 1.00 89.56 325 THR A CA 1
ATOM 2475 C C . THR A 1 325 ? 20.327 -9.574 -27.800 1.00 89.56 325 THR A C 1
ATOM 2477 O O . THR A 1 325 ? 20.721 -10.059 -26.732 1.00 89.56 325 THR A O 1
ATOM 2480 N N . GLY A 1 326 ? 19.152 -8.966 -27.918 1.00 88.25 326 GLY A N 1
ATOM 2481 C CA . GLY A 1 326 ? 18.202 -8.832 -26.823 1.00 88.25 326 GLY A CA 1
ATOM 2482 C C . GLY A 1 326 ? 16.764 -9.006 -27.286 1.00 88.25 326 GLY A C 1
ATOM 2483 O O . GLY A 1 326 ? 16.432 -8.702 -28.429 1.00 88.25 326 GLY A O 1
ATOM 2484 N N . THR A 1 327 ? 15.915 -9.510 -26.396 1.00 84.88 327 THR A N 1
ATOM 2485 C CA . THR A 1 327 ? 14.462 -9.512 -26.593 1.00 84.88 327 THR A CA 1
ATOM 2486 C C . THR A 1 327 ? 13.935 -8.133 -26.233 1.00 84.88 327 THR A C 1
ATOM 2488 O O . THR A 1 327 ? 14.217 -7.654 -25.139 1.00 84.88 327 THR A O 1
ATOM 2491 N N . TYR A 1 328 ? 13.213 -7.479 -27.135 1.00 84.50 328 TYR A N 1
ATOM 2492 C CA . TYR A 1 328 ? 12.600 -6.189 -26.843 1.00 84.50 328 TYR A CA 1
ATOM 2493 C C . TYR A 1 328 ? 11.450 -6.359 -25.849 1.00 84.50 328 TYR A C 1
ATOM 2495 O O . TYR A 1 328 ? 10.600 -7.230 -26.031 1.00 84.50 328 TYR A O 1
ATOM 2503 N N . MET A 1 329 ? 11.434 -5.544 -24.798 1.00 75.56 329 MET A N 1
ATOM 2504 C CA . MET A 1 329 ? 10.494 -5.682 -23.684 1.00 75.56 329 MET A CA 1
ATOM 2505 C C . MET A 1 329 ? 9.415 -4.586 -23.659 1.00 75.56 329 MET A C 1
ATOM 2507 O O . MET A 1 329 ? 8.465 -4.713 -22.893 1.00 75.56 329 MET A O 1
ATOM 2511 N N . GLY A 1 330 ? 9.533 -3.560 -24.511 1.00 71.38 330 GLY A N 1
ATOM 2512 C CA . GLY A 1 330 ? 8.656 -2.381 -24.552 1.00 71.38 330 GLY A CA 1
ATOM 2513 C C . GLY A 1 330 ? 9.366 -1.101 -24.094 1.00 71.38 330 GLY A C 1
ATOM 2514 O O . GLY A 1 330 ? 10.347 -1.163 -23.342 1.00 71.38 330 GLY A O 1
ATOM 2515 N N . SER A 1 331 ? 8.888 0.065 -24.536 1.00 68.81 331 SER A N 1
ATOM 2516 C CA . SER A 1 331 ? 9.383 1.379 -24.081 1.00 68.81 331 SER A CA 1
ATOM 2517 C C . SER A 1 331 ? 9.182 1.594 -22.576 1.00 68.81 331 SER A C 1
ATOM 2519 O O . SER A 1 331 ? 10.024 2.207 -21.922 1.00 68.81 331 SER A O 1
ATOM 2521 N N . ASP A 1 332 ? 8.129 0.996 -22.013 1.00 61.88 332 ASP A N 1
ATOM 2522 C CA . ASP A 1 332 ? 7.671 1.244 -20.637 1.00 61.88 332 ASP A CA 1
ATOM 2523 C C . ASP A 1 332 ? 8.103 0.144 -19.641 1.00 61.88 332 ASP A C 1
ATOM 2525 O O . ASP A 1 332 ? 7.673 0.106 -18.489 1.00 61.88 332 ASP A O 1
ATOM 2529 N N . TYR A 1 333 ? 8.947 -0.798 -20.073 1.00 54.91 333 TYR A N 1
ATOM 2530 C CA . TYR A 1 333 ? 9.325 -1.975 -19.286 1.00 54.91 333 TYR A CA 1
ATOM 2531 C C . TYR A 1 333 ? 10.442 -1.720 -18.255 1.00 54.91 333 TYR A C 1
ATOM 2533 O O . TYR A 1 333 ? 11.519 -1.236 -18.598 1.00 54.91 333 TYR A O 1
ATOM 2541 N N . ALA A 1 334 ? 10.235 -2.168 -17.007 1.00 55.19 334 ALA A N 1
ATOM 2542 C CA . ALA A 1 334 ? 11.240 -2.142 -15.939 1.00 55.19 334 ALA A CA 1
ATOM 2543 C C . ALA A 1 334 ? 12.107 -3.415 -15.890 1.00 55.19 334 ALA A C 1
ATOM 2545 O O . ALA A 1 334 ? 11.655 -4.543 -16.071 1.00 55.19 334 ALA A O 1
ATOM 2546 N N . VAL A 1 335 ? 13.386 -3.220 -15.611 1.00 52.66 335 VAL A N 1
ATOM 2547 C CA . VAL A 1 335 ? 14.504 -4.025 -16.106 1.00 52.66 335 VAL A CA 1
ATOM 2548 C C . VAL A 1 335 ? 14.878 -5.180 -15.139 1.00 52.66 335 VAL A C 1
ATOM 2550 O O . VAL A 1 335 ? 16.029 -5.327 -14.740 1.00 52.66 335 VAL A O 1
ATOM 2553 N N . ASP A 1 336 ? 13.910 -6.020 -14.736 1.00 53.12 336 ASP A N 1
ATOM 2554 C CA . ASP A 1 336 ? 14.148 -7.204 -13.878 1.00 53.12 336 ASP A CA 1
ATOM 2555 C C . ASP A 1 336 ? 13.622 -8.572 -14.411 1.00 53.12 336 ASP A C 1
ATOM 2557 O O . ASP A 1 336 ? 12.612 -8.681 -15.109 1.00 53.12 336 ASP A O 1
ATOM 2561 N N . HIS A 1 337 ? 14.301 -9.684 -14.074 1.00 43.34 337 HIS A N 1
ATOM 2562 C CA . HIS A 1 337 ? 14.020 -11.033 -14.621 1.00 43.34 337 HIS A CA 1
ATOM 2563 C C . HIS A 1 337 ? 12.845 -11.797 -14.032 1.00 43.34 337 HIS A C 1
ATOM 2565 O O . HIS A 1 337 ? 12.479 -12.850 -14.567 1.00 43.34 337 HIS A O 1
ATOM 2571 N N . ALA A 1 338 ? 12.225 -11.297 -12.970 1.00 54.16 338 ALA A N 1
ATOM 2572 C CA . ALA A 1 338 ? 11.089 -11.990 -12.400 1.00 54.16 338 ALA A CA 1
ATOM 2573 C C . ALA A 1 338 ? 9.892 -11.945 -13.360 1.00 54.16 338 ALA A C 1
ATOM 2575 O O . ALA A 1 338 ? 9.579 -10.923 -13.974 1.00 54.16 338 ALA A O 1
ATOM 2576 N N . SER A 1 339 ? 9.205 -13.078 -13.500 1.00 59.34 339 SER A N 1
ATOM 2577 C CA . SER A 1 339 ? 7.839 -13.065 -14.023 1.00 59.34 339 SER A CA 1
ATOM 2578 C C . SER A 1 339 ? 6.939 -12.498 -12.923 1.00 59.34 339 SER A C 1
ATOM 2580 O O . SER A 1 339 ? 7.076 -12.906 -11.771 1.00 59.34 339 SER A O 1
ATOM 2582 N N . GLY A 1 340 ? 6.062 -11.563 -13.269 1.00 70.19 340 GLY A N 1
ATOM 2583 C CA . GLY A 1 340 ? 5.204 -10.811 -12.355 1.00 70.19 340 GLY A CA 1
ATOM 2584 C C . GLY A 1 340 ? 4.695 -9.538 -13.029 1.00 70.19 340 GLY A C 1
ATOM 2585 O O . GLY A 1 340 ? 5.033 -9.286 -14.189 1.00 70.19 340 GLY A O 1
ATOM 2586 N N . THR A 1 341 ? 3.907 -8.754 -12.305 1.00 77.25 341 THR A N 1
ATOM 2587 C CA . THR A 1 341 ? 3.382 -7.452 -12.737 1.00 77.25 341 THR A CA 1
ATOM 2588 C C . THR A 1 341 ? 4.274 -6.333 -12.209 1.00 77.25 341 THR A C 1
ATOM 2590 O O . THR A 1 341 ? 4.852 -6.469 -11.130 1.00 77.25 341 THR A O 1
ATOM 2593 N N . LEU A 1 342 ? 4.418 -5.245 -12.971 1.00 73.50 342 LEU A N 1
ATOM 2594 C CA . LEU A 1 342 ? 5.148 -4.053 -12.537 1.00 73.50 342 LEU A CA 1
ATOM 2595 C C . LEU A 1 342 ? 4.492 -3.455 -11.286 1.00 73.50 342 LEU A C 1
ATOM 2597 O O . LEU A 1 342 ? 3.275 -3.316 -11.232 1.00 73.50 342 LEU A O 1
ATOM 2601 N N . LYS A 1 343 ? 5.304 -3.085 -10.297 1.00 80.50 343 LYS A N 1
ATOM 2602 C CA . LYS A 1 343 ? 4.855 -2.299 -9.148 1.00 80.50 343 LYS A CA 1
ATOM 2603 C C . LYS A 1 343 ? 4.671 -0.852 -9.588 1.00 80.50 343 LYS A C 1
ATOM 2605 O O . LYS A 1 343 ? 5.648 -0.195 -9.938 1.00 80.50 343 LYS A O 1
ATOM 2610 N N . ILE A 1 344 ? 3.437 -0.369 -9.560 1.00 82.00 344 ILE A N 1
ATOM 2611 C CA . ILE A 1 344 ? 3.110 1.043 -9.784 1.00 82.00 344 ILE A CA 1
ATOM 2612 C C . ILE A 1 344 ? 2.867 1.727 -8.431 1.00 82.00 344 ILE A C 1
ATOM 2614 O O . ILE A 1 344 ? 3.348 2.834 -8.192 1.00 82.00 344 ILE A O 1
ATOM 2618 N N . SER A 1 345 ? 2.225 1.018 -7.500 1.00 88.69 345 SER A N 1
ATOM 2619 C CA . SER A 1 345 ? 2.097 1.417 -6.097 1.00 88.69 345 SER A CA 1
ATOM 2620 C C . SER A 1 345 ? 2.548 0.306 -5.145 1.00 88.69 345 SER A C 1
ATOM 2622 O O . SER A 1 345 ? 2.799 -0.834 -5.539 1.00 88.69 345 SER A O 1
ATOM 2624 N N . PHE A 1 346 ? 2.634 0.643 -3.856 1.00 93.56 346 PHE A N 1
ATOM 2625 C CA . PHE A 1 346 ? 3.135 -0.256 -2.811 1.00 93.56 346 PHE A CA 1
ATOM 2626 C C . PHE A 1 346 ? 2.062 -0.660 -1.796 1.00 93.56 346 PHE A C 1
ATOM 2628 O O . PHE A 1 346 ? 2.368 -1.339 -0.818 1.00 93.56 346 PHE A O 1
ATOM 2635 N N . GLY A 1 347 ? 0.805 -0.265 -2.031 1.00 94.88 347 GLY A N 1
ATOM 2636 C CA . GLY A 1 347 ? -0.330 -0.523 -1.138 1.00 94.88 347 GLY A CA 1
ATOM 2637 C C . GLY A 1 347 ? -0.592 0.578 -0.117 1.00 94.88 347 GLY A C 1
ATOM 2638 O O . GLY A 1 347 ? -1.488 0.431 0.703 1.00 94.88 347 GLY A O 1
ATOM 2639 N N . ARG A 1 348 ? 0.157 1.684 -0.145 1.00 95.44 348 ARG A N 1
ATOM 2640 C CA . ARG A 1 348 ? -0.176 2.864 0.662 1.00 95.44 348 ARG A CA 1
ATOM 2641 C C . ARG A 1 348 ? -1.500 3.447 0.189 1.00 95.44 348 ARG A C 1
ATOM 2643 O O . ARG A 1 348 ? -1.755 3.482 -1.013 1.00 95.44 348 ARG A O 1
ATOM 2650 N N . ILE A 1 349 ? -2.312 3.910 1.128 1.00 95.00 349 ILE A N 1
ATOM 2651 C CA . ILE A 1 349 ? -3.594 4.554 0.848 1.00 95.00 349 ILE A CA 1
ATOM 2652 C C . ILE A 1 349 ? -3.714 5.868 1.604 1.00 95.00 349 ILE A C 1
ATOM 2654 O O . ILE A 1 349 ? -3.180 5.998 2.704 1.00 95.00 349 ILE A O 1
ATOM 2658 N N . ASP A 1 350 ? -4.486 6.787 1.040 1.00 93.19 350 ASP A N 1
ATOM 2659 C CA . ASP A 1 350 ? -4.981 7.980 1.707 1.00 93.19 350 ASP A CA 1
ATOM 2660 C C . ASP A 1 350 ? -6.471 7.789 2.052 1.00 93.19 350 ASP A C 1
ATOM 2662 O O . ASP A 1 350 ? -7.340 7.987 1.200 1.00 93.19 350 ASP A O 1
ATOM 2666 N N . PRO A 1 351 ? -6.811 7.408 3.299 1.00 89.88 351 PRO A N 1
ATOM 2667 C CA . PRO A 1 351 ? -8.192 7.130 3.676 1.00 89.88 351 PRO A CA 1
ATOM 2668 C C . PRO A 1 351 ? -9.107 8.359 3.672 1.00 89.88 351 PRO A C 1
ATOM 2670 O O . PRO A 1 351 ? -10.324 8.189 3.707 1.00 89.88 351 PRO A O 1
ATOM 2673 N N . ASN A 1 352 ? -8.562 9.583 3.681 1.00 89.44 352 ASN A N 1
ATOM 2674 C CA . ASN A 1 352 ? -9.372 10.801 3.693 1.00 89.44 352 ASN A CA 1
ATOM 2675 C C . ASN A 1 352 ? -9.511 11.438 2.305 1.00 89.44 352 ASN A C 1
ATOM 2677 O O . ASN A 1 352 ? -10.337 12.337 2.167 1.00 89.44 352 ASN A O 1
ATOM 2681 N N . ASN A 1 353 ? -8.767 10.962 1.298 1.00 92.50 353 ASN A N 1
ATOM 2682 C CA . ASN A 1 353 ? -8.793 11.454 -0.079 1.00 92.50 353 ASN A CA 1
ATOM 2683 C C . ASN A 1 353 ? -8.472 12.961 -0.213 1.00 92.50 353 ASN A C 1
ATOM 2685 O O . ASN A 1 353 ? -8.984 13.646 -1.108 1.00 92.50 353 ASN A O 1
ATOM 2689 N N . VAL A 1 354 ? -7.651 13.500 0.684 1.00 88.75 354 VAL A N 1
ATOM 2690 C CA . VAL A 1 354 ? -7.159 14.878 0.705 1.00 88.75 354 VAL A CA 1
ATOM 2691 C C . VAL A 1 354 ? -5.642 14.823 0.721 1.00 88.75 354 VAL A C 1
ATOM 2693 O O . VAL A 1 354 ? -5.073 14.289 1.658 1.00 88.75 354 VAL A O 1
ATOM 2696 N N . ALA A 1 355 ? -5.003 15.464 -0.266 1.00 78.75 355 ALA A N 1
ATOM 2697 C CA . ALA A 1 355 ? -3.549 15.479 -0.440 1.00 78.75 355 ALA A CA 1
ATOM 2698 C C .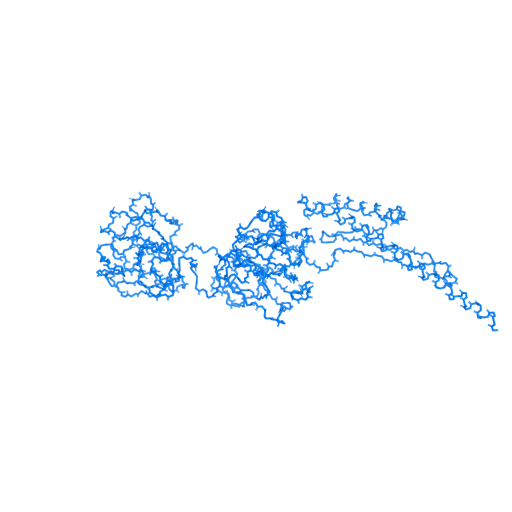 ALA A 1 355 ? -2.769 15.501 0.889 1.00 78.75 355 ALA A C 1
ATOM 2700 O O . ALA A 1 355 ? -2.809 16.480 1.642 1.00 78.75 355 ALA A O 1
ATOM 2701 N N . THR A 1 356 ? -2.059 14.407 1.133 1.00 71.88 356 THR A N 1
ATOM 2702 C CA . THR A 1 356 ? -1.291 14.124 2.342 1.00 71.88 356 THR A CA 1
ATOM 2703 C C . THR A 1 356 ? 0.207 14.294 2.073 1.00 71.88 356 THR A C 1
ATOM 2705 O O . THR A 1 356 ? 0.654 14.430 0.929 1.00 71.88 356 THR A O 1
ATOM 2708 N N . ASP A 1 357 ? 1.010 14.278 3.135 1.00 78.62 357 ASP A N 1
ATOM 2709 C CA . ASP A 1 357 ? 2.459 14.123 3.035 1.00 78.62 357 ASP A CA 1
ATOM 2710 C C . ASP A 1 357 ? 2.934 12.853 3.761 1.00 78.62 357 ASP A C 1
ATOM 2712 O O . ASP A 1 357 ? 2.175 12.136 4.420 1.00 78.62 357 ASP A O 1
ATOM 2716 N N . THR A 1 358 ? 4.229 12.563 3.652 1.00 83.50 358 THR A N 1
ATOM 2717 C CA . THR A 1 358 ? 4.835 11.384 4.283 1.00 83.50 358 THR A CA 1
ATOM 2718 C C . THR A 1 358 ? 4.813 11.422 5.814 1.00 83.50 358 THR A C 1
ATOM 2720 O O . THR A 1 358 ? 4.930 10.367 6.436 1.00 83.50 358 THR A O 1
ATOM 2723 N N . THR A 1 359 ? 4.663 12.600 6.427 1.00 88.12 359 THR A N 1
ATOM 2724 C CA . THR A 1 359 ? 4.538 12.761 7.885 1.00 88.12 359 THR A CA 1
ATOM 2725 C C . THR A 1 359 ? 3.175 12.267 8.344 1.00 88.12 359 THR A C 1
ATOM 2727 O O . THR A 1 359 ? 3.077 11.494 9.292 1.00 88.12 359 THR A O 1
ATOM 2730 N N . GLN A 1 360 ? 2.117 12.637 7.622 1.00 88.12 360 GLN A N 1
ATOM 2731 C CA . GLN A 1 360 ? 0.775 12.162 7.930 1.00 88.12 360 GLN A CA 1
ATOM 2732 C C . GLN A 1 360 ? 0.648 10.645 7.740 1.00 88.12 360 GLN A C 1
ATOM 2734 O O . GLN A 1 360 ? 0.028 9.975 8.566 1.00 88.12 360 GLN A O 1
ATOM 2739 N N . TYR A 1 361 ? 1.269 10.087 6.695 1.00 93.00 361 TYR A N 1
ATOM 2740 C CA . TYR A 1 361 ? 1.364 8.635 6.517 1.00 93.00 361 TYR A CA 1
ATOM 2741 C C . TYR A 1 361 ? 2.052 7.955 7.716 1.00 93.00 361 TYR A C 1
ATOM 2743 O O . TYR A 1 361 ? 1.517 6.985 8.258 1.00 93.00 361 TYR A O 1
ATOM 2751 N N . LEU A 1 362 ? 3.197 8.486 8.166 1.00 94.31 362 LEU A N 1
ATOM 2752 C CA . LEU A 1 362 ? 3.937 7.989 9.332 1.00 94.31 362 LEU A CA 1
ATOM 2753 C C . LEU A 1 362 ? 3.072 7.977 10.598 1.00 94.31 362 LEU A C 1
ATOM 2755 O O . LEU A 1 362 ? 2.979 6.948 11.270 1.00 94.31 362 LEU A O 1
ATOM 2759 N N . ASP A 1 363 ? 2.420 9.097 10.909 1.00 91.31 363 ASP A N 1
ATOM 2760 C CA . ASP A 1 363 ? 1.603 9.237 12.115 1.00 91.31 363 ASP A CA 1
ATOM 2761 C C . ASP A 1 363 ? 0.365 8.333 12.073 1.00 91.31 363 ASP A C 1
ATOM 2763 O O . ASP A 1 363 ? 0.079 7.623 13.041 1.00 91.31 363 ASP A O 1
ATOM 2767 N N . ASN A 1 364 ? -0.332 8.274 10.934 1.00 91.19 364 ASN A N 1
ATOM 2768 C CA . ASN A 1 364 ? -1.471 7.374 10.748 1.00 91.19 364 ASN A CA 1
ATOM 2769 C C . ASN A 1 364 ? -1.056 5.904 10.860 1.00 91.19 364 ASN A C 1
ATOM 2771 O O . ASN A 1 364 ? -1.804 5.087 11.399 1.00 91.19 364 ASN A O 1
ATOM 2775 N N . PHE A 1 365 ? 0.137 5.542 10.387 1.00 94.38 365 PHE A N 1
ATOM 2776 C CA . PHE A 1 365 ? 0.655 4.193 10.572 1.00 94.38 365 PHE A CA 1
ATOM 2777 C C . PHE A 1 365 ? 0.967 3.939 12.049 1.00 94.38 365 PHE A C 1
ATOM 2779 O O . PHE A 1 365 ? 0.483 2.948 12.595 1.00 94.38 365 PHE A O 1
ATOM 2786 N N . LYS A 1 366 ? 1.707 4.818 12.735 1.00 92.00 366 LYS A N 1
ATOM 2787 C CA . LYS A 1 366 ? 2.070 4.646 14.155 1.00 92.00 366 LYS A CA 1
ATOM 2788 C C . LYS A 1 366 ? 0.849 4.568 15.062 1.00 92.00 366 LYS A C 1
ATOM 2790 O O . LYS A 1 366 ? 0.711 3.614 15.818 1.00 92.00 366 LYS A O 1
ATOM 2795 N N . TYR A 1 367 ? -0.058 5.529 14.979 1.00 86.94 367 TYR A N 1
ATOM 2796 C CA . TYR A 1 367 ? -1.126 5.689 15.971 1.00 86.94 367 TYR A CA 1
ATOM 2797 C C . TYR A 1 367 ? -2.480 5.150 15.504 1.00 86.94 367 TYR A C 1
ATOM 2799 O O . TYR A 1 367 ? -3.421 5.041 16.293 1.00 86.94 367 TYR A O 1
ATOM 2807 N N . GLY A 1 368 ? -2.567 4.764 14.232 1.00 87.62 368 GLY A N 1
ATOM 2808 C CA . GLY A 1 368 ? -3.813 4.410 13.576 1.00 87.62 368 GLY A CA 1
ATOM 2809 C C . GLY A 1 368 ? -4.531 5.640 13.031 1.00 87.62 368 GLY A C 1
ATOM 2810 O O . GLY A 1 368 ? -4.480 6.731 13.603 1.00 87.62 368 GLY A O 1
ATOM 2811 N N . TYR A 1 369 ? -5.238 5.446 11.926 1.00 86.19 369 TYR A N 1
ATOM 2812 C CA . TYR A 1 369 ? -6.102 6.456 11.343 1.00 86.19 369 TYR A CA 1
ATOM 2813 C C . TYR A 1 369 ? -7.297 6.734 12.271 1.00 86.19 369 TYR A C 1
ATOM 2815 O O . TYR A 1 369 ? -7.957 5.812 12.752 1.00 86.19 369 TYR A O 1
ATOM 2823 N N . SER A 1 370 ? -7.551 8.013 12.560 1.00 75.88 370 SER A N 1
ATOM 2824 C CA . SER A 1 370 ? -8.494 8.447 13.603 1.00 75.88 370 SER A CA 1
ATOM 2825 C C . SER A 1 370 ? -9.933 8.645 13.126 1.00 75.88 370 SER A C 1
ATOM 2827 O O . SER A 1 370 ? -10.803 8.929 13.947 1.00 75.88 370 SER A O 1
ATOM 2829 N N . ALA A 1 371 ? -10.203 8.515 11.828 1.00 76.00 371 ALA A N 1
ATOM 2830 C CA . ALA A 1 371 ? -11.544 8.641 11.266 1.00 76.00 371 ALA A CA 1
ATOM 2831 C C . ALA A 1 371 ? -12.069 7.274 10.785 1.00 76.00 371 ALA A C 1
ATOM 2833 O O . ALA A 1 371 ? -11.286 6.340 10.590 1.00 76.00 371 ALA A O 1
ATOM 2834 N N . PRO A 1 372 ? -13.393 7.113 10.613 1.00 73.12 372 PRO A N 1
ATOM 2835 C CA . PRO A 1 372 ? -13.937 5.883 10.058 1.00 73.12 372 PRO A CA 1
ATOM 2836 C C . PRO A 1 372 ? -13.478 5.698 8.606 1.00 73.12 372 PRO A C 1
ATOM 2838 O O . PRO A 1 372 ? -13.446 6.653 7.835 1.00 73.12 372 PRO A O 1
ATOM 2841 N N . VAL A 1 373 ? -13.168 4.453 8.247 1.00 83.94 373 VAL A N 1
ATOM 2842 C CA . VAL A 1 373 ? -13.051 4.005 6.854 1.00 83.94 373 VAL A CA 1
ATOM 2843 C C . VAL A 1 373 ? -14.256 3.122 6.575 1.00 83.94 373 VAL A C 1
ATOM 2845 O O . VAL A 1 373 ? -14.505 2.164 7.312 1.00 83.94 373 VAL A O 1
ATOM 2848 N N . GLU A 1 374 ? -15.038 3.465 5.559 1.00 83.88 374 GLU A N 1
ATOM 2849 C CA . GLU A 1 374 ? -16.326 2.819 5.306 1.00 83.88 374 GLU A CA 1
ATOM 2850 C C . GLU A 1 374 ? -16.194 1.631 4.344 1.00 83.88 374 GLU A C 1
ATOM 2852 O O . GLU A 1 374 ? -15.357 1.608 3.440 1.00 83.88 374 GLU A O 1
ATOM 2857 N N . PHE A 1 375 ? -17.055 0.625 4.508 1.00 85.88 375 PHE A N 1
ATOM 2858 C CA . PHE A 1 375 ? -17.216 -0.407 3.486 1.00 85.88 375 PHE A CA 1
ATOM 2859 C C . PHE A 1 375 ? -17.786 0.228 2.210 1.00 85.88 375 PHE A C 1
ATOM 2861 O O . PHE A 1 375 ? -18.745 0.993 2.270 1.00 85.88 375 PHE A O 1
ATOM 2868 N N . GLY A 1 376 ? -17.209 -0.092 1.054 1.00 88.31 376 GLY A N 1
ATOM 2869 C CA . GLY A 1 376 ? -17.575 0.499 -0.232 1.00 88.31 376 GLY A CA 1
ATOM 2870 C C . GLY A 1 376 ? -16.954 1.873 -0.497 1.00 88.31 376 GLY A C 1
ATOM 2871 O O . GLY A 1 376 ? -17.129 2.396 -1.597 1.00 88.31 376 GLY A O 1
ATOM 2872 N N . GLN A 1 377 ? -16.210 2.439 0.460 1.00 92.75 377 GLN A N 1
ATOM 2873 C CA . GLN A 1 377 ? -15.487 3.690 0.268 1.00 92.75 377 GLN A CA 1
ATOM 2874 C C . GLN A 1 377 ? -14.472 3.565 -0.873 1.00 92.75 377 GLN A C 1
ATOM 2876 O O . GLN A 1 377 ? -13.705 2.601 -0.942 1.00 92.75 377 GLN A O 1
ATOM 2881 N N . MET A 1 378 ? -14.444 4.580 -1.734 1.00 96.00 378 MET A N 1
ATOM 2882 C CA . MET A 1 378 ? -13.376 4.801 -2.701 1.00 96.00 378 MET A CA 1
ATOM 2883 C C . MET A 1 378 ? -12.193 5.454 -1.993 1.00 96.00 378 MET A C 1
ATOM 2885 O O . MET A 1 378 ? -12.366 6.459 -1.305 1.00 96.00 378 MET A O 1
ATOM 2889 N N . VAL A 1 379 ? -11.002 4.889 -2.152 1.00 94.62 379 VAL A N 1
ATOM 2890 C CA . VAL A 1 379 ? -9.774 5.325 -1.484 1.00 94.62 379 VAL A CA 1
ATOM 2891 C C . VAL A 1 379 ? -8.669 5.500 -2.518 1.00 94.62 379 VAL A C 1
ATOM 2893 O O . VAL A 1 379 ? -8.461 4.636 -3.375 1.00 94.62 379 VAL A O 1
ATOM 2896 N N . LEU A 1 380 ? -7.964 6.623 -2.449 1.00 93.62 380 LEU A N 1
ATOM 2897 C CA . LEU A 1 380 ? -6.833 6.913 -3.313 1.00 93.62 380 LEU A CA 1
ATOM 2898 C C . LEU A 1 380 ? -5.588 6.152 -2.818 1.00 93.62 380 LEU A C 1
ATOM 2900 O O . LEU A 1 380 ? -5.275 6.214 -1.627 1.00 93.62 380 LEU A O 1
ATOM 2904 N N . PRO A 1 381 ? -4.870 5.419 -3.685 1.00 92.50 381 PRO A N 1
ATOM 2905 C CA . PRO A 1 381 ? -3.530 4.963 -3.353 1.00 92.50 381 PRO A CA 1
ATOM 2906 C C . PRO A 1 381 ? -2.583 6.161 -3.201 1.00 92.50 381 PRO A C 1
ATOM 2908 O O . PRO A 1 381 ? -2.790 7.210 -3.802 1.00 92.50 381 PRO A O 1
ATOM 2911 N N . GLU A 1 382 ? -1.521 6.016 -2.415 1.00 90.19 382 GLU A N 1
ATOM 2912 C CA . GLU A 1 382 ? -0.445 7.011 -2.373 1.00 90.19 382 GLU A CA 1
ATOM 2913 C C . GLU A 1 382 ? 0.742 6.546 -3.216 1.00 90.19 382 GLU A C 1
ATOM 2915 O O . GLU A 1 382 ? 1.209 5.408 -3.099 1.00 90.19 382 GLU A O 1
ATOM 2920 N N . ASN A 1 383 ? 1.278 7.461 -4.021 1.00 84.94 383 ASN A N 1
ATOM 2921 C CA . ASN A 1 383 ? 2.425 7.184 -4.875 1.00 84.94 383 ASN A CA 1
ATOM 2922 C C . ASN A 1 383 ? 3.733 7.076 -4.074 1.00 84.94 383 ASN A C 1
ATOM 2924 O O . ASN A 1 383 ? 3.960 7.772 -3.075 1.00 84.94 383 ASN A O 1
ATOM 2928 N N . GLY A 1 384 ? 4.626 6.213 -4.560 1.00 83.62 384 GLY A N 1
ATOM 2929 C CA . GLY A 1 384 ? 5.946 5.967 -3.978 1.00 83.62 384 GLY A CA 1
ATOM 2930 C C . GLY A 1 384 ? 5.940 5.043 -2.754 1.00 83.62 384 GLY A C 1
ATOM 2931 O O . GLY A 1 384 ? 4.924 4.830 -2.092 1.00 83.62 384 GLY A O 1
ATOM 2932 N N . ASN A 1 385 ? 7.104 4.483 -2.431 1.00 87.25 385 ASN A N 1
ATOM 2933 C CA . ASN A 1 385 ? 7.227 3.427 -1.423 1.00 87.25 385 ASN A CA 1
ATOM 2934 C C . ASN A 1 385 ? 7.211 3.933 0.035 1.00 87.25 385 ASN A C 1
ATOM 2936 O O . ASN A 1 385 ? 6.748 3.221 0.926 1.00 87.25 385 ASN A O 1
ATOM 2940 N N . ALA A 1 386 ? 7.696 5.158 0.283 1.00 90.88 386 ALA A N 1
ATOM 2941 C CA . ALA A 1 386 ? 7.908 5.722 1.624 1.00 90.88 386 ALA A CA 1
ATOM 2942 C C . ALA A 1 386 ? 8.652 4.755 2.571 1.00 90.88 386 ALA A C 1
ATOM 2944 O O . ALA A 1 386 ? 8.193 4.478 3.683 1.00 90.88 386 ALA A O 1
ATOM 2945 N N . SER A 1 387 ? 9.797 4.229 2.118 1.00 91.06 387 SER A N 1
ATOM 2946 C CA . SER A 1 387 ? 10.580 3.204 2.823 1.00 91.06 387 SER A CA 1
ATOM 2947 C C . SER A 1 387 ? 10.961 3.617 4.244 1.00 91.06 387 SER A C 1
ATOM 2949 O O . SER A 1 387 ? 10.672 2.878 5.181 1.00 91.06 387 SER A O 1
ATOM 2951 N N . GLU A 1 388 ? 11.540 4.812 4.405 1.00 92.31 388 GLU A N 1
ATOM 2952 C CA . GLU A 1 388 ? 11.994 5.332 5.705 1.00 92.31 388 GLU A CA 1
ATOM 2953 C C . GLU A 1 388 ? 10.819 5.545 6.687 1.00 92.31 388 GLU A C 1
ATOM 2955 O O . GLU A 1 388 ? 10.832 4.918 7.748 1.00 92.31 388 GLU A O 1
ATOM 2960 N N . PRO A 1 389 ? 9.741 6.293 6.341 1.00 95.25 389 PRO A N 1
ATOM 2961 C CA . PRO A 1 389 ? 8.554 6.387 7.198 1.00 95.25 389 PRO A CA 1
ATOM 2962 C C . PRO A 1 389 ? 7.936 5.030 7.557 1.00 95.25 389 PRO A C 1
ATOM 2964 O O . PRO A 1 389 ? 7.473 4.821 8.674 1.00 95.25 389 PRO A O 1
ATOM 2967 N N . THR A 1 390 ? 7.922 4.086 6.614 1.00 96.25 390 THR A N 1
ATOM 2968 C CA . THR A 1 390 ? 7.361 2.752 6.857 1.00 96.25 390 THR A CA 1
ATOM 2969 C C . THR A 1 390 ? 8.192 1.980 7.883 1.00 96.25 390 THR A C 1
ATOM 2971 O O . THR A 1 390 ? 7.630 1.415 8.820 1.00 96.25 390 THR A O 1
ATOM 2974 N N . ALA A 1 391 ? 9.520 1.976 7.738 1.00 94.00 391 ALA A N 1
ATOM 2975 C CA . ALA A 1 391 ? 10.420 1.305 8.673 1.00 94.00 391 ALA A CA 1
ATOM 2976 C C . ALA A 1 391 ? 10.328 1.913 10.082 1.00 94.00 391 ALA A C 1
ATOM 2978 O O . ALA A 1 391 ? 10.267 1.184 11.076 1.00 94.00 391 ALA A O 1
ATOM 2979 N N . GLU A 1 392 ? 10.241 3.242 10.168 1.00 95.62 392 GLU A N 1
ATOM 2980 C CA . GLU A 1 392 ? 10.059 3.957 11.430 1.00 95.62 392 GLU A CA 1
ATOM 2981 C C . GLU A 1 392 ? 8.727 3.597 12.110 1.00 95.62 392 GLU A C 1
ATOM 2983 O O . GLU A 1 392 ? 8.694 3.316 13.310 1.00 95.62 392 GLU A O 1
ATOM 2988 N N . ALA A 1 393 ? 7.625 3.556 11.354 1.00 95.69 393 ALA A N 1
ATOM 2989 C CA . ALA A 1 393 ? 6.314 3.208 11.893 1.00 95.69 393 ALA A CA 1
ATOM 2990 C C . ALA A 1 393 ? 6.239 1.760 12.398 1.00 95.69 393 ALA A C 1
ATOM 2992 O O . ALA A 1 393 ? 5.693 1.513 13.476 1.00 95.69 393 ALA A O 1
ATOM 2993 N N . VAL A 1 394 ? 6.797 0.809 11.640 1.00 95.62 394 VAL A N 1
ATOM 2994 C CA . VAL A 1 394 ? 6.843 -0.608 12.031 1.00 95.62 394 VAL A CA 1
ATOM 2995 C C . VAL A 1 394 ? 7.676 -0.782 13.295 1.00 95.62 394 VAL A C 1
ATOM 2997 O O . VAL A 1 394 ? 7.216 -1.427 14.233 1.00 95.62 394 VAL A O 1
ATOM 3000 N N . SER A 1 395 ? 8.853 -0.155 13.361 1.00 94.94 395 SER A N 1
ATOM 3001 C CA . SER A 1 395 ? 9.723 -0.220 14.542 1.00 94.94 395 SER A CA 1
ATOM 3002 C C . SER A 1 395 ? 8.999 0.285 15.792 1.00 94.94 395 SER A C 1
ATOM 3004 O O . SER A 1 395 ? 8.953 -0.410 16.802 1.00 94.94 395 SER A O 1
ATOM 3006 N N . TYR A 1 396 ? 8.330 1.436 15.690 1.00 94.25 396 TYR A N 1
ATOM 3007 C CA . TYR A 1 396 ? 7.575 2.022 16.798 1.00 94.25 396 TYR A CA 1
ATOM 3008 C C . TYR A 1 396 ? 6.403 1.145 17.276 1.00 94.25 396 TYR A C 1
ATOM 3010 O O . TYR A 1 396 ? 6.174 1.005 18.476 1.00 94.25 396 TYR A O 1
ATOM 3018 N N . ARG A 1 397 ? 5.667 0.511 16.354 1.00 92.19 397 ARG A N 1
ATOM 3019 C CA . ARG A 1 397 ? 4.577 -0.430 16.688 1.00 92.19 397 ARG A CA 1
ATOM 3020 C C . ARG A 1 397 ? 5.074 -1.689 17.402 1.00 92.19 397 ARG A C 1
ATOM 3022 O O . ARG A 1 397 ? 4.333 -2.317 18.156 1.00 92.19 397 ARG A O 1
ATOM 3029 N N . LEU A 1 398 ? 6.312 -2.098 17.133 1.00 92.50 398 LEU A N 1
ATOM 3030 C CA . LEU A 1 398 ? 6.903 -3.305 17.708 1.00 92.50 398 LEU A CA 1
ATOM 3031 C C . LEU A 1 398 ? 7.434 -3.096 19.137 1.00 92.50 398 LEU A C 1
ATOM 3033 O O . LEU A 1 398 ? 7.627 -4.088 19.840 1.00 92.50 398 LEU A O 1
ATOM 3037 N N . GLU A 1 399 ? 7.595 -1.851 19.594 1.00 88.62 399 GLU A N 1
ATOM 3038 C CA . GLU A 1 399 ? 8.163 -1.469 20.902 1.00 88.62 399 GLU A CA 1
ATOM 3039 C C . GLU A 1 399 ? 7.241 -1.698 22.131 1.00 88.62 399 GLU A C 1
ATOM 3041 O O . GLU A 1 399 ? 7.504 -1.167 23.205 1.00 88.62 399 GLU A O 1
ATOM 3046 N N . ASP A 1 400 ? 6.188 -2.522 22.037 1.00 77.19 400 ASP A N 1
ATOM 3047 C CA . ASP A 1 400 ? 5.201 -2.760 23.121 1.00 77.19 400 ASP A CA 1
ATOM 3048 C C . ASP A 1 400 ? 4.610 -1.456 23.712 1.00 77.19 400 ASP A C 1
ATOM 3050 O O . ASP A 1 400 ? 4.249 -1.372 24.891 1.00 77.19 400 ASP A O 1
ATOM 3054 N N . ASN A 1 401 ? 4.474 -0.432 22.868 1.00 81.75 401 ASN A N 1
ATOM 3055 C CA . ASN A 1 401 ? 3.835 0.833 23.212 1.00 81.75 401 ASN A CA 1
ATOM 3056 C C . ASN A 1 401 ? 2.324 0.627 23.366 1.00 81.75 401 ASN A C 1
ATOM 3058 O O . ASN A 1 401 ? 1.662 0.125 22.456 1.00 81.75 401 ASN A O 1
ATOM 3062 N N . ALA A 1 402 ? 1.755 1.039 24.502 1.00 73.00 402 ALA A N 1
ATOM 3063 C CA . ALA A 1 402 ? 0.332 0.841 24.769 1.00 73.00 402 ALA A CA 1
ATOM 3064 C C . ALA A 1 402 ? -0.521 1.504 23.674 1.00 73.00 402 ALA A C 1
ATOM 3066 O O . ALA A 1 402 ? -1.404 0.879 23.102 1.00 73.00 402 ALA A O 1
ATOM 3067 N N . GLU A 1 403 ? -0.217 2.751 23.322 1.00 76.81 403 GLU A N 1
ATOM 3068 C CA . GLU A 1 403 ? -0.905 3.560 22.312 1.00 76.81 403 GLU A CA 1
ATOM 3069 C C . GLU A 1 403 ? -0.807 3.042 20.870 1.00 76.81 403 GLU A C 1
ATOM 3071 O O . GLU A 1 403 ? -1.549 3.521 20.011 1.00 76.81 403 GLU A O 1
ATOM 3076 N N . SER A 1 404 ? 0.095 2.097 20.596 1.00 83.69 404 SER A N 1
ATOM 3077 C CA . SER A 1 404 ? 0.402 1.609 19.253 1.00 83.69 404 SER A CA 1
ATOM 3078 C C . SER A 1 404 ? 0.548 0.084 19.263 1.00 83.69 404 SER A C 1
ATOM 3080 O O . SER A 1 404 ? 1.660 -0.444 19.274 1.00 83.69 404 SER A O 1
ATOM 3082 N N . PRO A 1 405 ? -0.574 -0.658 19.285 1.00 83.81 405 PRO A N 1
ATOM 3083 C CA . PRO A 1 405 ? -0.522 -2.112 19.331 1.00 83.81 405 PRO A CA 1
ATOM 3084 C C . PRO A 1 405 ? 0.098 -2.694 18.053 1.00 83.81 405 PRO A C 1
ATOM 3086 O O . PRO A 1 405 ? -0.110 -2.177 16.950 1.00 83.81 405 PRO A O 1
ATOM 3089 N N . LYS A 1 406 ? 0.787 -3.834 18.199 1.00 90.06 406 LYS A N 1
ATOM 3090 C CA . LYS A 1 406 ? 1.337 -4.631 17.082 1.00 90.06 406 LYS A CA 1
ATOM 3091 C C . LYS A 1 406 ? 0.260 -5.120 16.119 1.00 90.06 406 LYS A C 1
ATOM 3093 O O . LYS A 1 406 ? 0.532 -5.305 14.934 1.00 90.06 406 LYS A O 1
ATOM 3098 N N . ASN A 1 407 ? -0.950 -5.335 16.629 1.00 91.38 407 ASN A N 1
ATOM 3099 C CA . ASN A 1 407 ? -2.096 -5.680 15.808 1.00 91.38 407 ASN A CA 1
ATOM 3100 C C . ASN A 1 407 ? -2.574 -4.449 15.038 1.00 91.38 407 ASN A C 1
ATOM 3102 O O . ASN A 1 407 ? -2.798 -3.376 15.604 1.00 91.38 407 ASN A O 1
ATOM 3106 N N . VAL A 1 408 ? -2.779 -4.633 13.742 1.00 93.25 408 VAL A N 1
ATOM 3107 C CA . VAL A 1 408 ? -3.234 -3.605 12.811 1.00 93.25 408 VAL A CA 1
ATOM 3108 C C . VAL A 1 408 ? -4.436 -4.108 12.030 1.00 93.25 408 VAL A C 1
ATOM 3110 O O . VAL A 1 408 ? -4.536 -5.292 11.712 1.00 93.25 408 VAL A O 1
ATOM 3113 N N . ILE A 1 409 ? -5.346 -3.197 11.704 1.00 92.31 409 ILE A N 1
ATOM 3114 C CA . ILE A 1 409 ? -6.435 -3.447 10.767 1.00 92.31 409 ILE A CA 1
ATOM 3115 C C . ILE A 1 409 ? -6.018 -2.894 9.407 1.00 92.31 409 ILE A C 1
ATOM 3117 O O . ILE A 1 409 ? -5.628 -1.735 9.279 1.00 92.31 409 ILE A O 1
ATOM 3121 N N . VAL A 1 410 ? -6.123 -3.736 8.389 1.00 96.75 410 VAL A N 1
ATOM 3122 C CA . VAL A 1 410 ? -5.742 -3.433 7.013 1.00 96.75 410 VAL A CA 1
ATOM 3123 C C . VAL A 1 410 ? -6.998 -3.530 6.139 1.00 96.75 410 VAL A C 1
ATOM 3125 O O . VAL A 1 410 ? -7.617 -4.603 6.084 1.00 96.75 410 VAL A O 1
ATOM 3128 N N . PRO A 1 411 ? -7.425 -2.429 5.493 1.00 97.00 411 PRO A N 1
ATOM 3129 C CA . PRO A 1 411 ? -8.449 -2.458 4.457 1.00 97.00 411 PRO A CA 1
ATOM 3130 C C . PRO A 1 411 ? -8.121 -3.451 3.339 1.00 97.00 411 PRO A C 1
ATOM 3132 O O . PRO A 1 411 ? -7.021 -3.458 2.786 1.00 97.00 411 PRO A O 1
ATOM 3135 N N . ILE A 1 412 ? -9.105 -4.270 2.986 1.00 97.31 412 ILE A N 1
ATOM 3136 C CA . ILE A 1 412 ? -9.063 -5.130 1.806 1.00 97.31 412 ILE A CA 1
ATOM 3137 C C . ILE A 1 412 ? -9.727 -4.374 0.665 1.00 97.31 412 ILE A C 1
ATOM 3139 O O . ILE A 1 412 ? -10.806 -3.805 0.848 1.00 97.31 412 ILE A O 1
ATOM 3143 N N . THR A 1 413 ? -9.080 -4.351 -0.494 1.00 97.12 413 THR A N 1
ATOM 3144 C CA . THR A 1 413 ? -9.463 -3.502 -1.614 1.00 97.12 413 THR A CA 1
ATOM 3145 C C . THR A 1 413 ? -9.573 -4.275 -2.923 1.00 97.12 413 THR A C 1
ATOM 3147 O O . THR A 1 413 ? -8.985 -5.343 -3.102 1.00 97.12 413 THR A O 1
ATOM 3150 N N . GLU A 1 414 ? -10.349 -3.722 -3.851 1.00 95.81 414 GLU A N 1
ATOM 3151 C CA . GLU A 1 414 ? -10.455 -4.191 -5.233 1.00 95.81 414 GLU A CA 1
ATOM 3152 C C . GLU A 1 414 ? -10.385 -3.019 -6.219 1.00 95.81 414 GLU A C 1
ATOM 3154 O O . GLU A 1 414 ? -10.571 -1.861 -5.831 1.00 95.81 414 GLU A O 1
ATOM 3159 N N . ILE A 1 415 ? -10.161 -3.329 -7.500 1.00 95.75 415 ILE A N 1
ATOM 3160 C CA . ILE A 1 415 ? -10.312 -2.372 -8.601 1.00 95.75 415 ILE A CA 1
ATOM 3161 C C . ILE A 1 415 ? -11.767 -2.400 -9.073 1.00 95.75 415 ILE A C 1
ATOM 3163 O O . ILE A 1 415 ? -12.188 -3.393 -9.674 1.00 95.75 415 ILE A O 1
ATOM 3167 N N . PRO A 1 416 ? -12.567 -1.352 -8.811 1.00 94.19 416 PRO A N 1
ATOM 3168 C CA . PRO A 1 416 ? -13.954 -1.366 -9.228 1.00 94.19 416 PRO A CA 1
ATOM 3169 C C . PRO A 1 416 ? -14.068 -1.078 -10.743 1.00 94.19 416 PRO A C 1
ATOM 3171 O O . PRO A 1 416 ? -13.222 -0.375 -11.307 1.00 94.19 416 PRO A O 1
ATOM 3174 N N . PRO A 1 417 ? -15.094 -1.607 -11.442 1.00 92.19 417 PRO A N 1
ATOM 3175 C CA . PRO A 1 417 ? -15.179 -1.546 -12.908 1.00 92.19 417 PRO A CA 1
ATOM 3176 C C . PRO A 1 417 ? -15.191 -0.128 -13.500 1.00 92.19 417 PRO A C 1
ATOM 3178 O O . PRO A 1 417 ? -14.789 0.072 -14.649 1.00 92.19 417 PRO A O 1
ATOM 3181 N N . GLU A 1 418 ? -15.654 0.866 -12.739 1.00 92.69 418 GLU A N 1
ATOM 3182 C CA . GLU A 1 418 ? -15.645 2.267 -13.162 1.00 92.69 418 GLU A CA 1
ATOM 3183 C C . GLU A 1 418 ? -14.238 2.820 -13.412 1.00 92.69 418 GLU A C 1
ATOM 3185 O O . GLU A 1 418 ? -14.095 3.674 -14.282 1.00 92.69 418 GLU A O 1
ATOM 3190 N N . ILE A 1 419 ? -13.198 2.306 -12.743 1.00 93.88 419 ILE A N 1
ATOM 3191 C CA . ILE A 1 419 ? -11.815 2.781 -12.920 1.00 93.88 419 ILE A CA 1
ATOM 3192 C C . ILE A 1 419 ? -11.353 2.567 -14.357 1.00 93.88 419 ILE A C 1
ATOM 3194 O O . ILE A 1 419 ? -10.854 3.489 -14.994 1.00 93.88 419 ILE A O 1
ATOM 3198 N N . VAL A 1 420 ? -11.619 1.378 -14.900 1.00 84.56 420 VAL A N 1
ATOM 3199 C CA . VAL A 1 420 ? -11.310 1.018 -16.292 1.00 84.56 420 VAL A CA 1
ATOM 3200 C C . VAL A 1 420 ? -12.050 1.920 -17.283 1.00 84.56 420 VAL A C 1
ATOM 3202 O O . VAL A 1 420 ? -11.525 2.258 -18.342 1.00 84.56 420 VAL A O 1
ATOM 3205 N N . THR A 1 421 ? -13.279 2.315 -16.944 1.00 88.62 421 THR A N 1
ATOM 3206 C CA . THR A 1 421 ? -14.115 3.157 -17.812 1.00 88.62 421 THR A CA 1
ATOM 3207 C C . THR A 1 421 ? -13.665 4.617 -17.783 1.00 88.62 421 THR A C 1
ATOM 3209 O O . THR A 1 421 ? -13.644 5.277 -18.821 1.00 88.62 421 THR A O 1
ATOM 3212 N N . ASN A 1 422 ? -13.305 5.118 -16.603 1.00 92.00 422 ASN A N 1
ATOM 3213 C CA . ASN A 1 422 ? -12.943 6.514 -16.385 1.00 92.00 422 ASN A CA 1
ATOM 3214 C C . ASN A 1 422 ? -11.487 6.806 -16.772 1.00 92.00 422 ASN A C 1
ATOM 3216 O O . ASN A 1 422 ? -11.190 7.920 -17.198 1.00 92.00 422 ASN A O 1
ATOM 3220 N N . ASN A 1 423 ? -10.596 5.814 -16.673 1.00 86.94 423 ASN A N 1
ATOM 3221 C CA . ASN A 1 423 ? -9.202 5.926 -17.081 1.00 86.94 423 ASN A CA 1
ATOM 3222 C C . ASN A 1 423 ? -8.734 4.670 -17.846 1.00 86.94 423 ASN A C 1
ATOM 3224 O O . ASN A 1 423 ? -8.328 3.679 -17.233 1.00 86.94 423 ASN A O 1
ATOM 3228 N N . PRO A 1 424 ? -8.715 4.713 -19.191 1.00 82.75 424 PRO A N 1
ATOM 3229 C CA . PRO A 1 424 ? -8.269 3.591 -20.016 1.00 82.75 424 PRO A CA 1
ATOM 3230 C C . PRO A 1 424 ? -6.814 3.158 -19.786 1.00 82.75 424 PRO A C 1
ATOM 3232 O O . PRO A 1 424 ? -6.478 2.023 -20.116 1.00 82.75 424 PRO A O 1
ATOM 3235 N N . ALA A 1 425 ? -5.954 4.014 -19.216 1.00 78.69 425 ALA A N 1
ATOM 3236 C CA . ALA A 1 425 ? -4.588 3.623 -18.854 1.00 78.69 425 ALA A CA 1
ATOM 3237 C C . ALA A 1 425 ? -4.573 2.538 -17.762 1.00 78.69 425 ALA A C 1
ATOM 3239 O O . ALA A 1 425 ? -3.674 1.705 -17.730 1.00 78.69 425 ALA A O 1
ATOM 3240 N N . ASN A 1 426 ? -5.621 2.487 -16.935 1.00 83.31 426 ASN A N 1
ATOM 3241 C CA . ASN A 1 426 ? -5.788 1.514 -15.858 1.00 83.31 426 ASN A CA 1
ATOM 3242 C C . ASN A 1 426 ? -6.632 0.299 -16.285 1.00 83.31 426 ASN A C 1
ATOM 3244 O O . ASN A 1 426 ? -7.117 -0.451 -15.440 1.00 83.31 426 ASN A O 1
ATOM 3248 N N . ALA A 1 427 ? -6.826 0.074 -17.591 1.00 79.25 427 ALA A N 1
ATOM 3249 C CA . ALA A 1 427 ? -7.711 -0.981 -18.093 1.00 79.25 427 ALA A CA 1
ATOM 3250 C C . ALA A 1 427 ? -7.275 -2.408 -17.726 1.00 79.25 427 ALA A C 1
ATOM 3252 O O . ALA A 1 427 ? -8.107 -3.313 -17.686 1.00 79.25 427 ALA A O 1
ATOM 3253 N N . THR A 1 428 ? -5.983 -2.614 -17.470 1.00 82.88 428 THR A N 1
ATOM 3254 C CA . THR A 1 428 ? -5.416 -3.905 -17.059 1.00 82.88 428 THR A CA 1
ATOM 3255 C C . THR A 1 428 ? -5.145 -3.991 -15.559 1.00 82.88 428 THR A C 1
ATOM 3257 O O . THR A 1 428 ? -4.568 -4.982 -15.120 1.00 82.88 428 THR A O 1
ATOM 3260 N N . ALA A 1 429 ? -5.515 -2.970 -14.778 1.00 87.31 429 ALA A N 1
ATOM 3261 C CA . ALA A 1 429 ? -5.300 -2.966 -13.339 1.00 87.31 429 ALA A CA 1
ATOM 3262 C C . ALA A 1 429 ? -6.176 -4.030 -12.665 1.00 87.31 429 ALA A C 1
ATOM 3264 O O . ALA A 1 429 ? -7.380 -4.124 -12.906 1.00 87.31 429 ALA A O 1
ATOM 3265 N N . THR A 1 430 ? -5.557 -4.829 -11.806 1.00 92.44 430 THR A N 1
ATOM 3266 C CA . THR A 1 430 ? -6.202 -5.932 -11.082 1.00 92.44 430 THR A CA 1
ATOM 3267 C C . THR A 1 430 ? -6.123 -5.758 -9.574 1.00 92.44 430 THR A C 1
ATOM 3269 O O . THR A 1 430 ? -7.006 -6.223 -8.855 1.00 92.44 430 THR A O 1
ATOM 3272 N N . THR A 1 431 ? -5.102 -5.056 -9.082 1.00 95.62 431 THR A N 1
ATOM 3273 C CA . THR A 1 431 ? -4.913 -4.769 -7.660 1.00 95.62 431 THR A CA 1
ATOM 3274 C C . THR A 1 431 ? -4.512 -3.314 -7.436 1.00 95.62 431 THR A C 1
ATOM 3276 O O . THR A 1 431 ? -4.136 -2.606 -8.369 1.00 95.62 431 THR A O 1
ATOM 3279 N N . ILE A 1 432 ? -4.532 -2.873 -6.175 1.00 95.75 432 ILE A N 1
ATOM 3280 C CA . ILE A 1 432 ? -4.040 -1.547 -5.773 1.00 95.75 432 ILE A CA 1
ATOM 3281 C C . ILE A 1 432 ? -2.611 -1.258 -6.261 1.00 95.75 432 ILE A C 1
ATOM 3283 O O . ILE A 1 432 ? -2.282 -0.108 -6.547 1.00 95.75 432 ILE A O 1
ATOM 3287 N N . TYR A 1 433 ? -1.773 -2.290 -6.390 1.00 94.75 433 TYR A N 1
ATOM 3288 C CA . TYR A 1 433 ? -0.371 -2.170 -6.794 1.00 94.75 433 TYR A CA 1
ATOM 3289 C C . TYR A 1 433 ? -0.193 -1.794 -8.274 1.00 94.75 433 TYR A C 1
ATOM 3291 O O . TYR A 1 433 ? 0.912 -1.424 -8.667 1.00 94.75 433 TYR A O 1
ATOM 3299 N N . ASP A 1 434 ? -1.270 -1.848 -9.066 1.00 87.38 434 ASP A N 1
ATOM 3300 C CA . ASP A 1 434 ? -1.296 -1.512 -10.495 1.00 87.38 434 ASP A CA 1
ATOM 3301 C C . ASP A 1 434 ? -1.725 -0.060 -10.776 1.00 87.38 434 ASP A C 1
ATOM 3303 O O . ASP A 1 434 ? -1.817 0.334 -11.936 1.00 87.38 434 ASP A O 1
ATOM 3307 N N . LEU A 1 435 ? -2.051 0.728 -9.747 1.00 86.00 435 LEU A N 1
ATOM 3308 C CA . LEU A 1 435 ? -2.595 2.076 -9.920 1.00 86.00 435 LEU A CA 1
ATOM 3309 C C . LEU A 1 435 ? -1.562 3.164 -9.632 1.00 86.00 435 LEU A C 1
ATOM 3311 O O . LEU A 1 435 ? -0.955 3.173 -8.565 1.00 86.00 435 LEU A O 1
ATOM 3315 N N . ASP A 1 436 ? -1.448 4.123 -10.550 1.00 83.19 436 ASP A N 1
ATOM 3316 C CA . ASP A 1 436 ? -0.788 5.413 -10.323 1.00 83.19 436 ASP A CA 1
ATOM 3317 C C . ASP A 1 436 ? -1.850 6.448 -9.931 1.00 83.19 436 ASP A C 1
ATOM 3319 O O . ASP A 1 436 ? -2.810 6.670 -10.675 1.00 83.19 436 ASP A O 1
ATOM 3323 N N . ALA A 1 437 ? -1.720 7.047 -8.748 1.00 83.88 437 ALA A N 1
ATOM 3324 C CA . ALA A 1 437 ? -2.700 7.984 -8.216 1.00 83.88 437 ALA A CA 1
ATOM 3325 C C . ALA A 1 437 ? -2.616 9.345 -8.922 1.00 83.88 437 ALA A C 1
ATOM 3327 O O . ALA A 1 437 ? -1.764 10.178 -8.616 1.00 83.88 437 ALA A O 1
ATOM 3328 N N . THR A 1 438 ? -3.543 9.593 -9.846 1.00 84.94 438 THR A N 1
ATOM 3329 C CA . THR A 1 438 ? -3.635 10.859 -10.594 1.00 84.94 438 THR A CA 1
ATOM 3330 C C . THR A 1 438 ? -4.826 11.721 -10.187 1.00 84.94 438 THR A C 1
ATOM 3332 O O . THR A 1 438 ? -4.877 12.907 -10.520 1.00 84.94 438 THR A O 1
ATOM 3335 N N . ASP A 1 439 ? -5.803 11.132 -9.499 1.00 89.25 439 ASP A N 1
ATOM 3336 C CA . ASP A 1 439 ? -7.020 11.819 -9.079 1.00 89.25 439 ASP A CA 1
ATOM 3337 C C . ASP A 1 439 ? -6.771 12.805 -7.927 1.00 89.25 439 ASP A C 1
ATOM 3339 O O . ASP A 1 439 ? -5.884 12.634 -7.093 1.00 89.25 439 ASP A O 1
ATOM 3343 N N . ASN A 1 440 ? -7.622 13.832 -7.847 1.00 91.44 440 ASN A N 1
ATOM 3344 C CA . ASN A 1 440 ? -7.662 14.771 -6.723 1.00 91.44 440 ASN A CA 1
ATOM 3345 C C . ASN A 1 440 ? -9.112 14.967 -6.237 1.00 91.44 440 ASN A C 1
ATOM 3347 O O . ASN A 1 440 ? -9.739 15.992 -6.529 1.00 91.44 440 ASN A O 1
ATOM 3351 N N . PRO A 1 441 ? -9.679 13.961 -5.551 1.00 92.19 441 PRO A N 1
ATOM 3352 C CA . PRO A 1 441 ? -11.073 13.947 -5.096 1.00 92.19 441 PRO A CA 1
ATOM 3353 C C . PRO A 1 441 ? -11.415 14.973 -4.005 1.00 92.19 441 PRO A C 1
ATOM 3355 O O . PRO A 1 441 ? -12.599 15.209 -3.757 1.00 92.19 441 PRO A O 1
ATOM 3358 N N . GLY A 1 442 ? -10.425 15.583 -3.342 1.00 91.81 442 GLY A N 1
ATOM 3359 C CA . GLY A 1 442 ? -10.647 16.636 -2.343 1.00 91.81 442 GLY A CA 1
ATOM 3360 C C . GLY A 1 442 ? -11.552 16.213 -1.179 1.00 91.81 442 GLY A C 1
ATOM 3361 O O . GLY A 1 442 ? -12.363 17.012 -0.710 1.00 91.81 442 GLY A O 1
ATOM 3362 N N . GLY A 1 443 ? -11.454 14.955 -0.750 1.00 90.81 443 GLY A N 1
ATOM 3363 C CA . GLY A 1 443 ? -12.254 14.376 0.327 1.00 90.81 443 GLY A CA 1
ATOM 3364 C C . GLY A 1 443 ? -13.495 13.604 -0.116 1.00 90.81 443 GLY A C 1
ATOM 3365 O O . GLY A 1 443 ? -14.219 13.077 0.728 1.00 90.81 443 GLY A O 1
ATOM 3366 N N . ALA A 1 444 ? -13.784 13.519 -1.418 1.00 93.00 444 ALA A N 1
ATOM 3367 C CA . ALA A 1 444 ? -14.864 12.660 -1.896 1.00 93.00 444 ALA A CA 1
ATOM 3368 C C . ALA A 1 444 ? -14.533 11.184 -1.630 1.00 93.00 444 ALA A C 1
ATOM 3370 O O . ALA A 1 444 ? -13.414 10.754 -1.877 1.00 93.00 444 ALA A O 1
ATOM 3371 N N . ILE A 1 445 ? -15.514 10.408 -1.163 1.00 90.88 445 ILE A N 1
ATOM 3372 C CA . ILE A 1 445 ? -15.348 8.990 -0.785 1.00 90.88 445 ILE A CA 1
ATOM 3373 C C . ILE A 1 445 ? -16.231 8.024 -1.593 1.00 90.88 445 ILE A C 1
ATOM 3375 O O . ILE A 1 445 ? -16.206 6.820 -1.356 1.00 90.88 445 ILE A O 1
ATOM 3379 N N . ALA A 1 446 ? -17.029 8.530 -2.540 1.00 90.38 446 ALA A N 1
ATOM 3380 C CA . ALA A 1 446 ? -17.997 7.736 -3.297 1.00 90.38 446 ALA A CA 1
ATOM 3381 C C . ALA A 1 446 ? -18.047 8.138 -4.777 1.00 90.38 446 ALA A C 1
ATOM 3383 O O . ALA A 1 446 ? -17.998 9.324 -5.111 1.00 90.38 446 ALA A O 1
ATOM 3384 N N . SER A 1 447 ? -18.227 7.161 -5.672 1.00 90.00 447 SER A N 1
ATOM 3385 C CA . SER A 1 447 ? -18.291 7.387 -7.128 1.00 90.00 447 SER A CA 1
ATOM 3386 C C . SER A 1 447 ? -19.461 8.291 -7.560 1.00 90.00 447 SER A C 1
ATOM 3388 O O . SER A 1 447 ? -19.466 8.842 -8.656 1.00 90.00 447 SER A O 1
ATOM 3390 N N . THR A 1 448 ? -20.462 8.488 -6.692 1.00 90.00 448 THR A N 1
ATOM 3391 C CA . THR A 1 448 ? -21.568 9.436 -6.912 1.00 90.00 448 THR A CA 1
ATOM 3392 C C . THR A 1 448 ? -21.165 10.901 -6.750 1.00 90.00 448 THR A C 1
ATOM 3394 O O . THR A 1 448 ? -21.861 11.779 -7.256 1.00 90.00 448 THR A O 1
ATOM 3397 N N . THR A 1 449 ? -20.088 11.179 -6.012 1.00 91.12 449 THR A N 1
ATOM 3398 C CA . THR A 1 449 ? -19.581 12.534 -5.740 1.00 91.12 449 THR A CA 1
ATOM 3399 C C . THR A 1 449 ? -18.329 12.875 -6.542 1.00 91.12 449 THR A C 1
ATOM 3401 O O . THR A 1 449 ? -18.084 14.059 -6.767 1.00 91.12 449 THR A O 1
ATOM 3404 N N . TYR A 1 450 ? -17.569 11.880 -7.010 1.00 94.56 450 TYR A N 1
ATOM 3405 C CA . TYR A 1 450 ? -16.381 12.085 -7.839 1.00 94.56 450 TYR A CA 1
ATOM 3406 C C . TYR A 1 450 ? -16.176 10.930 -8.839 1.00 94.56 450 TYR A C 1
ATOM 3408 O O . TYR A 1 450 ? -16.325 9.770 -8.455 1.00 94.56 450 TYR A O 1
ATOM 3416 N N . PRO A 1 451 ? -15.828 11.205 -10.111 1.00 94.31 451 PRO A N 1
ATOM 3417 C CA . PRO A 1 451 ? -15.591 10.170 -11.116 1.00 94.31 451 PRO A CA 1
ATOM 3418 C C . PRO A 1 451 ? -14.163 9.613 -11.007 1.00 94.31 451 PRO A C 1
ATOM 3420 O O . PRO A 1 451 ? -13.282 9.999 -11.768 1.00 94.31 451 PRO A O 1
ATOM 3423 N N . PHE A 1 452 ? -13.933 8.712 -10.053 1.00 95.50 452 PHE A N 1
ATOM 3424 C CA . PHE A 1 452 ? -12.612 8.121 -9.817 1.00 95.50 452 PHE A CA 1
ATOM 3425 C C . PHE A 1 452 ? -12.069 7.377 -11.045 1.00 95.50 452 PHE A C 1
ATOM 3427 O O . PHE A 1 452 ? -12.768 6.545 -11.628 1.00 95.50 452 PHE A O 1
ATOM 3434 N N . GLY A 1 453 ? -10.820 7.655 -11.409 1.00 94.00 453 GLY A N 1
ATOM 3435 C CA . GLY A 1 453 ? -10.050 7.002 -12.466 1.00 94.00 453 GLY A CA 1
ATOM 3436 C C . GLY A 1 453 ? -8.778 6.310 -11.967 1.00 94.00 453 GLY A C 1
ATOM 3437 O O . GLY A 1 453 ? -8.163 5.578 -12.737 1.00 94.00 453 GLY A O 1
ATOM 3438 N N . SER A 1 454 ? -8.379 6.492 -10.705 1.00 91.38 454 SER A N 1
ATOM 3439 C CA . SER A 1 454 ? -7.169 5.877 -10.135 1.00 91.38 454 SER A CA 1
ATOM 3440 C C . SER A 1 454 ? -7.313 5.482 -8.658 1.00 91.38 454 SER A C 1
ATOM 3442 O O . SER A 1 454 ? -6.362 5.608 -7.891 1.00 91.38 454 SER A O 1
ATOM 3444 N N . SER A 1 455 ? -8.495 5.032 -8.231 1.00 95.25 455 SER A N 1
ATOM 3445 C CA . SER A 1 455 ? -8.776 4.666 -6.831 1.00 95.25 455 SER A CA 1
ATOM 3446 C C . SER A 1 455 ? -9.211 3.215 -6.678 1.00 95.25 455 SER A C 1
ATOM 3448 O O . SER A 1 455 ? -9.660 2.576 -7.625 1.00 95.25 455 SER A O 1
ATOM 3450 N N . VAL A 1 456 ? -9.119 2.702 -5.455 1.00 96.44 456 VAL A N 1
ATOM 3451 C CA . VAL A 1 456 ? -9.598 1.365 -5.093 1.00 96.44 456 VAL A CA 1
ATOM 3452 C C . VAL A 1 456 ? -10.848 1.450 -4.233 1.00 96.44 456 VAL A C 1
ATOM 3454 O O . VAL A 1 456 ? -11.067 2.448 -3.550 1.00 96.44 456 VAL A O 1
ATOM 3457 N N . ARG A 1 457 ? -11.663 0.394 -4.235 1.00 96.12 457 ARG A N 1
ATOM 3458 C CA . ARG A 1 457 ? -12.834 0.284 -3.358 1.00 96.12 457 ARG A CA 1
ATOM 3459 C C . ARG A 1 457 ? -12.525 -0.618 -2.174 1.00 96.12 457 ARG A C 1
ATOM 3461 O O . ARG A 1 457 ? -12.019 -1.719 -2.370 1.00 96.12 457 ARG A O 1
ATOM 3468 N N . VAL A 1 458 ? -12.875 -0.187 -0.964 1.00 95.50 458 VAL A N 1
ATOM 3469 C CA . VAL A 1 458 ? -12.782 -1.015 0.247 1.00 95.50 458 VAL A CA 1
ATOM 3470 C C . VAL A 1 458 ? -13.902 -2.052 0.253 1.00 95.50 458 VAL A C 1
ATOM 3472 O O . VAL A 1 458 ? -15.080 -1.705 0.222 1.00 95.50 458 VAL A O 1
ATOM 3475 N N . THR A 1 459 ? -13.545 -3.329 0.329 1.00 93.88 459 THR A N 1
ATOM 3476 C CA . THR A 1 459 ? -14.480 -4.468 0.326 1.00 93.88 459 THR A CA 1
ATOM 3477 C C . THR A 1 459 ? -14.397 -5.315 1.586 1.00 93.88 459 THR A C 1
ATOM 3479 O O . THR A 1 459 ? -15.143 -6.276 1.741 1.00 93.88 459 THR A O 1
ATOM 3482 N N . GLY A 1 460 ? -13.506 -4.985 2.513 1.00 91.56 460 GLY A N 1
ATOM 3483 C CA . GLY A 1 460 ? -13.375 -5.708 3.765 1.00 91.56 460 GLY A CA 1
ATOM 3484 C C . GLY A 1 460 ? -12.262 -5.151 4.631 1.00 91.56 460 GLY A C 1
ATOM 3485 O O . GLY A 1 460 ? -11.597 -4.181 4.281 1.00 91.56 460 GLY A O 1
ATOM 3486 N N . PHE A 1 461 ? -12.058 -5.796 5.771 1.00 93.25 461 PHE A N 1
ATOM 3487 C CA . PHE A 1 461 ? -11.044 -5.431 6.749 1.00 93.25 461 PHE A CA 1
ATOM 3488 C C . PHE A 1 461 ? -10.484 -6.703 7.377 1.00 93.25 461 PHE A C 1
ATOM 3490 O O . PHE A 1 461 ? -11.242 -7.571 7.825 1.00 93.25 461 PHE A O 1
ATOM 3497 N N . ALA A 1 462 ? -9.162 -6.803 7.437 1.00 92.81 462 ALA A N 1
ATOM 3498 C CA . ALA A 1 462 ? -8.456 -7.917 8.056 1.00 92.81 462 ALA A CA 1
ATOM 3499 C C . ALA A 1 462 ? -7.529 -7.419 9.164 1.00 92.81 462 ALA A C 1
ATOM 3501 O O . ALA A 1 462 ? -6.909 -6.368 9.041 1.00 92.81 462 ALA A O 1
ATOM 3502 N N . GLU A 1 463 ? -7.444 -8.186 10.245 1.00 94.50 463 GLU A N 1
ATOM 3503 C CA . GLU A 1 463 ? -6.514 -7.938 11.338 1.00 94.50 463 GLU A CA 1
ATOM 3504 C C . GLU A 1 463 ? -5.243 -8.768 11.138 1.00 94.50 463 GLU A C 1
ATOM 3506 O O . GLU A 1 463 ? -5.314 -9.984 10.925 1.00 94.50 463 GLU A O 1
ATOM 3511 N N . PHE A 1 464 ? -4.089 -8.111 11.236 1.00 96.06 464 PHE A N 1
ATOM 3512 C CA . PHE A 1 464 ? -2.769 -8.728 11.168 1.00 96.06 464 PHE A CA 1
ATOM 3513 C C . PHE A 1 464 ? -1.938 -8.342 12.391 1.00 96.06 464 PHE A C 1
ATOM 3515 O O . PHE A 1 464 ? -1.997 -7.206 12.849 1.00 96.06 464 PHE A O 1
ATOM 3522 N N . GLU A 1 465 ? -1.125 -9.266 12.888 1.00 95.00 465 GLU A N 1
ATOM 3523 C CA . GLU A 1 465 ? -0.043 -8.967 13.830 1.00 95.00 465 GLU A CA 1
ATOM 3524 C C . GLU A 1 465 ? 1.219 -8.631 13.026 1.00 95.00 465 GLU A C 1
ATOM 3526 O O . GLU A 1 465 ? 1.672 -9.457 12.226 1.00 95.00 465 GLU A O 1
ATOM 3531 N N . LEU A 1 466 ? 1.767 -7.424 13.200 1.00 96.00 466 LEU A N 1
ATOM 3532 C CA . LEU A 1 466 ? 2.998 -7.006 12.525 1.00 96.00 466 LEU A CA 1
ATOM 3533 C C . LEU A 1 466 ? 4.191 -7.865 12.951 1.00 96.00 466 LEU A C 1
ATOM 3535 O O . LEU A 1 466 ? 4.350 -8.208 14.123 1.00 96.00 466 LEU A O 1
ATOM 3539 N N . LEU A 1 467 ? 5.064 -8.164 11.991 1.00 94.50 467 LEU A N 1
ATOM 3540 C CA . LEU A 1 467 ? 6.303 -8.893 12.231 1.00 94.50 467 LEU A CA 1
ATOM 3541 C C . LEU A 1 467 ? 7.505 -7.954 12.141 1.00 94.50 467 LEU A C 1
ATOM 3543 O O . LEU A 1 467 ? 7.576 -7.109 11.252 1.00 94.50 467 LEU A O 1
ATOM 3547 N N . ALA A 1 468 ? 8.474 -8.152 13.033 1.00 92.31 468 ALA A N 1
ATOM 3548 C CA . ALA A 1 468 ? 9.811 -7.599 12.851 1.00 92.31 468 ALA A CA 1
ATOM 3549 C C . ALA A 1 468 ? 10.509 -8.302 11.677 1.00 92.31 468 ALA A C 1
ATOM 3551 O O . ALA A 1 468 ? 10.267 -9.491 11.440 1.00 92.31 468 ALA A O 1
ATOM 3552 N N . GLU A 1 469 ? 11.381 -7.596 10.961 1.00 88.38 469 GLU A N 1
ATOM 3553 C CA . GLU A 1 469 ? 12.045 -8.123 9.766 1.00 88.38 469 GLU A CA 1
ATOM 3554 C C . GLU A 1 469 ? 12.853 -9.396 10.069 1.00 88.38 469 GLU A C 1
ATOM 3556 O O . GLU A 1 469 ? 12.828 -10.364 9.302 1.00 88.38 469 GLU A O 1
ATOM 3561 N N . GLU A 1 470 ? 13.518 -9.455 11.226 1.00 86.69 470 GLU A N 1
ATOM 3562 C CA . GLU A 1 470 ? 14.253 -10.634 11.689 1.00 86.69 470 GLU A CA 1
ATOM 3563 C C . GLU A 1 470 ? 13.360 -11.866 11.914 1.00 86.69 470 GLU A C 1
ATOM 3565 O O . GLU A 1 470 ? 13.857 -12.991 11.914 1.00 86.69 470 GLU A O 1
ATOM 3570 N N . ASN A 1 471 ? 12.046 -11.667 12.061 1.00 88.75 471 ASN A N 1
ATOM 3571 C CA . ASN A 1 471 ? 11.056 -12.718 12.293 1.00 88.75 471 ASN A CA 1
ATOM 3572 C C . ASN A 1 471 ? 10.306 -13.144 11.022 1.00 88.75 471 ASN A C 1
ATOM 3574 O O . ASN A 1 471 ? 9.410 -13.987 11.110 1.00 88.75 471 ASN A O 1
ATOM 3578 N N . TYR A 1 472 ? 10.632 -12.582 9.854 1.00 88.06 472 TYR A N 1
ATOM 3579 C CA . TYR A 1 472 ? 10.046 -13.022 8.587 1.00 88.06 472 TYR A CA 1
ATOM 3580 C C . TYR A 1 472 ? 10.412 -14.482 8.302 1.00 88.06 472 TYR A C 1
ATOM 3582 O O . TYR A 1 472 ? 11.563 -14.896 8.476 1.00 88.06 472 TYR A O 1
ATOM 3590 N N . THR A 1 473 ? 9.437 -15.266 7.842 1.00 77.12 473 THR A N 1
ATOM 3591 C CA . THR A 1 473 ? 9.646 -16.659 7.437 1.00 77.12 473 THR A CA 1
ATOM 3592 C C . THR A 1 473 ? 10.476 -16.690 6.154 1.00 77.12 473 THR A C 1
ATOM 3594 O O . THR A 1 473 ? 10.068 -16.135 5.133 1.00 77.12 473 THR A O 1
ATOM 3597 N N . ARG A 1 474 ? 11.633 -17.360 6.199 1.00 68.62 474 ARG A N 1
ATOM 3598 C CA . ARG A 1 474 ? 12.647 -17.381 5.127 1.00 68.62 474 ARG A CA 1
ATOM 3599 C C . ARG A 1 474 ? 12.925 -18.810 4.659 1.00 68.62 474 ARG A C 1
ATOM 3601 O O . ARG A 1 474 ? 12.896 -19.743 5.466 1.00 68.62 474 ARG A O 1
ATOM 3608 N N . VAL A 1 475 ? 13.222 -18.994 3.371 1.00 51.19 475 VAL A N 1
ATOM 3609 C CA . VAL A 1 475 ? 13.663 -20.282 2.801 1.00 51.19 475 VAL A CA 1
ATOM 3610 C C . VAL A 1 475 ? 15.060 -20.103 2.195 1.00 51.19 475 VAL A C 1
ATOM 3612 O O . VAL A 1 475 ? 15.198 -19.645 1.065 1.00 51.19 475 VAL A O 1
ATOM 3615 N N . GLY A 1 476 ? 16.100 -20.497 2.940 1.00 51.03 476 GLY A N 1
ATOM 3616 C CA . GLY A 1 476 ? 17.513 -20.369 2.542 1.00 51.03 476 GLY A CA 1
ATOM 3617 C C . GLY A 1 476 ? 18.338 -19.490 3.496 1.00 51.03 476 GLY A C 1
ATOM 3618 O O . GLY A 1 476 ? 17.815 -19.002 4.492 1.00 51.03 476 GLY A O 1
ATOM 3619 N N . GLU A 1 477 ? 19.636 -19.314 3.208 1.00 40.91 477 GLU A N 1
ATOM 3620 C CA . GLU A 1 477 ? 20.594 -18.583 4.072 1.00 40.91 477 GLU A CA 1
ATOM 3621 C C . GLU A 1 477 ? 21.076 -17.229 3.497 1.00 40.91 477 GLU A C 1
ATOM 3623 O O . GLU A 1 477 ? 21.792 -16.500 4.181 1.00 40.91 477 GLU A O 1
ATOM 3628 N N . ASN A 1 478 ? 20.707 -16.870 2.258 1.00 39.97 478 ASN A N 1
ATOM 3629 C CA . ASN A 1 478 ? 21.219 -15.671 1.579 1.00 39.97 478 ASN A CA 1
ATOM 3630 C C . ASN A 1 478 ? 20.225 -14.501 1.609 1.00 39.97 478 ASN A C 1
ATOM 3632 O O . ASN A 1 478 ? 19.174 -14.549 0.977 1.00 39.97 478 ASN A O 1
ATOM 3636 N N . TYR A 1 479 ? 20.629 -13.421 2.279 1.00 41.56 479 TYR A N 1
ATOM 3637 C CA . TYR A 1 479 ? 19.862 -12.185 2.463 1.00 41.56 479 TYR A CA 1
ATOM 3638 C C . TYR A 1 479 ? 19.756 -11.331 1.182 1.00 41.56 479 TYR A C 1
ATOM 3640 O O . TYR A 1 479 ? 18.724 -10.706 0.960 1.00 41.56 479 TYR A O 1
ATOM 3648 N N . ASP A 1 480 ? 20.763 -11.387 0.297 1.00 36.53 480 ASP A N 1
ATOM 3649 C CA . ASP A 1 480 ? 20.914 -10.441 -0.828 1.00 36.53 480 ASP A CA 1
ATOM 3650 C C . ASP A 1 480 ? 20.732 -11.046 -2.237 1.00 36.53 480 ASP A C 1
ATOM 3652 O O . ASP A 1 480 ? 20.821 -10.337 -3.235 1.00 36.53 480 ASP A O 1
ATOM 3656 N N . THR A 1 481 ? 20.490 -12.358 -2.369 1.00 35.44 481 THR A N 1
ATOM 3657 C CA . THR A 1 481 ? 20.404 -13.037 -3.692 1.00 35.44 481 THR A CA 1
ATOM 3658 C C . THR A 1 481 ? 19.196 -13.953 -3.874 1.00 35.44 481 THR A C 1
ATOM 3660 O O . THR A 1 481 ? 19.162 -14.786 -4.779 1.00 35.44 481 THR A O 1
ATOM 3663 N N . GLY A 1 482 ? 18.151 -13.740 -3.081 1.00 40.97 482 GLY A N 1
ATOM 3664 C CA . GLY A 1 482 ? 16.854 -14.355 -3.316 1.00 40.97 482 GLY A CA 1
ATOM 3665 C C . GLY A 1 482 ? 16.419 -15.210 -2.149 1.00 40.97 482 GLY A C 1
ATOM 3666 O O . GLY A 1 482 ? 16.790 -16.375 -2.030 1.00 40.97 482 GLY A O 1
ATOM 3667 N N . ASP A 1 483 ? 15.521 -14.644 -1.356 1.00 37.38 483 ASP A N 1
ATOM 3668 C CA . ASP A 1 483 ? 14.572 -15.470 -0.640 1.00 37.38 483 ASP A CA 1
ATOM 3669 C C . ASP A 1 483 ? 13.615 -16.038 -1.704 1.00 37.38 483 ASP A C 1
ATOM 3671 O O . ASP A 1 483 ? 12.717 -15.354 -2.194 1.00 37.38 483 ASP A O 1
ATOM 3675 N N . GLN A 1 484 ? 13.842 -17.281 -2.141 1.00 45.09 484 GLN A N 1
ATOM 3676 C CA . GLN A 1 484 ? 12.857 -18.033 -2.933 1.00 45.09 484 GLN A CA 1
ATOM 3677 C C . GLN A 1 484 ? 11.743 -18.612 -2.035 1.00 45.09 484 GLN A C 1
ATOM 3679 O O . GLN A 1 484 ? 11.070 -19.570 -2.416 1.00 45.09 484 GLN A O 1
ATOM 3684 N N . GLY A 1 485 ? 11.526 -18.044 -0.841 1.00 51.94 485 GLY A N 1
ATOM 3685 C CA . GLY A 1 485 ? 10.372 -18.330 0.007 1.00 51.94 485 GLY A CA 1
ATOM 3686 C C . GLY A 1 485 ? 9.033 -18.014 -0.671 1.00 51.94 485 GLY A C 1
ATOM 3687 O O . GLY A 1 485 ? 8.982 -17.407 -1.746 1.00 51.94 485 GLY A O 1
ATOM 3688 N N . ASP A 1 486 ? 7.925 -18.416 -0.035 1.00 63.53 486 ASP A N 1
ATOM 3689 C CA . ASP A 1 486 ? 6.550 -18.219 -0.539 1.00 63.53 486 ASP A CA 1
ATOM 3690 C C . ASP A 1 486 ? 6.300 -16.743 -0.920 1.00 63.53 486 ASP A C 1
ATOM 3692 O O . ASP A 1 486 ? 5.767 -16.466 -1.990 1.00 63.53 486 ASP A O 1
ATOM 3696 N N . LEU A 1 487 ? 6.843 -15.800 -0.137 1.00 77.56 487 LEU A N 1
ATOM 3697 C CA . LEU A 1 487 ? 6.604 -14.353 -0.254 1.00 77.56 487 LEU A CA 1
ATOM 3698 C C . LEU A 1 487 ? 7.733 -13.545 -0.926 1.00 77.56 487 LEU A C 1
ATOM 3700 O O . LEU A 1 487 ? 7.532 -12.371 -1.229 1.00 77.56 487 LEU A O 1
ATOM 3704 N N . GLY A 1 488 ? 8.865 -14.181 -1.247 1.00 75.12 488 GLY A N 1
ATOM 3705 C CA . GLY A 1 488 ? 9.985 -13.554 -1.959 1.00 75.12 488 GLY A CA 1
ATOM 3706 C C . GLY A 1 488 ? 10.942 -12.717 -1.089 1.00 75.12 488 GLY A C 1
ATOM 3707 O O . GLY A 1 488 ? 10.797 -12.718 0.138 1.00 75.12 488 GLY A O 1
ATOM 3708 N N . PRO A 1 489 ? 11.954 -12.053 -1.690 1.00 75.12 489 PRO A N 1
ATOM 3709 C CA . PRO A 1 489 ? 12.984 -11.296 -0.972 1.00 75.12 489 PRO A CA 1
ATOM 3710 C C . PRO A 1 489 ? 12.438 -10.160 -0.104 1.00 75.12 489 PRO A C 1
ATOM 3712 O O . PRO A 1 489 ? 11.410 -9.547 -0.399 1.00 75.12 489 PRO A O 1
ATOM 3715 N N . VAL A 1 490 ? 13.183 -9.855 0.956 1.00 82.19 490 VAL A N 1
ATOM 3716 C CA . VAL A 1 490 ? 12.969 -8.661 1.777 1.00 82.19 490 VAL A CA 1
ATOM 3717 C C . VAL A 1 490 ? 13.455 -7.433 1.011 1.00 82.19 490 VAL A C 1
ATOM 3719 O O . VAL A 1 490 ? 14.497 -7.471 0.356 1.00 82.19 490 VAL A O 1
ATOM 3722 N N . MET A 1 491 ? 12.680 -6.353 1.063 1.00 84.56 491 MET A N 1
ATOM 3723 C CA . MET A 1 491 ? 12.993 -5.083 0.407 1.00 84.56 491 MET A CA 1
ATOM 3724 C C . MET A 1 491 ? 12.706 -3.913 1.353 1.00 84.56 491 MET A C 1
ATOM 3726 O O . MET A 1 491 ? 11.772 -4.008 2.154 1.00 84.56 491 MET A O 1
ATOM 3730 N N . PRO A 1 492 ? 13.432 -2.790 1.232 1.00 87.44 492 PRO A N 1
ATOM 3731 C CA . PRO A 1 492 ? 13.118 -1.553 1.930 1.00 87.44 492 PRO A CA 1
ATOM 3732 C C . PRO A 1 492 ? 11.642 -1.170 1.785 1.00 87.44 492 PRO A C 1
ATOM 3734 O O . PRO A 1 492 ? 11.069 -1.187 0.692 1.00 87.44 492 PRO A O 1
ATOM 3737 N N . GLY A 1 493 ? 11.011 -0.835 2.910 1.00 90.75 493 GLY A N 1
ATOM 3738 C CA . GLY A 1 493 ? 9.592 -0.482 2.973 1.00 90.75 493 GLY A CA 1
ATOM 3739 C C . GLY A 1 493 ? 8.611 -1.658 2.876 1.00 90.75 493 GLY A C 1
ATOM 3740 O O . GLY A 1 493 ? 7.407 -1.409 2.927 1.00 90.75 493 GLY A O 1
ATOM 3741 N N . GLN A 1 494 ? 9.072 -2.909 2.754 1.00 94.25 494 GLN A N 1
ATOM 3742 C CA . GLN A 1 494 ? 8.199 -4.087 2.797 1.00 94.25 494 GLN A CA 1
ATOM 3743 C C . GLN A 1 494 ? 7.656 -4.300 4.215 1.00 94.25 494 GLN A C 1
ATOM 3745 O O . GLN A 1 494 ? 8.413 -4.309 5.186 1.00 94.25 494 GLN A O 1
ATOM 3750 N N . VAL A 1 495 ? 6.352 -4.551 4.332 1.00 97.06 495 VAL A N 1
ATOM 3751 C CA . VAL A 1 495 ? 5.708 -4.874 5.614 1.00 97.06 495 VAL A CA 1
ATOM 3752 C C . VAL A 1 495 ? 5.037 -6.233 5.517 1.00 97.06 495 VAL A C 1
ATOM 3754 O O . VAL A 1 495 ? 4.241 -6.474 4.603 1.00 97.06 495 VAL A O 1
ATOM 3757 N N . ARG A 1 496 ? 5.323 -7.107 6.486 1.00 95.62 496 ARG A N 1
ATOM 3758 C CA . ARG A 1 496 ? 4.649 -8.399 6.644 1.00 95.62 496 ARG A CA 1
ATOM 3759 C C . ARG A 1 496 ? 3.912 -8.494 7.970 1.00 95.62 496 ARG A C 1
ATOM 3761 O O . ARG A 1 496 ? 4.303 -7.892 8.970 1.00 95.62 496 ARG A O 1
ATOM 3768 N N . GLY A 1 497 ? 2.856 -9.297 7.972 1.00 95.69 497 GLY A N 1
ATOM 3769 C CA . GLY A 1 497 ? 2.083 -9.594 9.169 1.00 95.69 497 GLY A CA 1
ATOM 3770 C C . GLY A 1 497 ? 1.512 -11.006 9.154 1.00 95.69 497 GLY A C 1
ATOM 3771 O O . GLY A 1 497 ? 1.311 -11.598 8.090 1.00 95.69 497 GLY A O 1
ATOM 3772 N N . LYS A 1 498 ? 1.233 -11.552 10.339 1.00 96.00 498 LYS A N 1
ATOM 3773 C CA . LYS A 1 498 ? 0.468 -12.796 10.490 1.00 96.00 498 LYS A CA 1
ATOM 3774 C C . LYS A 1 498 ? -1.011 -12.478 10.519 1.00 96.00 498 LYS A C 1
ATOM 3776 O O . LYS A 1 498 ? -1.452 -11.679 11.339 1.00 96.00 498 LYS A O 1
ATOM 3781 N N . PHE A 1 499 ? -1.779 -13.120 9.650 1.00 95.56 499 PHE A N 1
ATOM 3782 C CA . PHE A 1 499 ? -3.225 -12.939 9.638 1.00 95.56 499 PHE A CA 1
ATOM 3783 C C . PHE A 1 499 ? -3.849 -13.482 10.929 1.00 95.56 499 PHE A C 1
ATOM 3785 O O . PHE A 1 499 ? -3.606 -14.630 11.302 1.00 95.56 499 PHE A O 1
ATOM 3792 N N . ILE A 1 500 ? -4.672 -12.675 11.597 1.00 94.62 500 ILE A N 1
ATOM 3793 C CA . ILE A 1 500 ? -5.354 -13.048 12.843 1.00 94.62 500 ILE A CA 1
ATOM 3794 C C . ILE A 1 500 ? -6.802 -13.442 12.559 1.00 94.62 500 ILE A C 1
ATOM 3796 O O . ILE A 1 500 ? -7.227 -14.538 12.924 1.00 94.62 500 ILE A O 1
ATOM 3800 N N . ARG A 1 501 ? -7.565 -12.556 11.907 1.00 90.44 501 ARG A N 1
ATOM 3801 C CA . ARG A 1 501 ? -8.982 -12.764 11.565 1.00 90.44 501 ARG A CA 1
ATOM 3802 C C . ARG A 1 501 ? -9.484 -11.708 10.583 1.00 90.44 501 ARG A C 1
ATOM 3804 O O . ARG A 1 501 ? -8.892 -10.643 10.437 1.00 90.44 501 ARG A O 1
ATOM 3811 N N . TYR A 1 502 ? -10.639 -11.967 9.977 1.00 88.50 502 TYR A N 1
ATOM 3812 C CA . TYR A 1 502 ? -11.420 -10.917 9.326 1.00 88.50 502 TYR A CA 1
ATOM 3813 C C . TYR A 1 502 ? -12.182 -10.104 10.373 1.00 88.50 502 TYR A C 1
ATOM 3815 O O . TYR A 1 502 ? -12.788 -10.674 11.281 1.00 88.50 502 TYR A O 1
ATOM 3823 N N . ILE A 1 503 ? -12.188 -8.784 10.205 1.00 87.88 503 ILE A N 1
ATOM 3824 C CA . ILE A 1 503 ? -13.128 -7.882 10.880 1.00 87.88 503 ILE A CA 1
ATOM 3825 C C . ILE A 1 503 ? -14.401 -7.775 10.038 1.00 87.88 503 ILE A C 1
ATOM 3827 O O . ILE A 1 503 ? -15.505 -7.940 10.549 1.00 87.88 503 ILE A O 1
ATOM 3831 N N . VAL A 1 504 ? -14.231 -7.589 8.725 1.00 86.31 504 VAL A N 1
ATOM 3832 C CA . VAL A 1 504 ? -15.29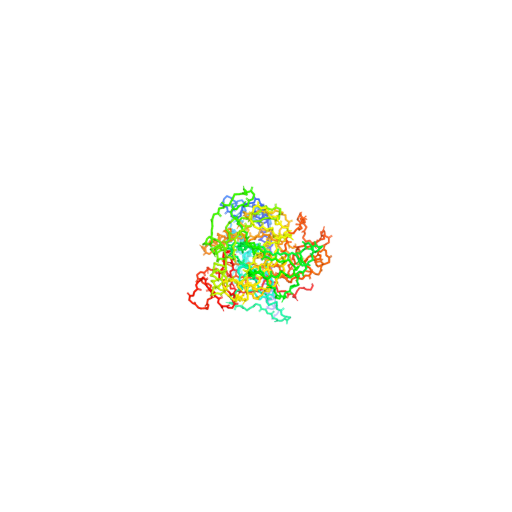0 -7.700 7.716 1.00 86.31 504 VAL A CA 1
ATOM 3833 C C . VAL A 1 504 ? -14.730 -8.504 6.553 1.00 86.31 504 VAL A C 1
ATOM 3835 O O . VAL A 1 504 ? -13.720 -8.122 5.961 1.00 86.31 504 VAL A O 1
ATOM 3838 N N . LYS A 1 505 ? -15.358 -9.636 6.238 1.00 87.50 505 LYS A N 1
ATOM 3839 C CA . LYS A 1 505 ? -14.912 -10.492 5.139 1.00 87.50 505 LYS A CA 1
ATOM 3840 C C . LYS A 1 505 ? -15.446 -9.945 3.802 1.00 87.50 505 LYS A C 1
ATOM 3842 O O . LYS A 1 505 ? -16.623 -9.587 3.734 1.00 87.50 505 LYS A O 1
ATOM 3847 N N . PRO A 1 506 ? -14.630 -9.907 2.735 1.00 87.75 506 PRO A N 1
ATOM 3848 C CA . PRO A 1 506 ? -15.125 -9.559 1.408 1.00 87.75 506 PRO A CA 1
ATOM 3849 C C . PRO A 1 506 ? -16.276 -10.465 0.960 1.00 87.75 506 PRO A C 1
ATOM 3851 O O . PRO A 1 506 ? -16.240 -11.680 1.167 1.00 87.75 506 PRO A O 1
ATOM 3854 N N . GLY A 1 507 ? -17.313 -9.860 0.375 1.00 79.81 507 GLY A N 1
ATOM 3855 C CA . GLY A 1 507 ? -18.478 -10.567 -0.169 1.00 79.81 507 GLY A CA 1
ATOM 3856 C C . GLY A 1 507 ? -19.503 -11.077 0.854 1.00 79.81 507 GLY A C 1
ATOM 3857 O O . GLY A 1 507 ? -20.371 -11.856 0.476 1.00 79.81 507 GLY A O 1
ATOM 3858 N N . THR A 1 508 ? -19.423 -10.688 2.135 1.00 70.38 508 THR A N 1
ATOM 3859 C CA . THR A 1 508 ? -20.417 -11.088 3.161 1.00 70.38 508 THR A CA 1
ATOM 3860 C C . THR A 1 508 ? -21.428 -10.003 3.533 1.00 70.38 508 THR A C 1
ATOM 3862 O O . THR A 1 508 ? -22.289 -10.248 4.376 1.00 70.38 508 THR A O 1
ATOM 3865 N N . VAL A 1 509 ? -21.298 -8.802 2.973 1.00 59.41 509 VAL A N 1
ATOM 3866 C CA . VAL A 1 509 ? -22.198 -7.671 3.220 1.00 59.41 509 VAL A CA 1
ATOM 3867 C C . VAL A 1 509 ? -22.891 -7.363 1.895 1.00 59.41 509 VAL A C 1
ATOM 3869 O O . VAL A 1 509 ? -22.211 -6.967 0.949 1.00 59.41 509 VAL A O 1
ATOM 3872 N N . ASP A 1 510 ? -24.196 -7.643 1.833 1.00 41.31 510 ASP A N 1
ATOM 3873 C CA . ASP A 1 510 ? -25.074 -7.364 0.684 1.00 41.31 510 ASP A CA 1
ATOM 3874 C C . ASP A 1 510 ? -25.498 -5.889 0.629 1.00 41.31 510 ASP A C 1
ATOM 3876 O O . ASP A 1 510 ? -25.864 -5.338 1.700 1.00 41.31 510 ASP A O 1
#

Secondary structure (DSSP, 8-state):
-HHHHHHHHHHHHHHHHHHHHHHHHHHHHHHHHHHHHHHHHHHHHHHHHTT--S--HHHHHHHHHHHHHHHHHTT--HHHHHTSEEE-GGGS-EEEEEEEEE-SSGGGGT--EEEEEEEEES-SS-PEE-SB-EESS-EEE-SSSEEEE-PPPTT--PPTT-EEEEE---------PPPSB-B--SSTT-SSSTT--TT-EEEEE--TTPBPTTS-B-SSEEEEEEGGGTTT------HHHHHHHHHH--SS---TT-EEEEEES--HHHHHHHHHHHHHTT--EEEEEE-S---SSSSS-EE--EEEEEEEEEEE-SGGG-EEEEEEEETT-------SEE-S--SBEETT-S---HHHHHHHHHH---S---TT-EEEEPSS--HHHHHHHHHHHHS--TTS-SEEEEEEEE--HHHHHH-GGGTT--SGGG-------TT--STTTS--SS-EEEEEEEEEEE--GGGS--SSS-SSS---STT----TT-EEEEEEEEEE-TT---

Sequence (510 aa):
MTAFFGVVLLGVTALVTDIGYLYLEQSRLQTAVNAGWKAGFDRMMQTKNAGKHVLDEEEKELIRQHVRDVIKSNGYSDEEADAVEINFPNNQLLVKSNKQVGLFFAQVIDIKSGEVGATRSDAGDLGTIIPIGIPHGPTKDVSPTKYRCDLFDPGQEFTVGKEYIIKLGENPIPQPGDAPWGVIPKDINDTIDFGFATGSIYIIKYGSGAQTDAGQGLNGNFGALDLDSVNILTHAGGANMYGDWIKYGWDGTLKVGDLLLPETGNMAGDTRRGVEYRIEHNLLDIRIPVVPSFPNGQSDPVEVIGFLNFRLSMVGGSGNNATVTGTYMGSDYAVDHASGTLKISFGRIDPNNVATDTTQYLDNFKYGYSAPVEFGQMVLPENGNASEPTAEAVSYRLEDNAESPKNVIVPITEIPPEIVTNNPANATATTIYDLDATDNPGGAIASTTYPFGSSVRVTGFAEFELLAEENYTRVGENYDTGDQGDLGPVMPGQVRGKFIRYIVKPGTVD

Foldseek 3Di:
DVVVVVVVVVVVVLVCVQVVVLVVVLVLVQVLQVQLLVQLLVQLLVCVVVVCLADDPVSLVVSLVSSLVSSVVSVDDNVQSVQWDWDQFLNWTKTKHKDWAARDRCVVVPPGTDIHMYIDIPDDVAAFAAQFAAAQFAKFDQAQFFIATDHDDVPDHADFQDKGWRWDFHDPQLALAAQQFADAALAPVDLWCSPADAQDKAFGWFFAQDAHNNRHGDDFFGGGWQPVCWVVLDRDDDLQVNLVCLARHDNDDDDQFTKIWTATDRSQVSNCNSCVNCVVQVQFKHKYFYWNDDDHHGNDITGGSAIWMWGWDDFDDGDRGTITMTRTHTRPDGRHDGPGDGQFATRGWDQQLADDDLVVSLSCLQQNDSDDRDAFWWIFHDGDLSLVSLLNSLVNCVPPDRNRHLKYKHFHWFDDPLLCVLAVVCVVPTILRSFDGPDRQNRGTHCVSPSDNGTITGQFIWIWRWDDPVPDDFDDDDQPRWRPPPRMHDHRSTTMTRTRGTPGDGPPDD